Protein AF-A0A433ENG6-F1 (afdb_monomer)

Sequence (392 aa):
RSTRLSNPIAKRFGRIGGKMEATLKVNHVALRAKYPEKAPAYSVVIGQIHASKWEKKVKGFGWGNEPLKIYYKKWPNHDKGSVFWTYERNLPKDDANRRDIAYPVWGNLWTNPEDPGEAGLALGEALSYVVNVHGDVMYLTFEADGHETVEYKINLANAVDANGKLDKHDHPYGYTLDWNYFKAGAYNQCSTKDDPGFWYPACLGTGNWEEDKANGDYASVTFTRLEVGESVAPKANHGEQTKIGATLNEKVGMSISDIPDNALTAIKAIEPSFTVNEVEKELKHGKTYLDVEGVLADGREIEFDMLQVADEWKVVEVQRDLVWSQLPENVSGALKQSSPDFEAKRIIESIQHGTGITVYEFYAVDSQGKESRKEVKVEGGEAVVLAKEWQH

Secondary structure (DSSP, 8-state):
--EE-S-TTGGGSSEESEEEEEEEEEEE----BS-TTSTTTTEEEEEEEEEPEEEEEETTEEE---SEEEEEE--TT-SEEEEEEEEE-S--TT-TT--EEEEEEES--TT--S--GGGSEETT-EEEEEEEEETTEEEEEEEETTS--EEEEEETTSSB-TTS-B-TTS-TTTTTT--EEEEEEEEE-----B-SSTT-B-B---S-HHHHHHHT---EEEEEEEEEE---PPPTTTT----TTGGGS--EE--GGGS-HHHHHHHHHH-TT-EEEEEEEEEETTEEEEEEEEE-TTS-EEEEEEEEETTEEEEEEEEEEE-GGGS-HHHHHHHHHH-TT---SEEEEEEETTTTEEEEEEEEE-TTS-EEEEEEEEETTEEEE-SS----

Mean predicted aligned error: 12.74 Å

Structure (mmCIF, N/CA/C/O backbone):
data_AF-A0A433ENG6-F1
#
_entry.id   AF-A0A433ENG6-F1
#
loop_
_atom_site.group_PDB
_atom_site.id
_atom_site.type_symbol
_atom_site.label_atom_id
_atom_site.label_alt_id
_atom_site.label_comp_id
_atom_site.label_asym_id
_atom_site.label_entity_id
_atom_site.label_seq_id
_atom_site.pdbx_PDB_ins_code
_atom_site.Cartn_x
_atom_site.Cartn_y
_atom_site.Cartn_z
_atom_site.occupancy
_atom_site.B_iso_or_equiv
_atom_site.auth_seq_id
_atom_site.auth_comp_id
_atom_site.auth_asym_id
_atom_site.auth_atom_id
_atom_site.pdbx_PDB_model_num
ATOM 1 N N . ARG A 1 1 ? -9.665 0.769 -19.771 1.00 35.91 1 ARG A N 1
ATOM 2 C CA . ARG A 1 1 ? -11.026 1.130 -19.296 1.00 35.91 1 ARG A CA 1
ATOM 3 C C . ARG A 1 1 ? -10.841 1.855 -17.971 1.00 35.91 1 ARG A C 1
ATOM 5 O O . ARG A 1 1 ? -10.038 1.383 -17.183 1.00 35.91 1 ARG A O 1
ATOM 12 N N . SER A 1 2 ? -11.446 3.030 -17.807 1.00 34.72 2 SER A N 1
ATOM 13 C CA . SER A 1 2 ? -11.181 3.926 -16.674 1.00 34.72 2 SER A CA 1
ATOM 14 C C . SER A 1 2 ? -11.986 3.529 -15.431 1.00 34.72 2 SER A C 1
ATOM 16 O O . SER A 1 2 ? -13.156 3.171 -15.581 1.00 34.72 2 SER A O 1
ATOM 18 N N . THR A 1 3 ? -11.356 3.599 -14.256 1.00 40.09 3 THR A N 1
ATOM 19 C CA . THR A 1 3 ? -11.940 3.363 -12.929 1.00 40.09 3 THR A CA 1
ATOM 20 C C . THR A 1 3 ? -12.038 4.702 -12.183 1.00 40.09 3 THR A C 1
ATOM 22 O O . THR A 1 3 ? -11.093 5.497 -12.201 1.00 40.09 3 THR A O 1
ATOM 25 N N . ARG A 1 4 ? -13.193 5.010 -11.578 1.00 50.56 4 ARG A N 1
ATOM 26 C CA . ARG A 1 4 ? -13.359 6.202 -10.724 1.00 50.56 4 ARG A CA 1
ATOM 27 C C . ARG A 1 4 ? -14.097 5.897 -9.429 1.00 50.56 4 ARG A C 1
ATOM 29 O O . ARG A 1 4 ? -14.873 4.949 -9.380 1.00 50.56 4 ARG A O 1
ATOM 36 N N . LEU A 1 5 ? -13.845 6.746 -8.440 1.00 46.88 5 LEU A N 1
ATOM 37 C CA . LEU A 1 5 ? -14.438 6.768 -7.106 1.00 46.88 5 LEU A CA 1
ATOM 38 C C . LEU A 1 5 ? -15.643 7.719 -7.049 1.00 46.88 5 LEU A C 1
ATOM 40 O O . LEU A 1 5 ? -15.912 8.441 -8.018 1.00 46.88 5 LEU A O 1
ATOM 44 N N . SER A 1 6 ? -16.399 7.659 -5.953 1.00 41.41 6 SER A N 1
ATOM 45 C CA . SER A 1 6 ? -17.731 8.258 -5.771 1.00 41.41 6 SER A CA 1
ATOM 46 C C . SER A 1 6 ? -17.847 9.713 -6.296 1.00 41.41 6 SER A C 1
ATOM 48 O O . SER A 1 6 ? -17.276 10.667 -5.774 1.00 41.41 6 SER A O 1
ATOM 50 N N . ASN A 1 7 ? -18.585 9.918 -7.403 1.00 48.44 7 ASN A N 1
ATOM 51 C CA . ASN A 1 7 ? -18.742 11.231 -8.051 1.00 48.44 7 ASN A CA 1
ATOM 52 C C . ASN A 1 7 ? -20.123 11.372 -8.732 1.00 48.44 7 ASN A C 1
ATOM 54 O O . ASN A 1 7 ? -20.552 10.437 -9.411 1.00 48.44 7 ASN A O 1
ATOM 58 N N . PRO A 1 8 ? -20.797 12.543 -8.680 1.00 44.62 8 PRO A N 1
ATOM 59 C CA . PRO A 1 8 ? -22.076 12.791 -9.371 1.00 44.62 8 PRO A CA 1
ATOM 60 C C . PRO A 1 8 ? -22.038 12.637 -10.909 1.00 44.62 8 PRO A C 1
ATOM 62 O O . PRO A 1 8 ? -23.081 12.646 -11.561 1.00 44.62 8 PRO A O 1
ATOM 65 N N . ILE A 1 9 ? -20.854 12.462 -11.508 1.00 52.78 9 ILE A N 1
ATOM 66 C CA . ILE A 1 9 ? -20.636 12.224 -12.944 1.00 52.78 9 ILE A CA 1
ATOM 67 C C . ILE A 1 9 ? -20.234 10.754 -13.224 1.00 52.78 9 ILE A C 1
ATOM 69 O O . ILE A 1 9 ? -19.870 10.419 -14.349 1.00 52.78 9 ILE A O 1
ATOM 73 N N . ALA A 1 10 ? -20.334 9.841 -12.244 1.00 51.47 10 ALA A N 1
ATOM 74 C CA . ALA A 1 10 ? -19.945 8.426 -12.369 1.00 51.47 10 ALA A CA 1
ATOM 75 C C . ALA A 1 10 ? -20.513 7.724 -13.624 1.00 51.47 10 ALA A C 1
ATOM 77 O O . ALA A 1 10 ? -19.834 6.905 -14.238 1.00 51.47 10 ALA A O 1
ATOM 78 N N . LYS A 1 11 ? -21.700 8.142 -14.091 1.00 47.88 11 LYS A N 1
ATOM 79 C CA . LYS A 1 11 ? -22.351 7.667 -15.328 1.00 47.88 11 LYS A CA 1
ATOM 80 C C . LYS A 1 11 ? -21.563 7.923 -16.629 1.00 47.88 11 LYS A C 1
ATOM 82 O O . LYS A 1 11 ? -21.950 7.397 -17.665 1.00 47.88 11 LYS A O 1
ATOM 87 N N . ARG A 1 12 ? -20.507 8.749 -16.617 1.00 50.94 12 ARG A N 1
ATOM 88 C CA . ARG A 1 12 ? -19.655 9.031 -17.795 1.00 50.94 12 ARG A CA 1
ATOM 89 C C . ARG A 1 12 ? -18.380 8.185 -17.854 1.00 50.94 12 ARG A C 1
ATOM 91 O O . ARG A 1 12 ? -17.625 8.318 -18.815 1.00 50.94 12 ARG A O 1
ATOM 98 N N . PHE A 1 13 ? -18.117 7.355 -16.846 1.00 56.44 13 PHE A N 1
ATOM 99 C CA . PHE A 1 13 ? -16.902 6.546 -16.764 1.00 56.44 13 PHE A CA 1
ATOM 100 C C . PHE A 1 13 ? -17.166 5.098 -17.160 1.00 56.44 13 PHE A C 1
ATOM 102 O O . PHE A 1 13 ? -18.286 4.604 -17.073 1.00 56.44 13 PHE A O 1
ATOM 109 N N . GLY A 1 14 ? -16.111 4.422 -17.622 1.00 53.25 14 GLY A N 1
ATOM 110 C CA . GLY A 1 14 ? -16.208 3.042 -18.083 1.00 53.25 14 GLY A CA 1
ATOM 111 C C . GLY A 1 14 ? -16.605 2.069 -16.973 1.00 53.25 14 GLY A C 1
ATOM 112 O O . GLY A 1 14 ? -17.318 1.119 -17.286 1.00 53.25 14 GLY A O 1
ATOM 113 N N . ARG A 1 15 ? -16.133 2.293 -15.728 1.00 60.38 15 ARG A N 1
ATOM 114 C CA . ARG A 1 15 ? -16.435 1.524 -14.501 1.00 60.38 15 ARG A CA 1
ATOM 115 C C . ARG A 1 15 ? -16.179 2.352 -13.225 1.00 60.38 15 ARG A C 1
ATOM 117 O O . ARG A 1 15 ? -15.371 3.282 -13.245 1.00 60.38 15 ARG A O 1
ATOM 124 N N . ILE A 1 16 ? -16.841 1.986 -12.125 1.00 71.62 16 ILE A N 1
ATOM 125 C CA . ILE A 1 16 ? -16.528 2.436 -10.755 1.00 71.62 16 ILE A CA 1
ATOM 126 C C . ILE A 1 16 ? -15.708 1.322 -10.099 1.00 71.62 16 ILE A C 1
ATOM 128 O O . ILE A 1 16 ? -16.120 0.165 -10.159 1.00 71.62 16 ILE A O 1
ATOM 132 N N . GLY A 1 17 ? -14.542 1.651 -9.540 1.00 84.12 17 GLY A N 1
ATOM 133 C CA . GLY A 1 17 ? -13.589 0.645 -9.053 1.00 84.12 17 GLY A CA 1
ATOM 134 C C . GLY A 1 17 ? -13.051 -0.291 -10.149 1.00 84.12 17 GLY A C 1
ATOM 135 O O . GLY A 1 17 ? -13.279 -0.084 -11.344 1.00 84.12 17 GLY A O 1
ATOM 136 N N . GLY A 1 18 ? -12.303 -1.316 -9.749 1.00 93.38 18 GLY A N 1
ATOM 137 C CA . GLY A 1 18 ? -11.815 -2.376 -10.636 1.00 93.38 18 GLY A CA 1
ATOM 138 C C . GLY A 1 18 ? -10.777 -3.270 -9.968 1.00 93.38 18 GLY A C 1
ATOM 139 O O . GLY A 1 18 ? -10.148 -2.857 -8.998 1.00 93.38 18 GLY A O 1
ATOM 140 N N . LYS A 1 19 ? -10.578 -4.473 -10.509 1.00 97.12 19 LYS A N 1
ATOM 141 C CA . LYS A 1 19 ? -9.567 -5.423 -10.027 1.00 97.12 19 LYS A CA 1
ATOM 142 C C . LYS A 1 19 ? -8.563 -5.758 -11.127 1.00 97.12 19 LYS A C 1
ATOM 144 O O . LYS A 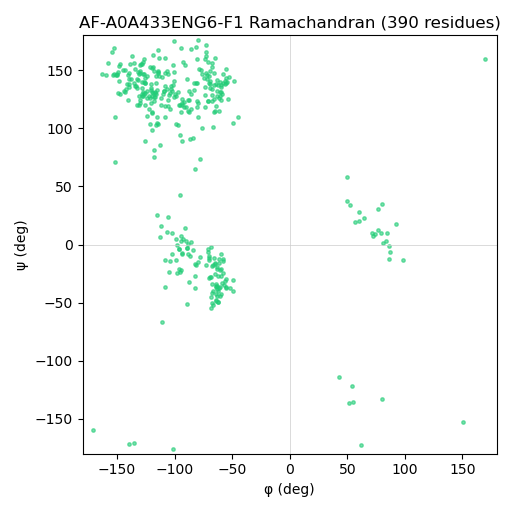1 19 ? -8.979 -6.019 -12.255 1.00 97.12 19 LYS A O 1
ATOM 149 N N . MET A 1 20 ? -7.272 -5.752 -10.806 1.00 98.38 20 MET A N 1
ATOM 150 C CA . MET A 1 20 ? -6.184 -6.266 -11.639 1.00 98.38 20 MET A CA 1
ATOM 151 C C . MET A 1 20 ? -5.438 -7.359 -10.877 1.00 98.38 20 MET A C 1
ATOM 153 O O . MET A 1 20 ? -4.974 -7.124 -9.767 1.00 98.38 20 MET A O 1
ATOM 157 N N . GLU A 1 21 ? -5.302 -8.529 -11.486 1.00 98.69 21 GLU A N 1
ATOM 158 C CA . GLU A 1 21 ? -4.579 -9.670 -10.924 1.00 98.69 21 GLU A CA 1
ATOM 159 C C . GLU A 1 21 ? -3.447 -10.046 -11.865 1.00 98.69 21 GLU A C 1
ATOM 161 O O . GLU A 1 21 ? -3.663 -10.167 -13.075 1.00 98.69 21 GLU A O 1
ATOM 166 N N . ALA A 1 22 ? -2.250 -10.242 -11.327 1.00 98.81 22 ALA A N 1
ATOM 167 C CA . ALA A 1 22 ? -1.109 -10.673 -12.112 1.00 98.81 22 ALA A CA 1
ATOM 168 C C . ALA A 1 22 ? -0.306 -11.739 -11.378 1.00 98.81 22 ALA A C 1
ATOM 170 O O . ALA A 1 22 ? -0.093 -11.629 -10.177 1.00 98.81 22 ALA A O 1
ATOM 171 N N . THR A 1 23 ? 0.199 -12.708 -12.136 1.00 98.81 23 THR A N 1
ATOM 172 C CA . THR A 1 23 ? 1.269 -13.616 -11.711 1.00 98.81 23 THR A CA 1
ATOM 173 C C . THR A 1 23 ? 2.404 -13.458 -12.704 1.00 98.81 23 THR A C 1
ATOM 175 O O . THR A 1 23 ? 2.191 -13.506 -13.922 1.00 98.81 23 THR A O 1
ATOM 178 N N . LEU A 1 24 ? 3.606 -13.206 -12.201 1.00 98.81 24 LEU A N 1
ATOM 179 C CA . LEU A 1 24 ? 4.760 -12.862 -13.018 1.00 98.81 24 LEU A CA 1
ATOM 180 C C . LEU A 1 24 ? 6.066 -13.278 -12.351 1.00 98.81 24 LEU A C 1
ATOM 182 O O . LEU A 1 24 ? 6.109 -13.589 -11.169 1.00 98.81 24 LEU A O 1
ATOM 186 N N . LYS A 1 25 ? 7.149 -13.205 -13.118 1.00 98.75 25 LYS A N 1
ATOM 187 C CA . LYS A 1 25 ? 8.518 -13.216 -12.603 1.00 98.75 25 LYS A CA 1
ATOM 188 C C . LYS A 1 25 ? 9.321 -12.087 -13.228 1.00 98.75 25 LYS A C 1
ATOM 190 O O . LYS A 1 25 ? 9.172 -11.794 -14.420 1.00 98.75 25 LYS A O 1
ATOM 195 N N . VAL A 1 26 ? 10.184 -11.461 -12.436 1.00 98.81 26 VAL A N 1
ATOM 196 C CA . VAL A 1 26 ? 11.155 -10.489 -12.948 1.00 98.81 26 VAL A CA 1
ATOM 197 C C . VAL A 1 26 ? 12.381 -11.260 -13.411 1.00 98.81 26 VAL A C 1
ATOM 199 O O . VAL A 1 26 ? 13.032 -11.929 -12.619 1.00 98.81 26 VAL A O 1
ATOM 202 N N . ASN A 1 27 ? 12.684 -11.197 -14.704 1.00 98.75 27 ASN A N 1
ATOM 203 C CA . ASN A 1 27 ? 13.812 -11.925 -15.286 1.00 98.75 27 ASN A CA 1
ATOM 204 C C . ASN A 1 27 ? 15.111 -11.118 -15.202 1.00 98.75 27 ASN A C 1
ATOM 206 O O . ASN A 1 27 ? 16.190 -11.695 -15.132 1.00 98.75 27 ASN A O 1
ATOM 210 N N . HIS A 1 28 ? 15.011 -9.788 -15.289 1.00 98.62 28 HIS A N 1
ATOM 211 C CA . HIS A 1 28 ? 16.171 -8.906 -15.361 1.00 98.62 28 HIS A CA 1
ATOM 212 C C . HIS A 1 28 ? 15.814 -7.473 -14.946 1.00 98.62 28 HIS A C 1
ATOM 214 O O . HIS A 1 28 ? 14.723 -6.989 -15.263 1.00 98.62 28 HIS A O 1
ATOM 220 N N . VAL A 1 29 ? 16.761 -6.780 -14.313 1.00 98.38 29 VAL A N 1
ATOM 221 C CA . VAL A 1 29 ? 16.764 -5.325 -14.087 1.00 98.38 29 VAL A CA 1
ATOM 222 C C . VAL A 1 29 ? 18.086 -4.752 -14.585 1.00 98.38 29 VAL A C 1
ATOM 224 O O . VAL A 1 29 ? 19.069 -5.483 -14.667 1.00 98.38 29 VAL A O 1
ATOM 227 N N . ALA A 1 30 ? 18.124 -3.460 -14.912 1.00 97.38 30 ALA A N 1
ATOM 228 C CA . ALA A 1 30 ? 19.359 -2.834 -15.373 1.00 97.38 30 ALA A CA 1
ATOM 229 C C . ALA A 1 30 ? 20.485 -3.027 -14.343 1.00 97.38 30 ALA A C 1
ATOM 231 O O . ALA A 1 30 ? 20.228 -2.933 -13.145 1.00 97.38 30 ALA A O 1
ATOM 232 N N . LEU A 1 31 ? 21.712 -3.279 -14.801 1.00 97.12 31 LEU A N 1
ATOM 233 C CA . LEU A 1 31 ? 22.863 -3.573 -13.936 1.00 97.12 31 LEU A CA 1
ATOM 234 C C . LEU A 1 31 ? 23.772 -2.364 -13.699 1.00 97.12 31 LEU A C 1
ATOM 236 O O . LEU A 1 31 ? 24.628 -2.404 -12.817 1.00 97.12 31 LEU A O 1
ATOM 240 N N . ARG A 1 32 ? 23.611 -1.286 -14.478 1.00 97.06 32 ARG A N 1
ATOM 241 C CA . ARG A 1 32 ? 24.526 -0.139 -14.468 1.00 97.06 32 ARG A CA 1
ATOM 242 C C . ARG A 1 32 ? 23.778 1.176 -14.288 1.00 97.06 32 ARG A C 1
ATOM 244 O O . ARG A 1 32 ? 22.841 1.486 -15.023 1.00 97.06 32 ARG A O 1
ATOM 251 N N . ALA A 1 33 ? 24.243 1.978 -13.339 1.00 96.81 33 ALA A N 1
ATOM 252 C CA . ALA A 1 33 ? 23.791 3.342 -13.110 1.00 96.81 33 ALA A CA 1
ATOM 253 C C . ALA A 1 33 ? 24.987 4.217 -12.734 1.00 96.81 33 ALA A C 1
ATOM 255 O O . ALA A 1 33 ? 25.831 3.797 -11.943 1.00 96.81 33 ALA A O 1
ATOM 256 N N . LYS A 1 34 ? 25.055 5.439 -13.275 1.00 97.38 34 LYS A N 1
ATOM 257 C CA . LYS A 1 34 ? 26.073 6.418 -12.869 1.00 97.38 34 LYS A CA 1
ATOM 258 C C . LYS A 1 34 ? 25.856 6.891 -11.428 1.00 97.38 34 LYS A C 1
ATOM 260 O O . LYS A 1 34 ? 26.831 7.142 -10.728 1.00 97.38 34 LYS A O 1
ATOM 265 N N . TYR A 1 35 ? 24.595 6.981 -10.999 1.00 96.19 35 TYR A N 1
ATOM 266 C CA . TYR A 1 35 ? 24.192 7.383 -9.648 1.00 96.19 35 TYR A CA 1
ATOM 267 C C . TYR A 1 35 ? 23.432 6.237 -8.952 1.00 96.19 35 TYR A C 1
ATOM 269 O O . TYR A 1 35 ? 22.196 6.261 -8.897 1.00 96.19 35 TYR A O 1
ATOM 277 N N . PRO A 1 36 ? 24.137 5.188 -8.485 1.00 93.75 36 PRO A N 1
ATOM 278 C CA . PRO A 1 36 ? 23.527 4.015 -7.849 1.00 93.75 36 PRO A CA 1
ATOM 279 C C . PRO A 1 36 ? 22.710 4.347 -6.592 1.00 93.75 36 PRO A C 1
ATOM 281 O O . PRO A 1 36 ? 21.777 3.625 -6.250 1.00 93.75 36 PRO A O 1
ATOM 284 N N . GLU A 1 37 ? 23.047 5.435 -5.905 1.00 91.44 37 GLU A N 1
ATOM 285 C CA . GLU A 1 37 ? 22.389 5.910 -4.691 1.00 91.44 37 GLU A CA 1
ATOM 286 C C . GLU A 1 37 ? 20.999 6.514 -4.943 1.00 91.44 37 GLU A C 1
ATOM 288 O O . GLU A 1 37 ? 20.197 6.639 -4.014 1.00 91.44 37 GLU A O 1
ATOM 293 N N . LYS A 1 38 ? 20.676 6.882 -6.191 1.00 93.62 38 LYS A N 1
ATOM 294 C CA . LYS A 1 38 ? 19.339 7.372 -6.534 1.00 93.62 38 LYS A CA 1
ATOM 295 C C . LYS A 1 38 ? 18.355 6.212 -6.547 1.00 93.62 38 LYS A C 1
ATOM 297 O O . LYS A 1 38 ? 18.558 5.207 -7.225 1.00 93.62 38 LYS A O 1
ATOM 302 N N . ALA A 1 39 ? 17.245 6.366 -5.832 1.00 92.56 39 ALA A N 1
ATOM 303 C CA . ALA A 1 39 ? 16.357 5.245 -5.542 1.00 92.56 39 ALA A CA 1
ATOM 304 C C . ALA A 1 39 ? 15.830 4.465 -6.767 1.00 92.56 39 ALA A C 1
ATOM 306 O O . ALA A 1 39 ? 15.781 3.237 -6.669 1.00 92.56 39 ALA A O 1
ATOM 307 N N . PRO A 1 40 ? 15.513 5.099 -7.919 1.00 94.38 40 PRO A N 1
ATOM 308 C CA . PRO A 1 40 ? 15.060 4.380 -9.115 1.00 94.38 40 PRO A CA 1
ATOM 309 C C . PRO A 1 40 ? 16.100 3.443 -9.746 1.00 94.38 40 PRO A C 1
ATOM 311 O O . PRO A 1 40 ? 15.724 2.584 -10.548 1.00 94.38 40 PRO A O 1
ATOM 314 N N . ALA A 1 41 ? 17.392 3.589 -9.420 1.00 95.94 41 ALA A N 1
ATOM 315 C CA . ALA A 1 41 ? 18.439 2.712 -9.937 1.00 95.94 41 ALA A CA 1
ATOM 316 C C . ALA A 1 41 ? 18.111 1.236 -9.659 1.00 95.94 41 ALA A C 1
ATOM 318 O O . ALA A 1 41 ? 17.624 0.885 -8.579 1.00 95.94 41 ALA A O 1
ATOM 319 N N . TYR A 1 42 ? 18.398 0.383 -10.646 1.00 97.19 42 TYR A N 1
ATOM 320 C CA . TYR A 1 42 ? 18.267 -1.076 -10.547 1.00 97.19 42 TYR A CA 1
ATOM 321 C C . TYR A 1 42 ? 16.845 -1.578 -10.247 1.00 97.19 42 TYR A C 1
ATOM 323 O O . TYR A 1 42 ? 16.662 -2.630 -9.629 1.00 97.19 42 TYR A O 1
ATOM 331 N N . SER A 1 43 ? 15.824 -0.821 -10.660 1.00 97.88 43 SER A N 1
ATOM 332 C CA . SER A 1 43 ? 14.428 -1.156 -10.388 1.00 97.88 43 SER A CA 1
ATOM 333 C C . SER A 1 43 ? 13.535 -1.131 -11.626 1.00 97.88 43 SER A C 1
ATOM 335 O O . SER A 1 43 ? 13.803 -0.465 -12.631 1.00 97.88 43 SER A O 1
ATOM 337 N N . VAL A 1 44 ? 12.447 -1.887 -11.541 1.00 98.69 44 VAL A N 1
ATOM 338 C CA . VAL A 1 44 ? 11.397 -1.971 -12.551 1.00 98.69 44 VAL A CA 1
ATOM 339 C C . VAL A 1 44 ? 10.042 -1.898 -11.864 1.00 98.69 44 VAL A C 1
ATOM 341 O O . VAL A 1 44 ? 9.816 -2.542 -10.842 1.00 98.69 44 VAL A O 1
ATOM 344 N N . VAL A 1 45 ? 9.127 -1.121 -12.439 1.00 98.75 45 VAL A N 1
ATOM 345 C CA . VAL A 1 45 ? 7.726 -1.111 -12.019 1.00 98.75 45 VAL A CA 1
ATOM 346 C C . VAL A 1 45 ? 6.960 -2.175 -12.802 1.00 98.75 45 VAL A C 1
ATOM 348 O O . VAL A 1 45 ? 6.957 -2.155 -14.037 1.00 98.75 45 VAL A O 1
ATOM 351 N N . ILE A 1 46 ? 6.303 -3.081 -12.076 1.00 98.81 46 ILE A N 1
ATOM 352 C CA . ILE A 1 46 ? 5.625 -4.280 -12.598 1.00 98.81 46 ILE A CA 1
ATOM 353 C C . ILE A 1 46 ? 4.093 -4.157 -12.649 1.00 98.81 46 ILE A C 1
ATOM 355 O O . ILE A 1 46 ? 3.417 -4.929 -13.331 1.00 98.81 46 ILE A O 1
ATOM 359 N N . GLY A 1 47 ? 3.527 -3.160 -11.972 1.00 98.75 47 GLY A N 1
ATOM 360 C CA . GLY A 1 47 ? 2.090 -2.880 -11.942 1.00 98.75 47 GLY A CA 1
ATOM 361 C C . GLY A 1 47 ? 1.825 -1.463 -11.446 1.00 98.75 47 GLY A C 1
ATOM 362 O O . GLY A 1 47 ? 2.610 -0.935 -10.662 1.00 98.75 47 GLY A O 1
ATOM 363 N N . GLN A 1 48 ? 0.779 -0.804 -11.949 1.00 98.69 48 GLN A N 1
ATOM 364 C CA . GLN A 1 48 ? 0.444 0.578 -11.590 1.00 98.69 48 GLN A CA 1
ATOM 365 C C . GLN A 1 48 ? -1.060 0.835 -11.619 1.00 98.69 48 GLN A C 1
ATOM 367 O O . GLN A 1 48 ? -1.792 0.250 -12.423 1.00 98.69 48 GLN A O 1
ATOM 372 N N . ILE A 1 49 ? -1.469 1.836 -10.846 1.00 98.31 49 ILE A N 1
ATOM 373 C CA . ILE A 1 49 ? -2.619 2.684 -11.147 1.00 98.31 49 ILE A CA 1
ATOM 374 C C . ILE A 1 49 ? -2.060 4.054 -11.505 1.00 98.31 49 ILE A C 1
ATOM 376 O O . ILE A 1 49 ? -1.255 4.608 -10.764 1.00 98.31 49 ILE A O 1
ATOM 380 N N . HIS A 1 50 ? -2.493 4.606 -12.633 1.00 97.44 50 HIS A N 1
ATOM 381 C CA . HIS A 1 50 ? -2.086 5.937 -13.063 1.00 97.44 50 HIS A CA 1
ATOM 382 C C . HIS A 1 50 ? -3.315 6.839 -13.176 1.00 97.44 50 HIS A C 1
ATOM 384 O O . HIS A 1 50 ? -4.313 6.466 -13.804 1.00 97.44 50 HIS A O 1
ATOM 390 N N . ALA A 1 51 ? -3.233 8.033 -12.590 1.00 95.88 51 ALA A N 1
ATOM 391 C CA . ALA A 1 51 ? -4.270 9.045 -12.703 1.00 95.88 51 ALA A CA 1
ATOM 392 C C . ALA A 1 51 ? -4.186 9.766 -14.045 1.00 95.88 51 ALA A C 1
ATOM 394 O O . ALA A 1 51 ? -3.139 9.917 -14.671 1.00 95.88 51 ALA A O 1
ATOM 395 N N . SER A 1 52 ? -5.308 10.245 -14.530 1.00 91.25 52 SER A N 1
ATOM 396 C CA . SER A 1 52 ? -5.360 11.024 -15.752 1.00 91.25 52 SER A CA 1
ATOM 397 C C . SER A 1 52 ? -4.647 12.363 -15.647 1.00 91.25 52 SER A C 1
ATOM 399 O O . SER A 1 52 ? -4.852 13.119 -14.701 1.00 91.25 52 SER A O 1
ATOM 401 N N . LYS A 1 53 ? -3.891 12.714 -16.686 1.00 94.56 53 LYS A N 1
ATOM 402 C CA . LYS A 1 53 ? -3.341 14.059 -16.835 1.00 94.56 53 LYS A CA 1
ATOM 403 C C . LYS A 1 53 ? -4.296 14.921 -17.651 1.00 94.56 53 LYS A C 1
ATOM 405 O O . LYS A 1 53 ? -4.557 14.620 -18.812 1.00 94.56 53 LYS A O 1
ATOM 410 N N . TRP A 1 54 ? -4.813 15.993 -1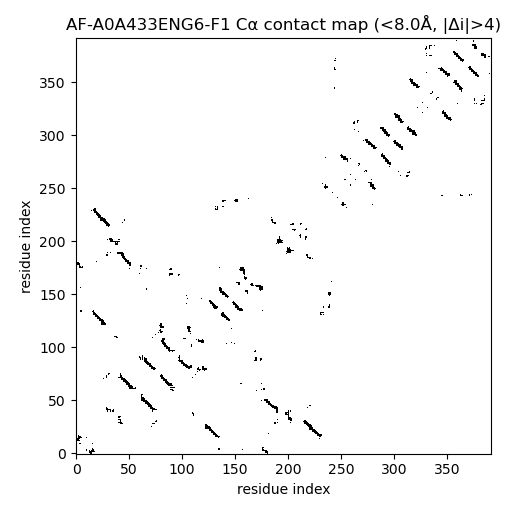7.060 1.00 93.50 54 TRP A N 1
ATOM 411 C CA . TRP A 1 54 ? -5.717 16.927 -17.741 1.00 93.50 54 TRP A CA 1
ATOM 412 C C . TRP A 1 54 ? -4.975 18.177 -18.189 1.00 93.50 54 TRP A C 1
ATOM 414 O O . TRP A 1 54 ? -4.055 18.628 -17.509 1.00 93.50 54 TRP A O 1
ATOM 424 N N . GLU A 1 55 ? -5.398 18.781 -19.295 1.00 93.62 55 GLU A N 1
ATOM 425 C CA . GLU A 1 55 ? -4.872 20.086 -19.710 1.00 93.62 55 GLU A CA 1
ATOM 426 C C . GLU A 1 55 ? -5.223 21.164 -18.681 1.00 93.62 55 GLU A C 1
ATOM 428 O O . GLU A 1 55 ? -4.353 21.890 -18.203 1.00 93.62 55 GLU A O 1
ATOM 433 N N . LYS A 1 56 ? -6.494 21.205 -18.266 1.00 93.69 56 LYS A N 1
ATOM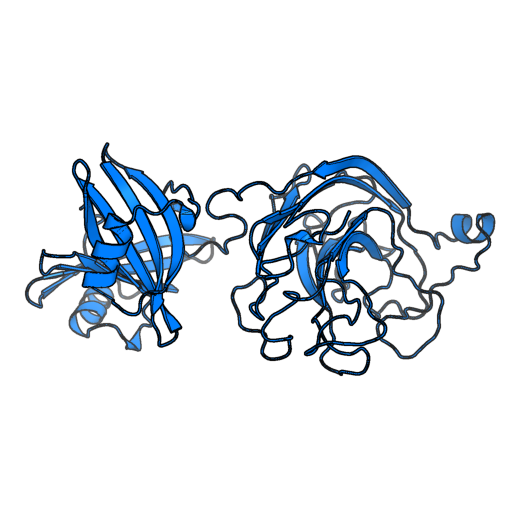 434 C CA . LYS A 1 56 ? -6.988 22.118 -17.238 1.00 93.69 56 LYS A CA 1
ATOM 435 C C . LYS A 1 56 ? -7.199 21.378 -15.922 1.00 93.69 56 LYS A C 1
ATOM 437 O O . LYS A 1 56 ? -8.050 20.494 -15.834 1.00 93.69 56 LYS A O 1
ATOM 442 N N . LYS A 1 57 ? -6.443 21.770 -14.896 1.00 94.75 57 LYS A N 1
ATOM 443 C CA . LYS A 1 57 ? -6.608 21.254 -13.531 1.00 94.75 57 LYS A CA 1
ATOM 444 C C . LYS A 1 57 ? -7.901 21.780 -12.930 1.00 94.75 57 LYS A C 1
ATOM 446 O O . LYS A 1 57 ? -8.300 22.917 -13.193 1.00 94.75 57 LYS A O 1
ATOM 451 N N . VAL A 1 58 ? -8.552 20.966 -12.112 1.00 91.88 58 VAL A N 1
ATOM 452 C CA . VAL A 1 58 ? -9.807 21.339 -11.452 1.00 91.88 58 VAL A CA 1
ATOM 453 C C . VAL A 1 58 ? -9.676 21.001 -9.983 1.00 91.88 58 VAL A C 1
ATOM 455 O O . VAL A 1 58 ? -9.465 19.842 -9.657 1.00 91.88 58 VAL A O 1
ATOM 458 N N . LYS A 1 59 ? -9.804 22.006 -9.109 1.00 89.62 59 LYS A N 1
ATOM 459 C CA . LYS A 1 59 ? -9.779 21.838 -7.644 1.00 89.62 59 LYS A CA 1
ATOM 460 C C . LYS A 1 59 ? -8.586 21.016 -7.122 1.00 89.62 59 LYS A C 1
ATOM 462 O O . LYS A 1 59 ? -8.766 20.230 -6.209 1.00 89.62 59 LYS A O 1
ATOM 467 N N . GLY A 1 60 ? -7.404 21.170 -7.721 1.00 90.88 60 GLY A N 1
ATOM 468 C CA . GLY A 1 60 ? -6.213 20.423 -7.302 1.00 90.88 60 GLY A CA 1
ATOM 469 C C . GLY A 1 60 ? -6.062 19.022 -7.906 1.00 90.88 60 GLY A C 1
ATOM 470 O O . GLY A 1 60 ? -5.151 18.323 -7.496 1.00 90.88 60 GLY A O 1
ATOM 471 N N . PHE A 1 61 ? -6.871 18.635 -8.900 1.00 94.44 61 PHE A N 1
ATOM 472 C CA . PHE A 1 61 ? -6.798 17.323 -9.564 1.00 94.44 61 PHE A CA 1
ATOM 473 C C . PHE A 1 61 ? -6.386 17.408 -11.040 1.00 94.44 61 PHE A C 1
ATOM 475 O O . PHE A 1 61 ? -6.415 18.481 -11.664 1.00 94.44 61 PHE A O 1
ATOM 482 N N . GLY A 1 62 ? -6.056 16.254 -11.626 1.00 95.00 62 GLY A N 1
ATOM 483 C CA . GLY A 1 62 ? -5.673 16.106 -13.028 1.00 95.00 62 GLY A CA 1
ATOM 484 C C . GLY A 1 62 ? -4.167 16.192 -13.266 1.00 95.00 62 GLY A C 1
ATOM 485 O O . GLY A 1 62 ? -3.754 16.476 -14.395 1.00 95.00 62 GLY A O 1
ATOM 486 N N . TRP A 1 63 ? -3.326 16.030 -12.238 1.00 96.56 63 TRP A N 1
ATOM 487 C CA . TRP A 1 63 ? -1.861 16.128 -12.352 1.00 96.56 63 TRP A CA 1
ATOM 488 C C . TRP A 1 63 ? -1.248 14.991 -13.165 1.00 96.56 63 TRP A C 1
ATOM 490 O O . TRP A 1 63 ? -0.266 15.215 -13.878 1.00 96.56 63 TRP A O 1
ATOM 500 N N . GLY A 1 64 ? -1.907 13.833 -13.165 1.00 95.94 64 GLY A N 1
ATOM 501 C CA . GLY A 1 64 ? -1.402 12.618 -13.786 1.00 95.94 64 GLY A CA 1
ATOM 502 C C . GLY A 1 64 ? -0.379 11.894 -12.919 1.00 95.94 64 GLY A C 1
ATOM 503 O O . GLY A 1 64 ? 0.580 11.372 -13.469 1.00 95.94 64 GLY A O 1
ATOM 504 N N . ASN A 1 65 ? -0.567 11.933 -11.600 1.00 97.50 65 ASN A N 1
ATOM 505 C CA . ASN A 1 65 ? 0.264 11.237 -10.622 1.00 97.50 65 ASN A CA 1
ATOM 506 C C . ASN A 1 65 ? -0.150 9.762 -10.505 1.00 97.50 65 ASN A C 1
ATOM 508 O O . ASN A 1 65 ? -1.172 9.352 -11.067 1.00 97.50 65 ASN A O 1
ATOM 512 N N . GLU A 1 66 ? 0.635 8.947 -9.808 1.00 97.88 66 GLU A N 1
ATOM 513 C CA . GLU A 1 66 ? 0.338 7.519 -9.654 1.00 97.88 66 GLU A CA 1
ATOM 514 C C . GLU A 1 66 ? -0.117 7.144 -8.232 1.00 97.88 66 GLU A C 1
ATOM 516 O O . GLU A 1 66 ? 0.717 7.070 -7.327 1.00 97.88 66 GLU A O 1
ATOM 521 N N . PRO A 1 67 ? -1.409 6.795 -8.037 1.00 97.81 67 PRO A N 1
ATOM 522 C CA . PRO A 1 67 ? -1.890 6.195 -6.788 1.00 97.81 67 PRO A CA 1
ATOM 523 C C . PRO A 1 67 ? -1.182 4.890 -6.407 1.00 97.81 67 PRO A C 1
ATOM 525 O O . PRO A 1 67 ? -1.194 4.498 -5.246 1.00 97.81 67 PRO A O 1
ATOM 528 N N . LEU A 1 68 ? -0.615 4.181 -7.388 1.00 98.81 68 LEU A N 1
ATOM 529 C CA . LEU A 1 68 ? 0.095 2.931 -7.157 1.00 98.81 68 LEU A CA 1
ATOM 530 C C . LEU A 1 68 ? 1.208 2.742 -8.178 1.00 98.81 68 LEU A C 1
ATOM 532 O O . LEU A 1 68 ? 0.953 2.754 -9.386 1.00 98.81 68 LEU A O 1
ATOM 536 N N . LYS A 1 69 ? 2.403 2.418 -7.691 1.00 98.69 69 LYS A N 1
ATOM 537 C CA . LYS A 1 69 ? 3.468 1.786 -8.473 1.00 98.69 69 LYS A CA 1
ATOM 538 C C . LYS A 1 69 ? 4.036 0.609 -7.678 1.00 98.69 69 LYS A C 1
ATOM 540 O O . LYS A 1 69 ? 4.533 0.799 -6.579 1.00 98.69 69 LYS A O 1
ATOM 545 N N . ILE A 1 70 ? 3.960 -0.604 -8.218 1.00 98.88 70 ILE A N 1
ATOM 546 C CA . ILE A 1 70 ? 4.545 -1.814 -7.623 1.00 98.88 70 ILE A CA 1
ATOM 547 C C . ILE A 1 70 ? 5.935 -1.999 -8.222 1.00 98.88 70 ILE A C 1
ATOM 549 O O . ILE A 1 70 ? 6.062 -2.117 -9.442 1.00 98.88 70 ILE A O 1
ATOM 553 N N . TYR A 1 71 ? 6.959 -2.025 -7.380 1.00 98.75 71 TYR A N 1
ATOM 554 C CA . TYR A 1 71 ? 8.361 -2.109 -7.761 1.00 98.75 71 TYR A CA 1
ATOM 555 C C . TYR A 1 71 ? 8.955 -3.478 -7.444 1.00 98.75 71 TYR A C 1
ATOM 557 O O . TYR A 1 71 ? 8.652 -4.093 -6.425 1.00 98.75 71 TYR A O 1
ATOM 565 N N . TYR A 1 72 ? 9.898 -3.880 -8.290 1.00 98.69 72 TYR A N 1
ATOM 566 C CA . TYR A 1 72 ? 10.964 -4.809 -7.947 1.00 98.69 72 TYR A CA 1
ATOM 567 C C . TYR A 1 72 ? 12.302 -4.077 -8.088 1.00 98.69 72 TYR A C 1
ATOM 569 O O . TYR A 1 72 ? 12.552 -3.450 -9.123 1.00 98.69 72 TYR A O 1
ATOM 577 N N . LYS A 1 73 ? 13.171 -4.156 -7.079 1.00 98.12 73 LYS A N 1
ATOM 578 C CA . LYS A 1 73 ? 14.537 -3.610 -7.118 1.00 98.12 73 LYS A CA 1
ATOM 579 C C . LYS A 1 73 ? 15.540 -4.675 -6.712 1.00 98.12 73 LYS A C 1
ATOM 581 O O . LYS A 1 73 ? 15.354 -5.321 -5.691 1.00 98.12 73 LYS A O 1
ATOM 586 N N . LYS A 1 74 ? 16.640 -4.806 -7.449 1.00 97.94 74 LYS A N 1
ATOM 587 C CA . LYS A 1 74 ? 17.738 -5.699 -7.069 1.00 97.94 74 LYS A CA 1
ATOM 588 C C . LYS A 1 74 ? 19.074 -5.050 -7.374 1.00 97.94 74 LYS A C 1
ATOM 590 O O . LYS A 1 74 ? 19.335 -4.691 -8.516 1.00 97.94 74 LYS A O 1
ATOM 595 N N . TRP A 1 75 ? 19.927 -4.932 -6.364 1.00 96.56 75 TRP A N 1
ATOM 596 C CA . TRP A 1 75 ? 21.280 -4.422 -6.553 1.00 96.56 75 TRP A CA 1
ATOM 597 C C . TRP A 1 75 ? 22.139 -5.428 -7.344 1.00 96.56 75 TRP A C 1
ATOM 599 O O . TRP A 1 75 ? 21.915 -6.641 -7.235 1.00 96.56 75 TRP A O 1
ATOM 609 N N . PRO A 1 76 ? 23.125 -4.966 -8.140 1.00 95.38 76 PRO A N 1
ATOM 610 C CA . PRO A 1 76 ? 23.907 -5.848 -9.011 1.00 95.38 76 PRO A CA 1
ATOM 611 C C . PRO A 1 76 ? 24.595 -7.012 -8.286 1.00 95.38 76 PRO A C 1
ATOM 613 O O . PRO A 1 76 ? 24.620 -8.117 -8.818 1.00 95.38 76 PRO A O 1
ATOM 616 N N . ASN A 1 77 ? 25.085 -6.782 -7.064 1.00 94.25 77 ASN A N 1
ATOM 617 C CA . ASN A 1 77 ? 25.864 -7.761 -6.294 1.00 94.25 77 ASN A CA 1
ATOM 618 C C . ASN A 1 77 ? 25.033 -8.598 -5.309 1.00 94.25 77 ASN A C 1
ATOM 620 O O . ASN A 1 77 ? 25.617 -9.366 -4.554 1.00 94.25 77 ASN A O 1
ATOM 624 N N . HIS A 1 78 ? 23.711 -8.424 -5.268 1.00 97.44 78 HIS A N 1
ATOM 625 C CA . HIS A 1 78 ? 22.847 -9.214 -4.384 1.00 97.44 78 HIS A CA 1
ATOM 626 C C . HIS A 1 78 ? 22.358 -10.458 -5.111 1.00 97.44 78 HIS A C 1
ATOM 628 O O . HIS A 1 78 ? 22.199 -10.426 -6.332 1.00 97.44 78 HIS A O 1
ATOM 634 N N . ASP A 1 79 ? 22.019 -11.514 -4.383 1.00 97.69 79 ASP A N 1
ATOM 635 C CA . ASP A 1 79 ? 21.339 -12.674 -4.971 1.00 97.69 79 ASP A CA 1
ATOM 636 C C . ASP A 1 79 ? 19.829 -12.424 -5.094 1.00 97.69 79 ASP A C 1
ATOM 638 O O . ASP A 1 79 ? 19.209 -12.749 -6.113 1.00 97.69 79 ASP A O 1
ATOM 642 N N . LYS A 1 80 ? 19.249 -11.738 -4.101 1.00 98.06 80 LYS A N 1
ATOM 643 C CA . LYS A 1 80 ? 17.815 -11.444 -4.003 1.00 98.06 80 LYS A CA 1
ATOM 644 C C . LYS A 1 80 ? 17.519 -9.946 -4.106 1.00 98.06 80 LYS A C 1
ATOM 646 O O . LYS A 1 80 ? 18.328 -9.082 -3.768 1.00 98.06 80 LYS A O 1
ATOM 651 N N . GLY A 1 81 ? 16.350 -9.638 -4.657 1.00 97.94 81 GLY A N 1
ATOM 652 C CA . GLY A 1 81 ? 15.800 -8.292 -4.759 1.00 97.94 81 GLY A CA 1
ATOM 653 C C . GLY A 1 81 ? 14.738 -8.028 -3.701 1.00 97.94 81 GLY A C 1
ATOM 654 O O . GLY A 1 81 ? 14.469 -8.850 -2.833 1.00 97.94 81 GLY A O 1
ATOM 655 N N . SER A 1 82 ? 14.118 -6.862 -3.775 1.00 98.50 82 SER A N 1
ATOM 656 C CA . SER A 1 82 ? 13.040 -6.444 -2.888 1.00 98.50 82 SER A CA 1
ATOM 657 C C . SER A 1 82 ? 11.817 -6.031 -3.687 1.00 98.50 82 SER A C 1
ATOM 659 O O . SER A 1 82 ? 11.933 -5.426 -4.759 1.00 98.50 82 SER A O 1
ATOM 661 N N . VAL A 1 83 ? 10.652 -6.353 -3.137 1.00 98.75 83 VAL A N 1
ATOM 662 C CA . VAL A 1 83 ? 9.342 -5.956 -3.643 1.00 98.75 83 VAL A CA 1
ATOM 663 C C . VAL A 1 83 ? 8.773 -4.931 -2.676 1.00 98.75 83 VAL A C 1
ATOM 665 O O . VAL A 1 83 ? 8.794 -5.117 -1.462 1.00 98.75 83 VAL A O 1
ATOM 668 N N . PHE A 1 84 ? 8.280 -3.828 -3.212 1.00 98.56 84 PHE A N 1
ATOM 669 C CA . PHE A 1 84 ? 7.612 -2.777 -2.453 1.00 98.56 84 PHE A CA 1
ATOM 670 C C . PHE A 1 84 ? 6.657 -2.050 -3.391 1.00 98.56 84 PHE A C 1
ATOM 672 O O . PHE A 1 84 ? 6.745 -2.182 -4.614 1.00 98.56 84 PHE A O 1
ATOM 679 N N . TRP A 1 85 ? 5.749 -1.259 -2.847 1.00 98.69 85 TRP A N 1
ATOM 680 C CA . TRP A 1 85 ? 4.892 -0.403 -3.657 1.00 98.69 85 TRP A CA 1
ATOM 681 C C . TRP A 1 85 ? 4.972 1.038 -3.179 1.00 98.69 85 TRP A C 1
ATOM 683 O O . TRP A 1 85 ? 5.418 1.309 -2.063 1.00 98.69 85 TRP A O 1
ATOM 693 N N . THR A 1 86 ? 4.589 1.972 -4.043 1.00 98.19 86 THR A N 1
ATOM 694 C CA . THR A 1 86 ? 4.544 3.388 -3.702 1.00 98.19 86 THR A CA 1
ATOM 695 C C . THR A 1 86 ? 3.195 4.016 -3.990 1.00 98.19 86 THR A C 1
ATOM 697 O O . THR A 1 86 ? 2.519 3.654 -4.958 1.00 98.19 86 THR A O 1
ATOM 700 N N . TYR A 1 87 ? 2.851 4.985 -3.147 1.00 98.31 87 TYR A N 1
ATOM 701 C CA . TYR A 1 87 ? 1.779 5.949 -3.347 1.00 98.31 87 TYR A CA 1
ATOM 702 C C . TYR A 1 87 ? 2.402 7.319 -3.632 1.00 98.31 87 TYR A C 1
ATOM 704 O O . TYR A 1 87 ? 3.138 7.846 -2.793 1.00 98.31 87 TYR A O 1
ATOM 712 N N . GLU A 1 88 ? 2.138 7.909 -4.799 1.00 97.81 88 GLU A N 1
ATOM 713 C CA . GLU A 1 88 ? 2.543 9.289 -5.073 1.00 97.81 88 GLU A CA 1
ATOM 714 C C . GLU A 1 88 ? 1.473 10.249 -4.546 1.00 97.81 88 GLU A C 1
ATOM 716 O O . GLU A 1 88 ? 0.298 10.119 -4.889 1.00 97.81 88 GLU A O 1
ATOM 721 N N . ARG A 1 89 ? 1.867 11.256 -3.763 1.00 97.88 89 ARG A N 1
ATOM 722 C CA . ARG A 1 89 ? 0.949 12.332 -3.348 1.00 97.88 89 ARG A CA 1
ATOM 723 C C . ARG A 1 89 ? 0.351 13.053 -4.556 1.00 97.88 89 ARG A C 1
ATOM 725 O O . ARG A 1 89 ? 1.067 13.375 -5.511 1.00 97.88 89 ARG A O 1
ATOM 732 N N . ASN A 1 90 ? -0.937 13.379 -4.518 1.00 97.56 90 ASN A N 1
ATOM 733 C CA . ASN A 1 90 ? -1.648 14.004 -5.633 1.00 97.56 90 ASN A CA 1
ATOM 734 C C . ASN A 1 90 ? -1.438 15.529 -5.695 1.00 97.56 90 ASN A C 1
ATOM 736 O O . ASN A 1 90 ? -2.353 16.329 -5.509 1.00 97.56 90 ASN A O 1
ATOM 740 N N . LEU A 1 91 ? -0.195 15.934 -5.949 1.00 97.19 91 LEU A N 1
ATOM 741 C CA . LEU A 1 91 ? 0.254 17.324 -5.936 1.00 97.19 91 LEU A CA 1
ATOM 742 C C . LEU A 1 91 ? 0.789 17.788 -7.306 1.00 97.19 91 LEU A C 1
ATOM 744 O O . LEU A 1 91 ? 1.134 16.954 -8.154 1.00 97.19 91 LEU A O 1
ATOM 748 N N . PRO A 1 92 ? 0.904 19.112 -7.534 1.00 96.12 92 PRO A N 1
ATOM 749 C CA . PRO A 1 92 ? 1.595 19.676 -8.692 1.00 96.12 92 PRO A CA 1
ATOM 750 C C . PRO A 1 92 ? 3.039 19.184 -8.830 1.00 96.12 92 PRO A C 1
ATOM 752 O O . PRO A 1 92 ? 3.719 18.908 -7.846 1.00 96.12 92 PRO A O 1
ATOM 755 N N . LYS A 1 93 ? 3.543 19.123 -10.070 1.00 90.62 93 LYS A N 1
ATOM 756 C CA . LYS A 1 93 ? 4.891 18.604 -10.374 1.00 90.62 93 LYS A CA 1
ATOM 757 C C . LYS A 1 93 ? 6.020 19.366 -9.664 1.00 90.62 93 LYS A C 1
ATOM 759 O O . LYS A 1 93 ? 7.056 18.771 -9.388 1.00 90.62 93 LYS A O 1
ATOM 764 N N . ASP A 1 94 ? 5.843 20.662 -9.461 1.00 91.31 94 ASP A N 1
ATOM 765 C CA . ASP A 1 94 ? 6.787 21.589 -8.839 1.00 91.31 94 ASP A CA 1
ATOM 766 C C . ASP A 1 94 ? 6.630 21.700 -7.314 1.00 91.31 94 ASP A C 1
ATOM 768 O O . ASP A 1 94 ? 7.440 22.365 -6.671 1.00 91.31 94 ASP A O 1
ATOM 772 N N . ASP A 1 95 ? 5.642 21.022 -6.719 1.00 94.50 95 ASP A N 1
ATOM 773 C CA . ASP A 1 95 ? 5.500 20.963 -5.267 1.00 94.50 95 ASP A CA 1
ATOM 774 C C . ASP A 1 95 ? 6.610 20.094 -4.658 1.00 94.50 95 ASP A C 1
ATOM 776 O O . ASP A 1 95 ? 6.759 18.917 -4.991 1.00 94.50 95 ASP A O 1
ATOM 780 N N . ALA A 1 96 ? 7.381 20.663 -3.730 1.00 92.94 96 ALA A N 1
ATOM 781 C CA . ALA A 1 96 ? 8.474 19.962 -3.057 1.00 92.94 96 ALA A CA 1
ATOM 782 C C . ALA A 1 96 ? 7.999 18.763 -2.215 1.00 92.94 96 ALA A C 1
ATOM 784 O O . ALA A 1 96 ? 8.788 17.868 -1.914 1.00 92.94 96 ALA A O 1
ATOM 785 N N . ASN A 1 97 ? 6.718 18.734 -1.836 1.00 94.94 97 ASN A N 1
ATOM 786 C CA . ASN A 1 97 ? 6.116 17.629 -1.105 1.00 94.94 97 ASN A CA 1
ATOM 787 C C . ASN A 1 97 ? 5.604 16.519 -2.022 1.00 94.94 97 ASN A C 1
ATOM 789 O O . ASN A 1 97 ? 5.251 15.462 -1.495 1.00 94.94 97 ASN A O 1
ATOM 793 N N . ARG A 1 98 ? 5.563 16.716 -3.351 1.00 94.75 98 ARG A N 1
ATOM 794 C CA . ARG A 1 98 ? 5.188 15.667 -4.305 1.00 94.75 98 ARG A CA 1
ATOM 795 C C . ARG A 1 98 ? 6.250 14.577 -4.285 1.00 94.75 98 ARG A C 1
ATOM 797 O O . ARG A 1 98 ? 7.331 14.714 -4.858 1.00 94.75 98 ARG A O 1
ATOM 804 N N . ARG A 1 99 ? 5.934 13.491 -3.591 1.00 91.00 99 ARG A N 1
ATOM 805 C CA . ARG A 1 99 ? 6.846 12.381 -3.360 1.00 91.00 99 ARG A CA 1
ATOM 806 C C . ARG A 1 99 ? 6.076 11.074 -3.356 1.00 91.00 99 ARG A C 1
ATOM 808 O O . ARG A 1 99 ? 4.913 11.029 -2.962 1.00 91.00 99 ARG A O 1
ATOM 815 N N . ASP A 1 100 ? 6.776 10.033 -3.766 1.00 93.94 100 ASP A N 1
ATOM 816 C CA . ASP A 1 100 ? 6.369 8.653 -3.582 1.00 93.94 100 ASP A CA 1
ATOM 817 C C . ASP A 1 100 ? 6.689 8.186 -2.159 1.00 93.94 100 ASP A C 1
ATOM 819 O O . ASP A 1 100 ? 7.844 8.224 -1.715 1.00 93.94 100 ASP A O 1
ATOM 823 N N . ILE A 1 101 ? 5.650 7.750 -1.455 1.00 94.50 101 ILE A N 1
ATOM 824 C CA . ILE A 1 101 ? 5.731 7.094 -0.153 1.00 94.50 101 ILE A CA 1
ATOM 825 C C . ILE A 1 101 ? 5.817 5.595 -0.404 1.00 94.50 101 ILE A C 1
ATOM 827 O O . ILE A 1 101 ? 4.956 5.051 -1.088 1.00 94.50 101 ILE A O 1
ATOM 831 N N . ALA A 1 102 ? 6.868 4.947 0.098 1.00 95.38 102 ALA A N 1
ATOM 832 C CA . ALA A 1 102 ? 7.155 3.545 -0.183 1.00 95.38 102 ALA A CA 1
ATOM 833 C C . ALA A 1 102 ? 6.779 2.638 0.996 1.00 95.38 102 ALA A C 1
ATOM 835 O O . ALA A 1 102 ? 7.118 2.944 2.139 1.00 95.38 102 ALA A O 1
ATOM 836 N N . TYR A 1 103 ? 6.144 1.509 0.688 1.00 95.88 103 TYR A N 1
ATOM 837 C CA . TYR A 1 103 ? 5.671 0.504 1.639 1.00 95.88 103 TYR A CA 1
ATOM 838 C C . TYR A 1 103 ? 6.264 -0.866 1.290 1.00 95.88 103 TYR A C 1
ATOM 840 O O . TYR A 1 103 ? 6.159 -1.290 0.132 1.00 95.88 103 TYR A O 1
ATOM 848 N N . PRO A 1 104 ? 6.921 -1.552 2.243 1.00 95.12 104 PRO A N 1
ATOM 849 C CA . PRO A 1 104 ? 7.636 -2.791 1.959 1.00 95.12 104 PRO A CA 1
ATOM 850 C C . PRO A 1 104 ? 6.666 -3.945 1.689 1.00 95.12 104 PRO A C 1
ATOM 852 O O . PRO A 1 104 ? 5.603 -4.026 2.292 1.00 95.12 104 PRO A O 1
ATOM 855 N N . VAL A 1 105 ? 7.034 -4.861 0.798 1.00 97.75 105 VAL A N 1
ATOM 856 C CA . VAL A 1 105 ? 6.350 -6.155 0.658 1.00 97.75 105 VAL A CA 1
ATOM 857 C C . VAL A 1 105 ? 7.304 -7.245 1.135 1.00 97.75 105 VAL A C 1
ATOM 859 O O . VAL A 1 105 ? 7.113 -7.792 2.211 1.00 97.75 105 VAL A O 1
ATOM 862 N N . TRP A 1 106 ? 8.400 -7.464 0.410 1.00 96.88 106 TRP A N 1
ATOM 863 C CA . TRP A 1 106 ? 9.470 -8.380 0.812 1.00 96.88 106 TRP A CA 1
ATOM 864 C C . TRP A 1 106 ? 10.824 -7.697 0.633 1.00 96.88 106 TRP A C 1
ATOM 866 O O . TRP A 1 106 ? 11.086 -7.056 -0.391 1.00 96.88 106 TRP A O 1
ATOM 876 N N . GLY A 1 107 ? 11.687 -7.830 1.634 1.00 94.69 107 GLY A N 1
ATOM 877 C CA . GLY A 1 107 ? 13.018 -7.245 1.670 1.00 94.69 107 GLY A CA 1
ATOM 878 C C . GLY A 1 107 ? 12.999 -5.770 2.064 1.00 94.69 107 GLY A C 1
ATOM 879 O O . GLY A 1 107 ? 12.380 -5.370 3.046 1.00 94.69 107 GLY A O 1
ATOM 880 N N . ASN A 1 108 ? 13.721 -4.956 1.301 1.00 91.75 108 ASN A N 1
ATOM 881 C CA . ASN A 1 108 ? 14.057 -3.578 1.623 1.00 91.75 108 ASN A CA 1
ATOM 882 C C . ASN A 1 108 ? 13.307 -2.550 0.756 1.00 91.75 108 ASN A C 1
ATOM 884 O O . ASN A 1 108 ? 12.842 -2.826 -0.349 1.00 91.75 108 ASN A O 1
ATOM 888 N N . LEU A 1 109 ? 13.249 -1.304 1.235 1.00 90.94 109 LEU A N 1
ATOM 889 C CA . LEU A 1 109 ? 12.818 -0.160 0.425 1.00 90.94 109 LEU A CA 1
ATOM 890 C C . LEU A 1 109 ? 13.958 0.357 -0.462 1.00 90.94 109 LEU A C 1
ATOM 892 O O . LEU A 1 109 ? 15.138 0.175 -0.172 1.00 90.94 109 LEU A O 1
ATOM 896 N N . TRP A 1 110 ? 13.611 1.090 -1.519 1.00 84.81 110 TRP A N 1
ATOM 897 C CA . TRP A 1 110 ? 14.529 1.491 -2.593 1.00 84.81 110 TRP A CA 1
ATOM 898 C C . TRP A 1 110 ? 15.783 2.301 -2.222 1.00 84.81 110 TRP A C 1
ATOM 900 O O . TRP A 1 110 ? 16.677 2.431 -3.058 1.00 84.81 110 TRP A O 1
ATOM 910 N N . THR A 1 111 ? 15.868 2.864 -1.019 1.00 79.00 111 THR A N 1
ATOM 911 C CA . THR A 1 111 ? 17.014 3.653 -0.537 1.00 79.00 111 THR A CA 1
ATOM 912 C C . THR A 1 111 ? 17.910 2.862 0.405 1.00 79.00 111 THR A C 1
ATOM 914 O O . THR A 1 111 ? 18.969 3.362 0.762 1.00 79.00 111 THR A O 1
ATOM 917 N N . ASN A 1 112 ? 17.499 1.663 0.821 1.00 87.12 112 ASN A N 1
ATOM 918 C CA . ASN A 1 112 ? 18.318 0.791 1.647 1.00 87.12 112 ASN A CA 1
ATOM 919 C C . ASN A 1 112 ? 19.191 -0.098 0.732 1.00 87.12 112 ASN A C 1
ATOM 921 O O . ASN A 1 112 ? 18.639 -0.879 -0.054 1.00 87.12 112 ASN A O 1
ATOM 925 N N . PRO A 1 113 ? 20.530 0.055 0.767 1.00 91.31 113 PRO A N 1
ATOM 926 C CA . PRO A 1 113 ? 21.438 -0.721 -0.064 1.00 91.31 113 PRO A CA 1
ATOM 927 C C . PRO A 1 113 ? 21.789 -2.092 0.518 1.00 91.31 113 PRO A C 1
ATOM 929 O O . PRO A 1 113 ? 22.480 -2.839 -0.160 1.00 91.31 113 PRO A O 1
ATOM 932 N N . GLU A 1 114 ? 21.350 -2.426 1.734 1.00 91.00 114 GLU A N 1
ATOM 933 C CA . GLU A 1 114 ? 21.663 -3.714 2.355 1.00 91.00 114 GLU A CA 1
ATOM 934 C C . GLU A 1 114 ? 21.019 -4.885 1.596 1.00 91.00 114 GLU A C 1
ATOM 936 O O . GLU A 1 114 ? 19.932 -4.759 1.010 1.00 91.00 114 GLU A O 1
ATOM 941 N N . ASP A 1 115 ? 21.692 -6.037 1.605 1.00 94.25 115 ASP A N 1
ATOM 942 C CA . ASP A 1 115 ? 21.174 -7.265 1.000 1.00 94.25 115 ASP A CA 1
ATOM 943 C C . ASP A 1 115 ? 19.946 -7.757 1.789 1.00 94.25 115 ASP A C 1
ATOM 945 O O . ASP A 1 115 ? 20.043 -7.941 3.006 1.00 94.25 115 ASP A O 1
ATOM 949 N N . PRO A 1 116 ? 18.773 -7.940 1.146 1.00 93.88 116 PRO A N 1
ATOM 950 C CA . PRO A 1 116 ? 17.581 -8.417 1.841 1.00 93.88 116 PRO A CA 1
ATOM 951 C C . PRO A 1 116 ? 17.675 -9.891 2.271 1.00 93.88 116 PRO A C 1
ATOM 953 O O . PRO A 1 116 ? 16.839 -10.333 3.059 1.00 93.88 116 PRO A O 1
ATOM 956 N N . GLY A 1 117 ? 18.652 -10.660 1.770 1.00 93.25 117 GLY A N 1
ATOM 957 C CA . GLY A 1 117 ? 18.815 -12.076 2.088 1.00 93.25 117 GLY A CA 1
ATOM 958 C C . GLY A 1 117 ? 17.521 -12.860 1.873 1.00 93.25 117 GLY A C 1
ATOM 959 O O . GLY A 1 117 ? 16.801 -12.639 0.901 1.00 93.25 117 GLY A O 1
ATOM 960 N N . GLU A 1 118 ? 17.187 -13.742 2.815 1.00 90.50 118 GLU A N 1
ATOM 961 C CA . GLU A 1 118 ? 15.977 -14.574 2.749 1.00 90.50 118 GLU A CA 1
ATOM 962 C C . GLU A 1 118 ? 14.660 -13.796 2.819 1.00 90.50 118 GLU A C 1
ATOM 964 O O . GLU A 1 118 ? 13.633 -14.337 2.434 1.00 90.50 118 GLU A O 1
ATOM 969 N N . ALA A 1 119 ? 14.677 -12.531 3.249 1.00 89.12 119 ALA A N 1
ATOM 970 C CA . ALA A 1 119 ? 13.483 -11.694 3.215 1.00 89.12 119 ALA A CA 1
ATOM 971 C C . ALA A 1 119 ? 13.177 -11.158 1.807 1.00 89.12 119 ALA A C 1
ATOM 973 O O . ALA A 1 119 ? 12.134 -10.543 1.625 1.00 89.12 119 ALA A O 1
ATOM 974 N N . GLY A 1 120 ? 14.090 -11.305 0.840 1.00 95.50 120 GLY A N 1
ATOM 975 C CA . GLY A 1 120 ? 13.937 -10.824 -0.532 1.00 95.50 120 GLY A CA 1
ATOM 976 C C . GLY A 1 120 ? 13.526 -11.904 -1.535 1.00 95.50 120 GLY A C 1
ATOM 977 O O . GLY A 1 120 ? 13.524 -13.090 -1.235 1.00 95.50 120 GLY A O 1
ATOM 978 N N . LEU A 1 121 ? 13.271 -11.478 -2.774 1.00 97.19 121 LEU A N 1
ATOM 979 C CA . LEU A 1 121 ? 12.818 -12.339 -3.872 1.00 97.19 121 LEU A CA 1
ATOM 980 C C . LEU A 1 121 ? 13.846 -12.367 -5.016 1.00 97.19 121 LEU A C 1
ATOM 982 O O . LEU A 1 121 ? 14.259 -11.313 -5.520 1.00 97.19 121 LEU A O 1
ATOM 986 N N . ALA A 1 122 ? 14.277 -13.551 -5.449 1.00 98.44 122 ALA A N 1
ATOM 987 C CA . ALA A 1 122 ? 15.285 -13.688 -6.501 1.00 98.44 122 ALA A CA 1
ATOM 988 C C . ALA A 1 122 ? 14.727 -13.352 -7.896 1.00 98.44 122 ALA A C 1
ATOM 990 O O . ALA A 1 122 ? 13.521 -13.385 -8.150 1.00 98.44 122 ALA A O 1
ATOM 991 N N . LEU A 1 123 ? 15.617 -13.037 -8.844 1.00 98.62 123 LEU A N 1
ATOM 992 C CA . LEU A 1 123 ? 15.217 -12.975 -10.253 1.00 98.62 123 LEU A CA 1
ATOM 993 C C . LEU A 1 123 ? 14.749 -14.362 -10.708 1.00 98.62 123 LEU A C 1
ATOM 995 O O . LEU A 1 123 ? 15.390 -15.371 -10.430 1.00 98.62 123 LEU A O 1
ATOM 999 N N . GLY A 1 124 ? 13.651 -14.407 -11.455 1.00 98.31 124 GLY A N 1
ATOM 1000 C CA . GLY A 1 124 ? 13.064 -15.641 -11.967 1.00 98.31 124 GLY A CA 1
ATOM 1001 C C . GLY A 1 124 ? 12.095 -16.346 -11.012 1.00 98.31 124 GLY A C 1
ATOM 1002 O O . GLY A 1 124 ? 11.357 -17.212 -11.487 1.00 98.31 124 GLY A O 1
ATOM 1003 N N . GLU A 1 125 ? 12.036 -15.955 -9.736 1.00 98.25 125 GLU A N 1
ATOM 1004 C CA . GLU A 1 125 ? 11.000 -16.413 -8.804 1.00 98.25 125 GLU A CA 1
ATOM 1005 C C . GLU A 1 125 ? 9.646 -15.783 -9.149 1.00 98.25 125 GLU A C 1
ATOM 1007 O O . GLU A 1 125 ? 9.558 -14.634 -9.603 1.00 98.25 125 GLU A O 1
ATOM 1012 N N . ALA A 1 126 ? 8.586 -16.577 -9.000 1.00 98.31 126 ALA A N 1
ATOM 1013 C CA . ALA A 1 126 ? 7.230 -16.142 -9.281 1.00 98.31 126 ALA A CA 1
ATOM 1014 C C . ALA A 1 126 ? 6.667 -15.352 -8.097 1.00 98.31 126 ALA A C 1
ATOM 1016 O O . ALA A 1 126 ? 6.830 -15.739 -6.944 1.00 98.31 126 ALA A O 1
ATOM 1017 N N . LEU A 1 127 ? 5.952 -14.279 -8.409 1.00 98.69 127 LEU A N 1
ATOM 1018 C CA . LEU A 1 127 ? 5.136 -13.532 -7.466 1.00 98.69 127 LEU A CA 1
ATOM 1019 C C . LEU A 1 127 ? 3.777 -13.234 -8.091 1.00 98.69 127 LEU A C 1
ATOM 1021 O O . LEU A 1 127 ? 3.655 -13.066 -9.311 1.00 98.69 127 LEU A O 1
ATOM 1025 N N . SER A 1 128 ? 2.770 -13.120 -7.241 1.00 98.88 128 SER A N 1
ATOM 1026 C CA . SER A 1 128 ? 1.437 -12.665 -7.599 1.00 98.88 128 SER A CA 1
ATOM 1027 C C . SER A 1 128 ? 1.113 -11.362 -6.883 1.00 98.88 128 SER A C 1
ATOM 1029 O O . SER A 1 128 ? 1.512 -11.152 -5.738 1.00 98.88 128 SER A O 1
ATOM 1031 N N . TYR A 1 129 ? 0.377 -10.485 -7.562 1.00 98.81 129 TYR A N 1
ATOM 1032 C CA . TYR A 1 129 ? -0.262 -9.343 -6.925 1.00 98.81 129 TYR A CA 1
ATOM 1033 C C . TYR A 1 129 ? -1.731 -9.237 -7.325 1.00 98.81 129 TYR A C 1
ATOM 1035 O O . TYR A 1 129 ? -2.114 -9.510 -8.469 1.00 98.81 129 TYR A O 1
ATOM 1043 N N . VAL A 1 130 ? -2.541 -8.756 -6.388 1.00 98.75 130 VAL A N 1
ATOM 1044 C CA . VAL A 1 130 ? -3.920 -8.325 -6.610 1.00 98.75 130 VAL A CA 1
ATOM 1045 C C . VAL A 1 130 ? -4.011 -6.846 -6.275 1.00 98.75 130 VAL A C 1
ATOM 1047 O O . VAL A 1 130 ? -3.629 -6.424 -5.190 1.00 98.75 130 VAL A O 1
ATOM 1050 N N . VAL A 1 131 ? -4.537 -6.060 -7.211 1.00 98.69 131 VAL A N 1
ATOM 1051 C CA . VAL A 1 131 ? -4.905 -4.658 -7.009 1.00 98.69 131 VAL A CA 1
ATOM 1052 C C . VAL A 1 131 ? -6.414 -4.554 -7.152 1.00 98.69 131 VAL A C 1
ATOM 1054 O O . VAL A 1 131 ? -6.932 -4.595 -8.267 1.00 98.69 131 VAL A O 1
ATOM 1057 N N . ASN A 1 132 ? -7.129 -4.428 -6.039 1.00 97.44 132 ASN A N 1
ATOM 1058 C CA . ASN A 1 132 ? -8.586 -4.347 -6.006 1.00 97.44 132 ASN A CA 1
ATOM 1059 C C . ASN A 1 132 ? -9.024 -2.978 -5.477 1.00 97.44 132 ASN A C 1
ATOM 1061 O O . ASN A 1 132 ? -8.864 -2.685 -4.302 1.00 97.44 132 ASN A O 1
ATOM 1065 N N . VAL A 1 133 ? -9.584 -2.132 -6.338 1.00 96.12 133 VAL A N 1
ATOM 1066 C CA . VAL A 1 133 ? -10.170 -0.846 -5.938 1.00 96.12 133 VAL A CA 1
ATOM 1067 C C . VAL A 1 133 ? -11.674 -1.029 -5.779 1.00 96.12 133 VAL A C 1
ATOM 1069 O O . VAL A 1 133 ? -12.391 -1.101 -6.783 1.00 96.12 133 VAL A O 1
ATOM 1072 N N . HIS A 1 134 ? -12.147 -1.120 -4.537 1.00 90.38 134 HIS A N 1
ATOM 1073 C CA . HIS A 1 134 ? -13.551 -1.331 -4.185 1.00 90.38 134 HIS A CA 1
ATOM 1074 C C . HIS A 1 134 ? -14.046 -0.215 -3.260 1.00 90.38 134 HIS A C 1
ATOM 1076 O O . HIS A 1 134 ? -13.371 0.140 -2.297 1.00 90.38 134 HIS A O 1
ATOM 1082 N N . GLY A 1 135 ? -15.209 0.372 -3.565 1.00 86.56 135 GLY A N 1
ATOM 1083 C CA . GLY A 1 135 ? -15.579 1.657 -2.966 1.00 86.56 135 GLY A CA 1
ATOM 1084 C C . GLY A 1 135 ? -14.475 2.682 -3.229 1.00 86.56 135 GLY A C 1
ATOM 1085 O O . GLY A 1 135 ? -13.945 2.699 -4.337 1.00 86.56 135 GLY A O 1
ATOM 1086 N N . ASP A 1 136 ? -14.104 3.462 -2.213 1.00 87.19 136 ASP A N 1
ATOM 1087 C CA . ASP A 1 136 ? -13.022 4.457 -2.261 1.00 87.19 136 ASP A CA 1
ATOM 1088 C C . ASP A 1 136 ? -11.632 3.893 -1.894 1.00 87.19 136 ASP A C 1
ATOM 1090 O O . ASP A 1 136 ? -10.637 4.619 -1.905 1.00 87.19 136 ASP A O 1
ATOM 1094 N N . VAL A 1 137 ? -11.538 2.595 -1.592 1.00 90.50 137 VAL A N 1
ATOM 1095 C CA . VAL A 1 137 ? -10.342 1.972 -1.015 1.00 90.50 137 VAL A CA 1
ATOM 1096 C C . VAL A 1 137 ? -9.642 1.078 -2.036 1.00 90.50 137 VAL A C 1
ATOM 1098 O O . VAL A 1 137 ? -10.266 0.314 -2.775 1.00 90.50 137 VAL A O 1
ATOM 1101 N N . MET A 1 138 ? -8.316 1.186 -2.084 1.00 97.25 138 MET A N 1
ATOM 1102 C CA . MET A 1 138 ? -7.437 0.268 -2.794 1.00 97.25 138 MET A CA 1
ATOM 1103 C C . MET A 1 138 ? -6.914 -0.789 -1.824 1.00 97.25 138 MET A C 1
ATOM 1105 O O . MET A 1 138 ? -6.223 -0.466 -0.860 1.00 97.25 138 MET A O 1
ATOM 1109 N N . TYR A 1 139 ? -7.213 -2.044 -2.134 1.00 97.56 139 TYR A N 1
ATOM 1110 C CA . TYR A 1 139 ? -6.743 -3.231 -1.438 1.00 97.56 139 TYR A CA 1
ATOM 1111 C C . TYR A 1 139 ? -5.660 -3.903 -2.277 1.00 97.56 139 TYR A C 1
ATOM 1113 O O . TYR A 1 139 ? -5.852 -4.157 -3.473 1.00 97.56 139 TYR A O 1
ATOM 1121 N N . LEU A 1 140 ? -4.521 -4.172 -1.649 1.00 98.69 140 LEU A N 1
ATOM 1122 C CA . LEU A 1 140 ? -3.386 -4.852 -2.255 1.00 98.69 140 LEU A CA 1
ATOM 1123 C C . LEU A 1 140 ? -3.158 -6.182 -1.545 1.00 98.69 140 LEU A C 1
ATOM 1125 O O . LEU A 1 140 ? -3.231 -6.240 -0.319 1.00 98.69 140 LEU A O 1
ATOM 1129 N N . THR A 1 141 ? -2.850 -7.217 -2.316 1.00 98.50 141 THR A N 1
ATOM 1130 C CA . THR A 1 141 ? -2.367 -8.508 -1.809 1.00 98.50 141 THR A CA 1
ATOM 1131 C C . THR A 1 141 ? -1.167 -8.923 -2.636 1.00 98.50 141 THR A C 1
ATOM 1133 O O . THR A 1 141 ? -1.194 -8.797 -3.863 1.00 98.50 141 THR A O 1
ATOM 1136 N N . PHE A 1 142 ? -0.133 -9.418 -1.969 1.00 98.75 142 PHE A N 1
ATOM 1137 C CA . PHE A 1 142 ? 1.088 -9.925 -2.573 1.00 98.75 142 PHE A CA 1
ATOM 1138 C C . PHE A 1 142 ? 1.371 -11.328 -2.046 1.00 98.75 142 PHE A C 1
ATOM 1140 O O . PHE A 1 142 ? 1.362 -11.550 -0.836 1.00 98.75 142 PHE A O 1
ATOM 1147 N N . GLU A 1 143 ? 1.646 -12.257 -2.956 1.00 98.50 143 GLU A N 1
ATOM 1148 C CA . GLU A 1 143 ? 1.927 -13.660 -2.637 1.00 98.50 143 GLU A CA 1
ATOM 1149 C C . GLU A 1 143 ? 3.137 -14.161 -3.430 1.00 98.50 143 GLU A C 1
ATOM 1151 O O . GLU A 1 143 ? 3.290 -13.846 -4.613 1.00 98.50 143 GLU A O 1
ATOM 1156 N N . ALA A 1 144 ? 3.998 -14.943 -2.788 1.00 97.38 144 ALA A N 1
ATOM 1157 C CA . ALA A 1 144 ? 5.096 -15.658 -3.424 1.00 97.38 144 ALA A CA 1
ATOM 1158 C C . ALA A 1 144 ? 5.368 -16.944 -2.638 1.00 97.38 144 ALA A C 1
ATOM 1160 O O . ALA A 1 144 ? 5.203 -16.980 -1.417 1.00 97.38 144 ALA A O 1
ATOM 1161 N N . ASP A 1 145 ? 5.783 -18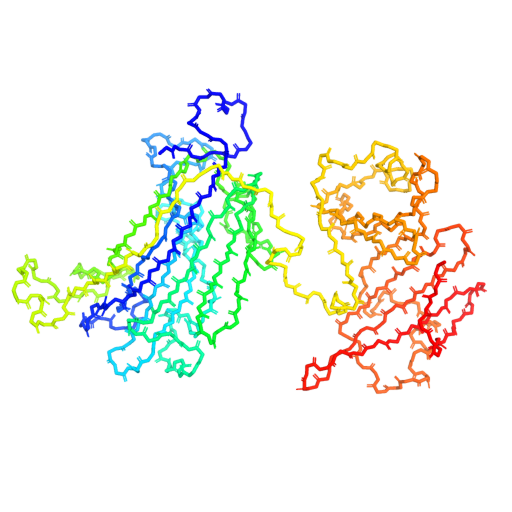.005 -3.328 1.00 92.88 145 ASP A N 1
ATOM 1162 C CA . ASP A 1 145 ? 6.080 -19.277 -2.671 1.00 92.88 145 ASP A CA 1
ATOM 1163 C C . ASP A 1 145 ? 7.195 -19.093 -1.628 1.00 92.88 145 ASP A C 1
ATOM 1165 O O . ASP A 1 145 ? 8.201 -18.422 -1.872 1.00 92.88 145 ASP A O 1
ATOM 1169 N N . GLY A 1 146 ? 7.005 -19.677 -0.443 1.00 86.81 146 GLY A N 1
ATOM 1170 C CA . GLY A 1 146 ? 7.959 -19.564 0.665 1.00 86.81 146 GLY A CA 1
ATOM 1171 C C . GLY A 1 146 ? 8.006 -18.191 1.348 1.00 86.81 146 GLY A C 1
ATOM 1172 O O . GLY A 1 146 ? 8.857 -17.999 2.210 1.00 86.81 146 GLY A O 1
ATOM 1173 N N . HIS A 1 147 ? 7.105 -17.268 1.000 1.00 91.00 147 HIS A N 1
ATOM 1174 C CA . HIS A 1 147 ? 7.003 -15.946 1.612 1.00 91.00 147 HIS A CA 1
ATOM 1175 C C . HIS A 1 147 ? 5.647 -15.754 2.291 1.00 91.00 147 HIS A C 1
ATOM 1177 O O . HIS A 1 147 ? 4.628 -16.294 1.856 1.00 91.00 147 HIS A O 1
ATOM 1183 N N . GLU A 1 148 ? 5.622 -14.949 3.353 1.00 86.19 148 GLU A N 1
ATOM 1184 C CA . GLU A 1 148 ? 4.363 -14.531 3.964 1.00 86.19 148 GLU A CA 1
ATOM 1185 C C . GLU A 1 148 ? 3.537 -13.704 2.974 1.00 86.19 148 GLU A C 1
ATOM 1187 O O . GLU A 1 148 ? 4.071 -12.890 2.213 1.00 86.19 148 GLU A O 1
ATOM 1192 N N . THR A 1 149 ? 2.220 -13.915 2.990 1.00 93.00 149 THR A N 1
ATOM 1193 C CA . THR A 1 149 ? 1.280 -13.069 2.250 1.00 93.00 149 THR A CA 1
ATOM 1194 C C . THR A 1 149 ? 1.261 -11.684 2.879 1.00 93.00 149 THR A C 1
ATOM 1196 O O . THR A 1 149 ? 1.064 -11.557 4.085 1.00 93.00 149 THR A O 1
ATOM 1199 N N . VAL A 1 150 ? 1.440 -10.647 2.062 1.00 95.00 150 VAL A N 1
ATOM 1200 C CA . VAL A 1 150 ? 1.456 -9.256 2.529 1.00 95.00 150 VAL A CA 1
ATOM 1201 C C . VAL A 1 150 ? 0.280 -8.505 1.936 1.00 95.00 150 VAL A C 1
ATOM 1203 O O . VAL A 1 150 ? 0.028 -8.565 0.731 1.00 95.00 150 VAL A O 1
ATOM 1206 N N . GLU A 1 151 ? -0.425 -7.759 2.779 1.00 95.88 151 GLU A N 1
ATOM 1207 C CA . GLU A 1 151 ? -1.638 -7.045 2.401 1.00 95.88 151 GLU A CA 1
ATOM 1208 C C . GLU A 1 151 ? -1.605 -5.594 2.865 1.00 95.88 151 GLU A C 1
ATOM 1210 O O . GLU A 1 151 ? -1.024 -5.268 3.895 1.00 95.88 151 GLU A O 1
ATOM 1215 N N . TYR A 1 152 ? -2.250 -4.722 2.094 1.00 96.62 152 TYR A N 1
ATOM 1216 C CA . TYR A 1 152 ? -2.412 -3.308 2.427 1.00 96.62 152 TYR A CA 1
ATOM 1217 C C . TYR A 1 152 ? -3.820 -2.834 2.067 1.00 96.62 152 TYR A C 1
ATOM 1219 O O . TYR A 1 152 ? -4.372 -3.259 1.047 1.00 96.62 152 TYR A O 1
ATOM 1227 N N . LYS A 1 153 ? -4.357 -1.889 2.848 1.00 94.50 153 LYS A N 1
ATOM 1228 C CA . LYS A 1 153 ? -5.500 -1.050 2.462 1.00 94.50 153 LYS A CA 1
ATOM 1229 C C . LYS A 1 153 ? -5.108 0.431 2.491 1.00 94.50 153 LYS A C 1
ATOM 1231 O O . LYS A 1 153 ? -4.407 0.874 3.394 1.00 94.50 153 LYS A O 1
ATOM 1236 N N . ILE A 1 154 ? -5.539 1.201 1.492 1.00 94.56 154 ILE A N 1
ATOM 1237 C CA . ILE A 1 154 ? -5.382 2.664 1.467 1.00 94.56 154 ILE A CA 1
ATOM 1238 C C . ILE A 1 154 ? -6.608 3.321 0.836 1.00 94.56 154 ILE A C 1
ATOM 1240 O O . ILE A 1 154 ? -7.068 2.919 -0.236 1.00 94.56 154 ILE A O 1
ATOM 1244 N N . ASN A 1 155 ? -7.154 4.336 1.503 1.00 90.19 155 ASN A N 1
ATOM 1245 C CA . ASN A 1 155 ? -8.286 5.095 0.988 1.00 90.19 155 ASN A CA 1
ATOM 1246 C C . ASN A 1 155 ? -7.784 6.132 -0.027 1.00 90.19 155 ASN A C 1
ATOM 1248 O O . ASN A 1 155 ? -7.005 7.020 0.295 1.00 90.19 155 ASN A O 1
ATOM 1252 N N . LEU A 1 156 ? -8.239 6.022 -1.272 1.00 95.25 156 LEU A N 1
ATOM 1253 C CA . LEU A 1 156 ? -7.834 6.901 -2.367 1.00 95.25 156 LEU A CA 1
ATOM 1254 C C . LEU A 1 156 ? -8.667 8.192 -2.437 1.00 95.25 156 LEU A C 1
ATOM 1256 O O . LEU A 1 156 ? -8.475 8.988 -3.357 1.00 95.25 156 LEU A O 1
ATOM 1260 N N . ALA A 1 157 ? -9.604 8.400 -1.513 1.00 89.56 157 ALA A N 1
ATOM 1261 C CA . ALA A 1 157 ? -10.493 9.558 -1.447 1.00 89.56 157 ALA A CA 1
ATOM 1262 C C . ALA A 1 157 ? -10.237 10.478 -0.241 1.00 89.56 157 ALA A C 1
ATOM 1264 O O . ALA A 1 157 ? -10.984 11.438 -0.026 1.00 89.56 157 ALA A O 1
ATOM 1265 N N . ASN A 1 158 ? -9.178 10.226 0.528 1.00 87.06 158 ASN A N 1
ATOM 1266 C CA . ASN A 1 158 ? -8.714 11.082 1.615 1.00 87.06 158 ASN A CA 1
ATOM 1267 C C . ASN A 1 158 ? -7.174 11.157 1.619 1.00 87.06 158 ASN A C 1
ATOM 1269 O O . ASN A 1 158 ? -6.532 10.711 0.673 1.00 87.06 158 ASN A O 1
ATOM 1273 N N . ALA A 1 159 ? -6.597 11.769 2.653 1.00 88.75 159 ALA A N 1
ATOM 1274 C CA . ALA A 1 159 ? -5.149 11.882 2.840 1.00 88.75 159 ALA A CA 1
ATOM 1275 C C . ALA A 1 159 ? -4.608 10.940 3.933 1.00 88.75 159 ALA A C 1
ATOM 1277 O O . ALA A 1 159 ? -3.591 11.237 4.553 1.00 88.75 159 ALA A O 1
ATOM 1278 N N . VAL A 1 160 ? -5.310 9.848 4.247 1.00 85.69 160 VAL A N 1
ATOM 1279 C CA . VAL A 1 160 ? -4.851 8.862 5.232 1.00 85.69 160 VAL A CA 1
ATOM 1280 C C . VAL A 1 160 ? -3.970 7.836 4.526 1.00 85.69 160 VAL A C 1
ATOM 1282 O O . VAL A 1 160 ? -4.369 7.230 3.534 1.00 85.69 160 VAL A O 1
ATOM 1285 N N . ASP A 1 161 ? -2.752 7.671 5.029 1.00 91.56 161 ASP A N 1
ATOM 1286 C CA . ASP A 1 161 ? -1.747 6.774 4.478 1.00 91.56 161 ASP A CA 1
ATOM 1287 C C . ASP A 1 161 ? -2.085 5.294 4.759 1.00 91.56 161 ASP A C 1
ATOM 1289 O O . ASP A 1 161 ? -3.001 4.977 5.521 1.00 91.56 161 ASP A O 1
ATOM 1293 N N . ALA A 1 162 ? -1.339 4.356 4.165 1.00 90.50 162 ALA A N 1
ATOM 1294 C CA . ALA A 1 162 ? -1.615 2.923 4.346 1.00 90.50 162 ALA A CA 1
ATOM 1295 C C . ALA A 1 162 ? -1.330 2.390 5.770 1.00 90.50 162 ALA A C 1
ATOM 1297 O O . ALA A 1 162 ? -1.564 1.217 6.040 1.00 90.50 162 ALA A O 1
ATOM 1298 N N . ASN A 1 163 ? -0.826 3.234 6.680 1.00 84.81 163 ASN A N 1
ATOM 1299 C CA . ASN A 1 163 ? -0.659 2.929 8.103 1.00 84.81 163 ASN A CA 1
ATOM 1300 C C . ASN A 1 163 ? -1.755 3.579 8.969 1.00 84.81 163 ASN A C 1
ATOM 1302 O O . ASN A 1 163 ? -1.606 3.635 10.191 1.00 84.81 163 ASN A O 1
ATOM 1306 N N . GLY A 1 164 ? -2.804 4.142 8.361 1.00 82.19 164 GLY A N 1
ATOM 1307 C CA . GLY A 1 164 ? -3.883 4.820 9.079 1.00 82.19 164 GLY A CA 1
ATOM 1308 C C . GLY A 1 164 ? -3.527 6.225 9.576 1.00 82.19 164 GLY A C 1
ATOM 1309 O O . GLY A 1 164 ? -4.264 6.798 10.376 1.00 82.19 164 GLY A O 1
ATOM 1310 N N . LYS A 1 165 ? -2.414 6.822 9.128 1.00 83.38 165 LYS A N 1
ATOM 1311 C CA . LYS A 1 165 ? -1.975 8.152 9.581 1.00 83.38 165 LYS A CA 1
ATOM 1312 C C . LYS A 1 165 ? -2.320 9.227 8.564 1.00 83.38 165 LYS A C 1
ATOM 1314 O O . LYS A 1 165 ? -2.083 9.074 7.372 1.00 83.38 165 LYS A O 1
ATOM 1319 N N . LEU A 1 166 ? -2.810 10.369 9.043 1.00 85.12 166 LEU A N 1
ATOM 1320 C CA . LEU A 1 166 ? -3.051 11.531 8.190 1.00 85.12 166 LEU A CA 1
ATOM 1321 C C . LEU A 1 166 ? -1.731 12.074 7.612 1.00 85.12 166 LEU A C 1
ATOM 1323 O O . LEU A 1 166 ? -0.907 12.642 8.336 1.00 85.12 166 LEU A O 1
ATOM 1327 N N . ASP A 1 167 ? -1.571 11.988 6.295 1.00 90.94 167 ASP A N 1
ATOM 1328 C CA . ASP A 1 167 ? -0.536 12.694 5.553 1.00 90.94 167 ASP A CA 1
ATOM 1329 C C . ASP A 1 167 ? -0.994 14.121 5.238 1.00 90.94 167 ASP A C 1
ATOM 1331 O O . ASP A 1 167 ? -1.584 14.417 4.201 1.00 90.94 167 ASP A O 1
ATOM 1335 N N . LYS A 1 168 ? -0.664 15.049 6.138 1.00 91.69 168 LYS A N 1
ATOM 1336 C CA . LYS A 1 168 ? -0.994 16.479 6.007 1.00 91.69 168 LYS A CA 1
ATOM 1337 C C . LYS A 1 168 ? -0.460 17.159 4.736 1.00 91.69 168 LYS A C 1
ATOM 1339 O O . LYS A 1 168 ? -0.801 18.315 4.495 1.00 91.69 168 LYS A O 1
ATOM 1344 N N . HIS A 1 169 ? 0.448 16.514 4.002 1.00 95.75 169 HIS A N 1
ATOM 1345 C CA . HIS A 1 169 ? 1.013 17.058 2.774 1.00 95.75 169 HIS A CA 1
ATOM 1346 C C . HIS A 1 169 ? 0.278 16.594 1.524 1.00 95.75 169 HIS A C 1
ATOM 1348 O O . HIS A 1 169 ? 0.412 17.252 0.497 1.00 95.75 169 HIS A O 1
ATOM 1354 N N . ASP A 1 170 ? -0.447 15.478 1.577 1.00 97.06 170 ASP A N 1
ATOM 1355 C CA . ASP A 1 170 ? -1.206 15.022 0.421 1.00 97.06 170 ASP A CA 1
ATOM 1356 C C . ASP A 1 170 ? -2.441 15.900 0.183 1.00 97.06 170 ASP A C 1
ATOM 1358 O O . ASP A 1 170 ? -2.868 16.694 1.028 1.00 97.06 170 ASP A O 1
ATOM 1362 N N . HIS A 1 171 ? -3.038 15.760 -0.996 1.00 94.56 171 HIS A N 1
ATOM 1363 C CA . HIS A 1 171 ? -4.329 16.357 -1.264 1.00 94.56 171 HIS A CA 1
ATOM 1364 C C . HIS A 1 171 ? -5.370 15.788 -0.274 1.00 94.56 171 HIS A C 1
ATOM 1366 O O . HIS A 1 171 ? -5.531 14.572 -0.208 1.00 94.56 171 HIS A O 1
ATOM 1372 N N . PRO A 1 172 ? -6.145 16.615 0.460 1.00 87.44 172 PRO A N 1
ATOM 1373 C CA . PRO A 1 172 ? -7.047 16.149 1.530 1.00 87.44 172 PRO A CA 1
ATOM 1374 C C . PRO A 1 172 ? -8.158 15.200 1.053 1.00 87.44 172 PRO A C 1
ATOM 1376 O O . PRO A 1 172 ? -8.792 14.525 1.857 1.00 87.44 172 PRO A O 1
ATOM 1379 N N . TYR A 1 173 ? -8.388 15.160 -0.260 1.00 87.81 173 TYR A N 1
ATOM 1380 C CA . TYR A 1 173 ? -9.338 14.279 -0.938 1.00 87.81 173 TYR A CA 1
ATOM 1381 C C . TYR A 1 173 ? -8.637 13.281 -1.878 1.00 87.81 173 TYR A C 1
ATOM 1383 O O . TYR A 1 173 ? -9.206 12.918 -2.906 1.00 87.81 173 TYR A O 1
ATOM 1391 N N . GLY A 1 174 ? -7.369 12.949 -1.612 1.00 94.00 174 GLY A N 1
ATOM 1392 C CA . GLY A 1 174 ? -6.551 12.013 -2.385 1.00 94.00 174 GLY A CA 1
ATOM 1393 C C . GLY A 1 174 ? -6.696 12.189 -3.899 1.00 94.00 174 GLY A C 1
ATOM 1394 O O . GLY A 1 174 ? -6.382 13.237 -4.471 1.00 94.00 174 GLY A O 1
ATOM 1395 N N . TYR A 1 175 ? -7.264 11.170 -4.540 1.00 94.88 175 TYR A N 1
ATOM 1396 C CA . TYR A 1 175 ? -7.510 11.051 -5.976 1.00 94.88 175 TYR A CA 1
ATOM 1397 C C . TYR A 1 175 ? -9.001 11.088 -6.370 1.00 94.88 175 TYR A C 1
ATOM 1399 O O . TYR A 1 175 ? -9.332 10.752 -7.507 1.00 94.88 175 TYR A O 1
ATOM 1407 N N . THR A 1 176 ? -9.922 11.527 -5.499 1.00 88.00 176 THR A N 1
ATOM 1408 C CA . THR A 1 176 ? -11.391 11.450 -5.704 1.00 88.00 176 THR A CA 1
ATOM 1409 C C . THR A 1 176 ? -11.886 11.959 -7.063 1.00 88.00 176 THR A C 1
ATOM 1411 O O . THR A 1 176 ? -12.807 11.389 -7.657 1.00 88.00 176 THR A O 1
ATOM 1414 N N . LEU A 1 177 ? -11.318 13.056 -7.580 1.00 86.50 177 LEU A N 1
ATOM 1415 C CA . LEU A 1 177 ? -11.713 13.593 -8.886 1.00 86.50 177 LEU A CA 1
ATOM 1416 C C . LEU A 1 177 ? -10.811 13.138 -10.025 1.00 86.50 177 LEU A C 1
ATOM 1418 O O . LEU A 1 177 ? -11.123 13.457 -11.162 1.00 86.50 177 LEU A O 1
ATOM 1422 N N . ASP A 1 178 ? -9.740 12.394 -9.813 1.00 89.62 178 ASP A N 1
ATOM 1423 C CA . ASP A 1 178 ? -8.983 11.844 -10.932 1.00 89.62 178 ASP A CA 1
ATOM 1424 C C . ASP A 1 178 ? -9.705 10.641 -11.532 1.00 89.62 178 ASP A C 1
ATOM 1426 O O . ASP A 1 178 ? -10.494 9.966 -10.876 1.00 89.62 178 ASP A O 1
ATOM 1430 N N . TRP A 1 179 ? -9.534 10.412 -12.833 1.00 87.31 179 TRP A N 1
ATOM 1431 C CA . TRP A 1 179 ? -9.931 9.135 -13.413 1.00 87.31 179 TRP A CA 1
ATOM 1432 C C . TRP A 1 179 ? -8.698 8.286 -13.647 1.00 87.31 179 TRP A C 1
ATOM 1434 O O . TRP A 1 179 ? -7.682 8.767 -14.140 1.00 87.31 179 TRP A O 1
ATOM 1444 N N . ASN A 1 180 ? -8.793 7.023 -13.254 1.00 90.94 180 ASN A N 1
ATOM 1445 C CA . ASN A 1 180 ? -7.641 6.152 -13.114 1.00 90.94 180 ASN A CA 1
ATOM 1446 C C . ASN A 1 180 ? -7.689 5.026 -14.143 1.00 90.94 180 ASN A C 1
ATOM 1448 O O . ASN A 1 180 ? -8.738 4.734 -14.732 1.00 90.94 180 ASN A O 1
ATOM 1452 N N . TYR A 1 181 ? -6.540 4.410 -14.392 1.00 93.31 181 TYR A N 1
ATOM 1453 C CA . TYR A 1 181 ? -6.424 3.218 -15.221 1.00 93.31 181 TYR A CA 1
ATOM 1454 C C . TYR A 1 181 ? -5.241 2.360 -14.769 1.00 93.31 181 TYR A C 1
ATOM 1456 O O . TYR A 1 181 ? -4.207 2.874 -14.340 1.00 93.31 181 TYR A O 1
ATOM 1464 N N . PHE A 1 182 ? -5.404 1.042 -14.882 1.00 97.69 182 PHE A N 1
ATOM 1465 C CA . PHE A 1 182 ? -4.341 0.084 -14.608 1.00 97.69 182 PHE A CA 1
ATOM 1466 C C . PHE A 1 182 ? -3.271 0.090 -15.704 1.00 97.69 182 PHE A C 1
ATOM 1468 O O . PHE A 1 182 ? -3.582 0.266 -16.887 1.00 97.69 182 PHE A O 1
ATOM 1475 N N . LYS A 1 183 ? -2.021 -0.168 -15.313 1.00 98.31 183 LYS A N 1
ATOM 1476 C CA . LYS A 1 183 ? -0.917 -0.522 -16.216 1.00 98.31 183 LYS A CA 1
ATOM 1477 C C . LYS A 1 183 ? -0.196 -1.742 -15.641 1.00 98.31 183 LYS A C 1
ATOM 1479 O O . LYS A 1 183 ? 0.010 -1.813 -14.435 1.00 98.31 183 LYS A O 1
ATOM 1484 N N . ALA A 1 184 ? 0.239 -2.653 -16.502 1.00 98.12 184 ALA A N 1
ATOM 1485 C CA . ALA A 1 184 ? 1.074 -3.798 -16.145 1.00 98.12 184 ALA A CA 1
ATOM 1486 C C . ALA A 1 184 ? 2.122 -4.013 -17.242 1.00 98.12 184 ALA A C 1
ATOM 1488 O O . ALA A 1 184 ? 1.859 -3.729 -18.413 1.00 98.12 184 ALA A O 1
ATOM 1489 N N . GLY A 1 185 ? 3.318 -4.458 -16.866 1.00 98.31 185 GLY A N 1
ATOM 1490 C CA . GLY A 1 185 ? 4.429 -4.654 -17.797 1.00 98.31 185 GLY A CA 1
ATOM 1491 C C . GLY A 1 185 ? 5.783 -4.453 -17.127 1.00 98.31 185 GLY A C 1
ATOM 1492 O O . GLY A 1 185 ? 5.908 -4.635 -15.924 1.00 98.31 185 GLY A O 1
ATOM 1493 N N . ALA A 1 186 ? 6.791 -4.062 -17.905 1.00 98.44 186 ALA A N 1
ATOM 1494 C CA . ALA A 1 186 ? 8.127 -3.736 -17.413 1.00 98.44 186 ALA A CA 1
ATOM 1495 C C . ALA A 1 186 ? 8.405 -2.239 -17.606 1.00 98.44 186 ALA A C 1
ATOM 1497 O O . ALA A 1 186 ? 8.970 -1.824 -18.619 1.00 98.44 186 ALA A O 1
ATOM 1498 N N . TYR A 1 187 ? 7.991 -1.404 -16.650 1.00 98.25 187 TYR A N 1
ATOM 1499 C CA . TYR A 1 187 ? 8.331 0.017 -16.680 1.00 98.25 187 TYR A CA 1
ATOM 1500 C C . TYR A 1 187 ? 9.695 0.235 -16.017 1.00 98.25 187 TYR A C 1
ATOM 1502 O O . TYR A 1 187 ? 9.794 0.432 -14.805 1.00 98.25 187 TYR A O 1
ATOM 1510 N N . ASN A 1 188 ? 10.753 0.175 -16.829 1.00 96.50 188 ASN A N 1
ATOM 1511 C CA . ASN A 1 188 ? 12.131 0.375 -16.383 1.00 96.50 188 ASN A CA 1
ATOM 1512 C C . ASN A 1 188 ? 12.309 1.768 -15.755 1.00 96.50 188 ASN A C 1
ATOM 1514 O O . ASN A 1 188 ? 12.012 2.781 -16.389 1.00 96.50 188 ASN A O 1
ATOM 1518 N N . GLN A 1 189 ? 12.789 1.807 -14.513 1.00 95.31 189 GLN A N 1
ATOM 1519 C CA . GLN A 1 189 ? 12.978 3.041 -13.741 1.00 95.31 189 GLN A CA 1
ATOM 1520 C C . GLN A 1 189 ? 14.400 3.599 -13.879 1.00 95.31 189 GLN A C 1
ATOM 1522 O O . GLN A 1 189 ? 14.692 4.718 -13.454 1.00 95.31 189 GLN A O 1
ATOM 1527 N N . CYS A 1 190 ? 15.286 2.837 -14.520 1.00 89.81 190 CYS A N 1
ATOM 1528 C CA . CYS A 1 190 ? 16.665 3.210 -14.784 1.00 89.81 190 CYS A CA 1
ATOM 1529 C C . CYS A 1 190 ? 16.746 4.186 -15.977 1.00 89.81 190 CYS A C 1
ATOM 1531 O O . CYS A 1 190 ? 17.124 3.818 -17.087 1.00 89.81 190 CYS A O 1
ATOM 1533 N N . SER A 1 191 ? 16.335 5.442 -15.771 1.00 93.69 191 SER A N 1
ATOM 1534 C CA . SER A 1 191 ? 16.401 6.491 -16.800 1.00 93.69 191 SER A CA 1
ATOM 1535 C C . SER A 1 191 ? 17.846 6.808 -17.203 1.00 93.69 191 SER A C 1
ATOM 1537 O O . SER A 1 191 ? 18.705 6.987 -16.341 1.00 93.69 191 SER A O 1
ATOM 1539 N N . THR A 1 192 ? 18.085 6.994 -18.504 1.00 95.25 192 THR A N 1
ATOM 1540 C CA . THR A 1 192 ? 19.387 7.393 -19.077 1.00 95.25 192 THR A CA 1
ATOM 1541 C C . THR A 1 192 ? 19.672 8.892 -18.962 1.00 95.25 192 THR A C 1
ATOM 1543 O O . THR A 1 192 ? 20.810 9.329 -19.107 1.00 95.25 192 THR A O 1
ATOM 1546 N N . LYS A 1 193 ? 18.647 9.702 -18.665 1.00 95.81 193 LYS A N 1
ATOM 1547 C CA . LYS A 1 193 ? 18.799 11.144 -18.441 1.00 95.81 193 LYS A CA 1
ATOM 1548 C C . LYS A 1 193 ? 19.751 11.422 -17.266 1.00 95.81 193 LYS A C 1
ATOM 1550 O O . LYS A 1 193 ? 19.556 10.869 -16.186 1.00 95.81 193 LYS A O 1
ATOM 1555 N N . ASP A 1 194 ? 20.714 12.321 -17.475 1.00 96.50 194 ASP A N 1
ATOM 1556 C CA . ASP A 1 194 ? 21.609 12.868 -16.444 1.00 96.50 194 ASP A CA 1
ATOM 1557 C C . ASP A 1 194 ? 21.082 14.236 -15.988 1.00 96.50 194 ASP A C 1
ATOM 1559 O O . ASP A 1 194 ? 21.132 15.221 -16.725 1.00 96.50 194 ASP A O 1
ATOM 1563 N N . ASP A 1 195 ? 20.461 14.268 -14.812 1.00 94.44 195 ASP A N 1
ATOM 1564 C CA . ASP A 1 195 ? 19.760 15.432 -14.263 1.00 94.44 195 ASP A CA 1
ATOM 1565 C C . ASP A 1 195 ? 19.772 15.350 -12.725 1.00 94.44 195 ASP A C 1
ATOM 1567 O O . ASP A 1 195 ? 19.735 14.242 -12.176 1.00 94.44 195 ASP A O 1
ATOM 1571 N N . PRO A 1 196 ? 19.838 16.482 -11.996 1.00 89.94 196 PRO A N 1
ATOM 1572 C CA . PRO A 1 196 ? 19.911 16.481 -10.532 1.00 89.94 196 PRO A CA 1
ATOM 1573 C C . PRO A 1 196 ? 18.676 15.881 -9.848 1.00 89.94 196 PRO A C 1
ATOM 1575 O O . PRO A 1 196 ? 18.768 15.479 -8.690 1.00 89.94 196 PRO A O 1
ATOM 1578 N N . GLY A 1 197 ? 17.534 15.780 -10.535 1.00 87.50 197 GLY A N 1
ATOM 1579 C CA . GLY A 1 197 ? 16.332 15.171 -9.979 1.00 87.50 197 GLY A CA 1
ATOM 1580 C C . GLY A 1 197 ? 16.568 13.746 -9.462 1.00 87.50 197 GLY A C 1
ATOM 1581 O O . GLY A 1 197 ? 17.301 12.946 -10.053 1.00 87.50 197 GLY A O 1
ATOM 1582 N N . PHE A 1 198 ? 15.888 13.419 -8.363 1.00 86.81 198 PHE A N 1
ATOM 1583 C CA . PHE A 1 198 ? 15.923 12.101 -7.719 1.00 86.81 198 PHE A CA 1
ATOM 1584 C C . PHE A 1 198 ? 15.561 10.950 -8.676 1.00 86.81 198 PHE A C 1
ATOM 1586 O O . PHE A 1 198 ? 16.092 9.850 -8.557 1.00 86.81 198 PHE A O 1
ATOM 1593 N N . TRP A 1 199 ? 14.714 11.232 -9.672 1.00 88.62 199 TRP A N 1
ATOM 1594 C CA . TRP A 1 199 ? 14.227 10.279 -10.675 1.00 88.62 199 TRP A CA 1
ATOM 1595 C C . TRP A 1 199 ? 15.274 9.808 -11.695 1.00 88.62 199 TRP A C 1
ATOM 1597 O O . TRP A 1 199 ? 14.989 8.915 -12.489 1.00 88.62 199 TRP A O 1
ATOM 1607 N N . TYR A 1 200 ? 16.457 10.427 -11.730 1.00 94.00 200 TYR A N 1
ATOM 1608 C CA . TYR A 1 200 ? 17.385 10.319 -12.858 1.00 94.00 200 TYR A CA 1
ATOM 1609 C C . TYR A 1 200 ? 18.727 9.686 -12.452 1.00 94.00 200 TYR A C 1
ATOM 1611 O O . TYR A 1 200 ? 19.697 10.411 -12.214 1.00 94.00 200 TYR A O 1
ATOM 1619 N N . PRO A 1 201 ? 18.808 8.342 -12.362 1.00 95.94 201 PRO A N 1
ATOM 1620 C CA . PRO A 1 201 ? 20.037 7.610 -12.027 1.00 95.94 201 PRO A CA 1
ATOM 1621 C C . PRO A 1 201 ? 21.116 7.623 -13.125 1.00 95.94 201 PRO A C 1
ATOM 1623 O O . PRO A 1 201 ? 22.212 7.114 -12.890 1.00 95.94 201 PRO A O 1
ATOM 1626 N N . ALA A 1 202 ? 20.830 8.207 -14.297 1.00 97.19 202 ALA A N 1
ATOM 1627 C CA . ALA A 1 202 ? 21.724 8.249 -15.455 1.00 97.19 202 ALA A CA 1
ATOM 1628 C C . ALA A 1 202 ? 22.284 6.858 -15.801 1.00 97.19 202 ALA A C 1
ATOM 1630 O O . ALA A 1 202 ? 23.491 6.611 -15.766 1.00 97.19 202 ALA A O 1
ATOM 1631 N N . CYS A 1 203 ? 21.375 5.921 -16.069 1.00 96.19 203 CYS A N 1
ATOM 1632 C CA . CYS A 1 203 ? 21.721 4.564 -16.481 1.00 96.19 203 CYS A CA 1
ATOM 1633 C C . CYS A 1 203 ? 22.294 4.533 -17.896 1.00 96.19 203 CYS A C 1
ATOM 1635 O O . CYS A 1 203 ? 22.064 5.438 -18.695 1.00 96.19 203 CYS A O 1
ATOM 1637 N N . LEU A 1 204 ? 23.060 3.487 -18.196 1.00 96.44 204 LEU A N 1
ATOM 1638 C CA . LEU A 1 204 ? 23.957 3.465 -19.353 1.00 96.44 204 LEU A CA 1
ATOM 1639 C C . LEU A 1 204 ? 23.315 2.893 -20.629 1.00 96.44 204 LEU A C 1
ATOM 1641 O O . LEU A 1 204 ? 24.027 2.604 -21.585 1.00 96.44 204 LEU A O 1
ATOM 1645 N N . GLY A 1 205 ? 21.986 2.758 -20.660 1.00 94.88 205 GLY A N 1
ATOM 1646 C CA . GLY A 1 205 ? 21.265 2.326 -21.856 1.00 94.88 205 GLY A CA 1
ATOM 1647 C C . GLY A 1 205 ? 21.515 3.270 -23.035 1.00 94.88 205 GLY A C 1
ATOM 1648 O O . GLY A 1 205 ? 21.379 4.490 -22.922 1.00 94.88 205 GLY A O 1
ATOM 1649 N N . THR A 1 206 ? 21.875 2.696 -24.173 1.00 95.31 206 THR A N 1
ATOM 1650 C CA . THR A 1 206 ? 22.253 3.404 -25.401 1.00 95.31 206 THR A CA 1
ATOM 1651 C C . THR A 1 206 ? 21.089 3.536 -26.381 1.00 95.31 206 THR A C 1
ATOM 1653 O O . THR A 1 206 ? 21.102 4.409 -27.249 1.00 95.31 206 THR A O 1
ATOM 1656 N N . GLY A 1 207 ? 20.070 2.679 -26.247 1.00 93.69 207 GLY A N 1
ATOM 1657 C CA . GLY A 1 207 ? 18.993 2.523 -27.221 1.00 93.69 207 GLY A CA 1
ATOM 1658 C C . GLY A 1 207 ? 19.324 1.527 -28.339 1.00 93.69 207 GLY A C 1
ATOM 1659 O O . GLY A 1 207 ? 18.469 1.275 -29.191 1.00 93.69 207 GLY A O 1
ATOM 1660 N N . ASN A 1 208 ? 20.527 0.939 -28.345 1.00 97.56 208 ASN A N 1
ATOM 1661 C CA . ASN A 1 208 ? 20.891 -0.181 -29.206 1.00 97.56 208 ASN A CA 1
ATOM 1662 C C . ASN A 1 208 ? 20.684 -1.499 -28.449 1.00 97.56 208 ASN A C 1
ATOM 1664 O O . ASN A 1 208 ? 21.393 -1.788 -27.492 1.00 97.56 208 ASN A O 1
ATOM 1668 N N . TRP A 1 209 ? 19.732 -2.320 -28.901 1.00 96.75 209 TRP A N 1
ATOM 1669 C CA . TRP A 1 209 ? 19.345 -3.539 -28.187 1.00 96.75 209 TRP A CA 1
ATOM 1670 C C . TRP A 1 209 ? 20.482 -4.547 -27.992 1.00 96.75 209 TRP A C 1
ATOM 1672 O O . TRP A 1 209 ? 20.596 -5.108 -26.908 1.00 96.75 209 TRP A O 1
ATOM 1682 N N . GLU A 1 210 ? 21.313 -4.795 -29.005 1.00 98.00 210 GLU A N 1
ATOM 1683 C CA . GLU A 1 210 ? 22.381 -5.798 -28.883 1.00 98.00 210 GLU A CA 1
ATOM 1684 C C . GLU A 1 210 ? 23.433 -5.358 -27.859 1.00 98.00 210 GLU A C 1
ATOM 1686 O O . GLU A 1 210 ? 23.876 -6.156 -27.034 1.00 98.00 210 GLU A O 1
ATOM 1691 N N . GLU A 1 211 ? 23.768 -4.066 -27.859 1.00 98.12 211 GLU A N 1
ATOM 1692 C CA . GLU A 1 211 ? 24.675 -3.468 -26.882 1.00 98.12 211 GLU A CA 1
ATOM 1693 C C . GLU A 1 211 ? 24.061 -3.449 -25.474 1.00 98.12 211 GLU A C 1
ATOM 1695 O O . GLU A 1 211 ? 24.672 -3.945 -24.528 1.00 98.12 211 GLU A O 1
ATOM 1700 N N . ASP A 1 212 ? 22.834 -2.948 -25.331 1.00 97.88 212 ASP A N 1
ATOM 1701 C CA . ASP A 1 212 ? 22.144 -2.833 -24.041 1.00 97.88 212 ASP A CA 1
ATOM 1702 C C . ASP A 1 212 ? 21.878 -4.212 -23.424 1.00 97.88 212 ASP A C 1
ATOM 1704 O O . ASP A 1 212 ? 22.000 -4.395 -22.212 1.00 97.88 212 ASP A O 1
ATOM 1708 N N . LYS A 1 213 ? 21.570 -5.222 -24.242 1.00 97.94 213 LYS A N 1
ATOM 1709 C CA . LYS A 1 213 ? 21.403 -6.602 -23.780 1.00 97.94 213 LYS A CA 1
ATOM 1710 C C . LYS A 1 213 ? 22.728 -7.207 -23.323 1.00 97.94 213 LYS A C 1
ATOM 1712 O O . LYS A 1 213 ? 22.750 -7.838 -22.268 1.00 97.94 213 LYS A O 1
ATOM 1717 N N . ALA A 1 214 ? 23.810 -7.020 -24.084 1.00 98.12 214 ALA A N 1
ATOM 1718 C CA . ALA A 1 214 ? 25.140 -7.508 -23.712 1.00 98.12 214 ALA A CA 1
ATOM 1719 C C . ALA A 1 214 ? 25.657 -6.845 -22.425 1.00 98.12 214 ALA A C 1
ATOM 1721 O O . ALA A 1 214 ? 26.293 -7.498 -21.602 1.00 98.12 214 ALA A O 1
ATOM 1722 N N . ASN A 1 215 ? 25.335 -5.566 -22.237 1.00 97.62 215 ASN A N 1
ATOM 1723 C CA . ASN A 1 215 ? 25.711 -4.781 -21.067 1.00 97.62 215 ASN A CA 1
ATOM 1724 C C . ASN A 1 215 ? 24.800 -4.992 -19.845 1.00 97.62 215 ASN A C 1
ATOM 1726 O O . ASN A 1 215 ? 25.178 -4.625 -18.731 1.00 97.62 215 ASN A O 1
ATOM 1730 N N . GLY A 1 216 ? 23.601 -5.547 -20.038 1.00 97.75 216 GLY A N 1
ATOM 1731 C CA . GLY A 1 216 ? 22.599 -5.676 -18.983 1.00 97.75 216 GLY A CA 1
ATOM 1732 C C . GLY A 1 216 ? 21.866 -4.369 -18.651 1.00 97.75 216 GLY A C 1
ATOM 1733 O O . GLY A 1 216 ? 21.448 -4.181 -17.515 1.00 97.75 216 GLY A O 1
ATOM 1734 N N . ASP A 1 217 ? 21.668 -3.457 -19.602 1.00 97.56 217 ASP A N 1
ATOM 1735 C CA . ASP A 1 217 ? 20.961 -2.179 -19.401 1.00 97.56 217 ASP A CA 1
ATOM 1736 C C . ASP A 1 217 ? 19.475 -2.249 -19.782 1.00 97.56 217 ASP A C 1
ATOM 1738 O O . ASP A 1 217 ? 18.912 -1.347 -20.403 1.00 97.56 217 ASP A O 1
ATOM 1742 N N . TYR A 1 218 ? 18.808 -3.336 -19.406 1.00 97.56 218 TYR A N 1
ATOM 1743 C CA . TYR A 1 218 ? 17.400 -3.558 -19.721 1.00 97.56 218 TYR A CA 1
ATOM 1744 C C . TYR A 1 218 ? 16.637 -4.112 -18.521 1.00 97.56 218 TYR A C 1
ATOM 1746 O O . TYR A 1 218 ? 17.214 -4.643 -17.573 1.00 97.56 218 TYR A O 1
ATOM 1754 N N . ALA A 1 219 ? 15.312 -4.013 -18.574 1.00 98.19 219 ALA A N 1
ATOM 1755 C CA . ALA A 1 219 ? 14.425 -4.718 -17.660 1.00 98.19 219 ALA A CA 1
ATOM 1756 C C . ALA A 1 219 ? 13.616 -5.759 -18.438 1.00 98.19 219 ALA A C 1
ATOM 1758 O O . ALA A 1 219 ? 13.247 -5.530 -19.590 1.00 98.19 219 ALA A O 1
ATOM 1759 N N . SER A 1 220 ? 13.332 -6.900 -17.815 1.00 98.50 220 SER A N 1
ATOM 1760 C CA . SER A 1 220 ? 12.536 -7.973 -18.412 1.00 98.50 220 SER A CA 1
ATOM 1761 C C . SER A 1 220 ? 11.646 -8.618 -17.361 1.00 98.50 220 SER A C 1
ATOM 1763 O O . SER A 1 220 ? 12.101 -8.944 -16.266 1.00 98.50 220 SER A O 1
ATOM 1765 N N . VAL A 1 221 ? 10.377 -8.812 -17.709 1.00 98.88 221 VAL A N 1
ATOM 1766 C CA . VAL A 1 221 ? 9.342 -9.380 -16.841 1.00 98.88 221 VAL A CA 1
ATOM 1767 C C . VAL A 1 221 ? 8.485 -10.327 -17.674 1.00 98.88 221 VAL A C 1
ATOM 1769 O O . VAL A 1 221 ? 8.097 -9.986 -18.791 1.00 98.88 221 VAL A O 1
ATOM 1772 N N . THR A 1 222 ? 8.178 -11.508 -17.143 1.00 98.75 222 THR A N 1
ATOM 1773 C CA . THR A 1 222 ? 7.278 -12.480 -17.776 1.00 98.75 222 THR A CA 1
ATOM 1774 C C . THR A 1 222 ? 6.011 -12.599 -16.951 1.00 98.75 222 THR A C 1
ATOM 1776 O O . THR A 1 222 ? 6.086 -13.006 -15.800 1.00 98.75 222 THR A O 1
ATOM 1779 N N . PHE A 1 223 ? 4.861 -12.294 -17.550 1.00 98.75 223 PHE A N 1
ATOM 1780 C CA . PHE A 1 223 ? 3.546 -12.509 -16.947 1.00 98.75 223 PHE A CA 1
ATOM 1781 C C . PHE A 1 223 ? 3.004 -13.866 -17.394 1.00 98.75 223 PHE A C 1
ATOM 1783 O O . PHE A 1 223 ? 2.919 -14.131 -18.592 1.00 98.75 223 PHE A O 1
ATOM 1790 N N . THR A 1 224 ? 2.641 -14.719 -16.440 1.00 98.44 224 THR A N 1
ATOM 1791 C CA . THR A 1 224 ? 1.937 -15.988 -16.685 1.00 98.44 224 THR A CA 1
ATOM 1792 C C . THR A 1 224 ? 0.427 -15.835 -16.521 1.00 98.44 224 THR A C 1
ATOM 1794 O O . THR A 1 224 ? -0.329 -16.587 -17.132 1.00 98.44 224 THR A O 1
ATOM 1797 N N . ARG A 1 225 ? -0.014 -14.827 -15.758 1.00 98.38 225 ARG A N 1
ATOM 1798 C CA . ARG A 1 225 ? -1.414 -14.417 -15.616 1.00 98.38 225 ARG A CA 1
ATOM 1799 C C . ARG A 1 225 ? -1.501 -12.893 -15.593 1.00 98.38 225 ARG A C 1
ATOM 1801 O O . ARG A 1 225 ? -0.678 -12.243 -14.951 1.00 98.38 225 ARG A O 1
ATOM 1808 N N . LEU A 1 226 ? -2.486 -12.334 -16.293 1.00 98.31 226 LEU A N 1
ATOM 1809 C CA . LEU A 1 226 ? -2.858 -10.922 -16.203 1.00 98.31 226 LEU A CA 1
ATOM 1810 C C . LEU A 1 226 ? -4.347 -10.771 -16.523 1.00 98.31 226 LEU A C 1
ATOM 1812 O O . LEU A 1 226 ? -4.761 -10.922 -17.672 1.00 98.31 226 LEU A O 1
ATOM 1816 N N . GLU A 1 227 ? -5.145 -10.456 -15.512 1.00 98.19 227 GLU A N 1
ATOM 1817 C CA . GLU A 1 227 ? -6.597 -10.335 -15.616 1.00 98.19 227 GLU A CA 1
ATOM 1818 C C . GLU A 1 227 ? -7.056 -8.977 -15.091 1.00 98.19 227 GLU A C 1
ATOM 1820 O O . GLU A 1 227 ? -6.545 -8.478 -14.091 1.00 98.19 227 GLU A O 1
ATOM 1825 N N . VAL A 1 228 ? -8.030 -8.367 -15.772 1.00 95.88 228 VAL A N 1
ATOM 1826 C CA . VAL A 1 228 ? -8.647 -7.108 -15.337 1.00 95.88 228 VAL A CA 1
ATOM 1827 C C . VAL A 1 228 ? -10.162 -7.258 -15.352 1.00 95.88 228 VAL A C 1
ATOM 1829 O O . VAL A 1 228 ? -10.763 -7.521 -16.396 1.00 95.88 228 VAL A O 1
ATOM 1832 N N . GLY A 1 229 ? -10.781 -7.052 -14.195 1.00 92.69 229 GLY A N 1
ATOM 1833 C CA . GLY A 1 229 ? -12.189 -7.330 -13.946 1.00 92.69 229 GLY A CA 1
ATOM 1834 C C . GLY A 1 229 ? -12.910 -6.224 -13.184 1.00 92.69 229 GLY A C 1
ATOM 1835 O O . GLY A 1 229 ? -12.415 -5.106 -13.016 1.00 92.69 229 GLY A O 1
ATOM 1836 N N . GLU A 1 230 ? -14.135 -6.537 -12.777 1.00 91.44 230 GLU A N 1
ATOM 1837 C CA . GLU A 1 230 ? -14.855 -5.746 -11.777 1.00 91.44 230 GLU A CA 1
ATOM 1838 C C . GLU A 1 230 ? -14.160 -5.881 -10.422 1.00 91.44 230 GLU A C 1
ATOM 1840 O O . GLU A 1 230 ? -13.467 -6.872 -10.170 1.00 91.44 230 GLU A O 1
ATOM 1845 N N . SER A 1 231 ? -14.294 -4.859 -9.577 1.00 93.00 231 SER A N 1
ATOM 1846 C CA . SER A 1 231 ? -13.845 -4.997 -8.199 1.00 93.00 231 SER A CA 1
ATOM 1847 C C . SER A 1 231 ? -14.723 -5.991 -7.459 1.00 93.00 231 SER A C 1
ATOM 1849 O O . SER A 1 231 ? -15.876 -6.228 -7.819 1.00 93.00 231 SER A O 1
ATOM 1851 N N . VAL A 1 232 ? -14.158 -6.567 -6.411 1.00 88.12 232 VAL A N 1
ATOM 1852 C CA . VAL A 1 232 ? -14.865 -7.459 -5.493 1.00 88.12 232 VAL A CA 1
ATOM 1853 C C . VAL A 1 232 ? -14.836 -6.837 -4.108 1.00 88.12 232 VAL A C 1
ATOM 1855 O O . VAL A 1 232 ? -13.921 -6.065 -3.812 1.00 88.12 232 VAL A O 1
ATOM 1858 N N . ALA A 1 233 ? -15.824 -7.144 -3.272 1.00 87.81 233 ALA A N 1
ATOM 1859 C CA . ALA A 1 233 ? -15.744 -6.770 -1.865 1.00 87.81 233 ALA A CA 1
ATOM 1860 C C . ALA A 1 233 ? -14.456 -7.367 -1.257 1.00 87.81 233 ALA A C 1
ATOM 1862 O O . ALA A 1 233 ? -14.100 -8.500 -1.610 1.00 87.81 233 ALA A O 1
ATOM 1863 N N . PRO A 1 234 ? -13.717 -6.611 -0.427 1.00 85.50 234 PRO A N 1
ATOM 1864 C CA . PRO A 1 234 ? -12.543 -7.138 0.260 1.00 85.50 234 PRO A CA 1
ATOM 1865 C C . PRO A 1 234 ? -12.954 -8.240 1.243 1.00 85.50 234 PRO A C 1
ATOM 1867 O O . PRO A 1 234 ? -14.112 -8.324 1.656 1.00 85.50 234 PRO A O 1
ATOM 1870 N N . LYS A 1 235 ? -11.995 -9.080 1.635 1.00 81.00 235 LYS A N 1
ATOM 1871 C CA . LYS A 1 235 ? -12.185 -9.968 2.787 1.00 81.00 235 LYS A CA 1
ATOM 1872 C C . LYS A 1 235 ? -12.135 -9.160 4.092 1.00 81.00 235 LYS A C 1
ATOM 1874 O O . LYS A 1 235 ? -11.607 -8.049 4.119 1.00 81.00 235 LYS A O 1
ATOM 1879 N N . ALA A 1 236 ? -12.643 -9.760 5.162 1.00 67.56 236 ALA A N 1
ATOM 1880 C CA . ALA A 1 236 ? -12.465 -9.293 6.535 1.00 67.56 236 ALA A CA 1
ATOM 1881 C C . ALA A 1 236 ? -10.999 -8.977 6.849 1.00 67.56 236 ALA A C 1
ATOM 1883 O O . ALA A 1 236 ? -10.126 -9.739 6.421 1.00 67.56 236 ALA A O 1
ATOM 1884 N N . ASN A 1 237 ? -10.739 -7.908 7.605 1.00 70.56 237 ASN A N 1
ATOM 1885 C CA . ASN A 1 237 ? -9.403 -7.553 8.093 1.00 70.56 237 ASN A CA 1
ATOM 1886 C C . ASN A 1 237 ? -8.332 -7.377 6.991 1.00 70.56 237 ASN A C 1
ATOM 1888 O O . ASN A 1 237 ? -7.131 -7.479 7.251 1.00 70.56 237 ASN A O 1
ATOM 1892 N N . HIS A 1 238 ? -8.731 -7.156 5.727 1.00 83.62 238 HIS A N 1
ATOM 1893 C CA . HIS A 1 238 ? -7.790 -7.089 4.601 1.00 83.62 238 HIS A CA 1
ATOM 1894 C C . HIS A 1 238 ? -6.792 -5.950 4.789 1.00 83.62 238 HIS A C 1
ATOM 1896 O O . HIS A 1 238 ? -7.149 -4.777 4.675 1.00 83.62 238 HIS A O 1
ATOM 1902 N N . GLY A 1 239 ? -5.513 -6.298 4.944 1.00 76.12 239 GLY A N 1
ATOM 1903 C CA . GLY A 1 239 ? -4.440 -5.310 5.057 1.00 76.12 239 GLY A CA 1
ATOM 1904 C C . GLY A 1 239 ? -4.542 -4.444 6.310 1.00 76.12 239 GLY A C 1
ATOM 1905 O O . GLY A 1 239 ? -4.012 -3.332 6.322 1.00 76.12 239 GLY A O 1
ATOM 1906 N N . GLU A 1 240 ? -5.236 -4.927 7.339 1.00 71.75 240 GLU A N 1
ATOM 1907 C CA . GLU A 1 240 ? -5.188 -4.318 8.656 1.00 71.75 240 GLU A CA 1
ATOM 1908 C C . GLU A 1 240 ? -3.863 -4.611 9.334 1.00 71.75 240 GLU A C 1
ATOM 1910 O O . GLU A 1 240 ? -3.360 -5.734 9.330 1.00 71.75 240 GLU A O 1
ATOM 1915 N N . GLN A 1 241 ? -3.297 -3.572 9.940 1.00 62.72 241 GLN A N 1
ATOM 1916 C CA . GLN A 1 241 ? -2.226 -3.755 10.902 1.00 62.72 241 GLN A CA 1
ATOM 1917 C C . GLN A 1 241 ? -2.854 -4.481 12.086 1.00 62.72 241 GLN A C 1
ATOM 1919 O O . GLN A 1 241 ? -3.731 -3.910 12.731 1.00 62.72 241 GLN A O 1
ATOM 1924 N N . THR A 1 242 ? -2.447 -5.726 12.347 1.00 48.66 242 THR A N 1
ATOM 1925 C CA . THR A 1 242 ? -2.955 -6.520 13.472 1.00 48.66 242 THR A CA 1
ATOM 1926 C C . THR A 1 242 ? -2.895 -5.685 14.744 1.00 48.66 242 THR A C 1
ATOM 1928 O O . THR A 1 242 ? -1.816 -5.456 15.301 1.00 48.66 242 THR A O 1
ATOM 1931 N N . LYS A 1 243 ? -4.058 -5.198 15.193 1.00 54.28 243 LYS A N 1
ATOM 1932 C CA . LYS A 1 243 ? -4.191 -4.616 16.523 1.00 54.28 243 LYS A CA 1
ATOM 1933 C C . LYS A 1 243 ? -3.834 -5.738 17.495 1.00 54.28 243 LYS A C 1
ATOM 1935 O O . LYS A 1 243 ? -4.325 -6.856 17.349 1.00 54.28 243 LYS A O 1
ATOM 1940 N N . ILE A 1 244 ? -2.957 -5.462 18.458 1.00 43.66 244 ILE A N 1
ATOM 1941 C CA . ILE A 1 244 ? -2.567 -6.464 19.458 1.00 43.66 244 ILE A CA 1
ATOM 1942 C C . ILE A 1 244 ? -3.851 -7.002 20.114 1.00 43.66 244 ILE A C 1
ATOM 1944 O O . ILE A 1 244 ? -4.665 -6.201 20.587 1.00 43.66 244 ILE A O 1
ATOM 1948 N N . GLY A 1 245 ? -4.039 -8.326 20.091 1.00 44.62 245 GLY A N 1
ATOM 1949 C CA . GLY A 1 245 ? -5.256 -9.016 20.544 1.00 44.62 245 GLY A CA 1
ATOM 1950 C C . GLY A 1 245 ? -6.261 -9.415 19.451 1.00 44.62 245 GLY A C 1
ATOM 1951 O O . GLY A 1 245 ? -7.131 -10.242 19.716 1.00 44.62 245 GLY A O 1
ATOM 1952 N N . ALA A 1 246 ? -6.137 -8.910 18.218 1.00 53.62 246 ALA A N 1
ATOM 1953 C CA . ALA A 1 246 ? -7.060 -9.226 17.118 1.00 53.62 246 ALA A CA 1
ATOM 1954 C C . ALA A 1 246 ? -7.017 -10.707 16.692 1.00 53.62 246 ALA A C 1
ATOM 1956 O O . ALA A 1 246 ? -8.007 -11.248 16.212 1.00 53.62 246 ALA A O 1
ATOM 1957 N N . THR A 1 247 ? -5.891 -11.395 16.918 1.00 48.12 247 THR A N 1
ATOM 1958 C CA . THR A 1 247 ? -5.708 -12.814 16.549 1.00 48.12 247 THR A CA 1
ATOM 1959 C C . THR A 1 247 ? -6.509 -13.797 17.411 1.00 48.12 247 THR A C 1
ATOM 1961 O O . THR A 1 247 ? -6.526 -14.994 17.126 1.00 48.12 247 THR A O 1
ATOM 1964 N N . LEU A 1 248 ? -7.170 -13.311 18.467 1.00 47.31 248 LEU A N 1
ATOM 1965 C CA . LEU A 1 248 ? -7.911 -14.134 19.422 1.00 47.31 248 LEU A CA 1
ATOM 1966 C C . LEU A 1 248 ? -9.379 -14.379 19.024 1.00 47.31 248 LEU A C 1
ATOM 1968 O O . LEU A 1 248 ? -10.028 -15.205 19.666 1.00 47.31 248 LEU A O 1
ATOM 1972 N N . ASN A 1 249 ? -9.897 -13.711 17.982 1.00 57.09 249 ASN A N 1
ATOM 1973 C CA . ASN A 1 249 ? -11.307 -13.779 17.575 1.00 57.09 249 ASN A CA 1
ATOM 1974 C C . ASN A 1 249 ? -11.457 -14.112 16.071 1.00 57.09 249 ASN A C 1
ATOM 1976 O O . ASN A 1 249 ? -10.717 -13.596 15.238 1.00 57.09 249 ASN A O 1
ATOM 1980 N N . GLU A 1 250 ? -12.424 -14.964 15.704 1.00 58.59 250 GLU A N 1
ATOM 1981 C CA . GLU A 1 250 ? -12.739 -15.303 14.301 1.00 58.59 250 GLU A CA 1
ATOM 1982 C C . GLU A 1 250 ? -13.862 -14.388 13.767 1.00 58.59 250 GLU A C 1
ATOM 1984 O O . GLU A 1 250 ? -15.045 -14.722 13.861 1.00 58.59 250 GLU A O 1
ATOM 1989 N N . LYS A 1 251 ? -13.505 -13.226 13.201 1.00 69.81 251 LYS A N 1
ATOM 1990 C CA . LYS A 1 251 ? -14.458 -12.219 12.689 1.00 69.81 251 LYS A CA 1
ATOM 1991 C C . LYS A 1 251 ? -14.508 -12.170 11.151 1.00 69.81 251 LYS A C 1
ATOM 1993 O O . LYS A 1 251 ? -13.524 -12.463 10.469 1.00 69.81 251 LYS A O 1
ATOM 1998 N N . VAL A 1 252 ? -15.671 -11.817 10.585 1.00 70.56 252 VAL A N 1
ATOM 1999 C CA . VAL A 1 252 ? -15.881 -11.643 9.134 1.00 70.56 252 VAL A CA 1
ATOM 2000 C C . VAL A 1 252 ? -16.429 -10.247 8.817 1.00 70.56 252 VAL A C 1
ATOM 2002 O O . VAL A 1 252 ? -17.595 -9.968 9.073 1.00 70.56 252 VAL A O 1
ATOM 2005 N N . GLY A 1 253 ? -15.622 -9.396 8.187 1.00 74.25 253 GLY A N 1
ATOM 2006 C CA . GLY A 1 253 ? -15.999 -8.082 7.668 1.00 74.25 253 GLY A CA 1
ATOM 2007 C C . GLY A 1 253 ? -17.224 -8.088 6.745 1.00 74.25 253 GLY A C 1
ATOM 2008 O O . GLY A 1 253 ? -17.445 -9.010 5.953 1.00 74.25 253 GLY A O 1
ATOM 2009 N N . MET A 1 254 ? -18.013 -7.022 6.845 1.00 75.81 254 MET A N 1
ATOM 2010 C CA . MET A 1 254 ? -19.261 -6.778 6.125 1.00 75.81 254 MET A CA 1
ATOM 2011 C C . MET A 1 254 ? -19.222 -5.396 5.443 1.00 75.81 254 MET A C 1
ATOM 2013 O O . MET A 1 254 ? -18.493 -4.496 5.853 1.00 75.81 254 MET A O 1
ATOM 2017 N N . SER A 1 255 ? -19.998 -5.200 4.371 1.00 73.56 255 SER A N 1
ATOM 2018 C CA . SER A 1 255 ? -20.151 -3.866 3.775 1.00 73.56 255 SER A CA 1
ATOM 2019 C C . SER A 1 255 ? -20.940 -2.952 4.717 1.00 73.56 255 SER A C 1
ATOM 2021 O O . SER A 1 255 ? -21.989 -3.344 5.221 1.00 73.56 255 SER A O 1
ATOM 2023 N N . ILE A 1 256 ? -20.522 -1.692 4.871 1.00 79.56 256 ILE A N 1
ATOM 2024 C CA . ILE A 1 256 ? -21.260 -0.689 5.667 1.00 79.56 256 ILE A CA 1
ATOM 2025 C C . ILE A 1 256 ? -22.711 -0.529 5.173 1.00 79.56 256 ILE A C 1
ATOM 2027 O O . ILE A 1 256 ? -23.619 -0.265 5.958 1.00 79.56 256 ILE A O 1
ATOM 2031 N N . SER A 1 257 ? -22.954 -0.712 3.869 1.00 77.50 257 SER A N 1
ATOM 2032 C CA . SER A 1 257 ? -24.304 -0.665 3.284 1.00 77.50 257 SER A CA 1
ATOM 2033 C C . SER A 1 257 ? -25.225 -1.796 3.738 1.00 77.50 257 SER A C 1
ATOM 2035 O O . SER A 1 257 ? -26.433 -1.695 3.541 1.00 77.50 257 SER A O 1
ATOM 2037 N N . ASP A 1 258 ? -24.660 -2.865 4.295 1.00 83.75 258 ASP A N 1
ATOM 2038 C CA . ASP A 1 258 ? -25.386 -4.066 4.703 1.00 83.75 258 ASP A CA 1
ATOM 2039 C C . ASP A 1 258 ? -25.709 -4.052 6.205 1.00 83.75 258 ASP A C 1
ATOM 2041 O O . ASP A 1 258 ? -26.351 -4.978 6.704 1.00 83.75 258 ASP A O 1
ATOM 2045 N N . ILE A 1 259 ? -25.304 -2.997 6.927 1.00 88.69 259 ILE A N 1
ATOM 2046 C CA . ILE A 1 259 ? -25.646 -2.826 8.338 1.00 88.69 259 ILE A CA 1
ATOM 2047 C C . ILE A 1 259 ? -27.162 -2.631 8.459 1.00 88.69 259 ILE A C 1
ATOM 2049 O O . ILE A 1 259 ? -27.711 -1.706 7.855 1.00 88.69 259 ILE A O 1
ATOM 2053 N N . PRO A 1 260 ? -27.858 -3.450 9.265 1.00 92.31 260 PRO A N 1
ATOM 2054 C CA . PRO A 1 260 ? -29.290 -3.290 9.483 1.00 92.31 260 PRO A CA 1
ATOM 2055 C C . PRO A 1 260 ? -29.648 -1.917 10.075 1.00 92.31 260 PRO A C 1
ATOM 2057 O O . PRO A 1 260 ? -29.019 -1.451 11.025 1.00 92.31 260 PRO A O 1
ATOM 2060 N N . ASP A 1 261 ? -30.713 -1.283 9.576 1.00 92.38 261 ASP A N 1
ATOM 2061 C CA . ASP A 1 261 ? -31.147 0.049 10.037 1.00 92.38 261 ASP A CA 1
ATOM 2062 C C . ASP A 1 261 ? -31.425 0.099 11.550 1.00 92.38 261 ASP A C 1
ATOM 2064 O O . ASP A 1 261 ? -31.157 1.105 12.216 1.00 92.38 261 ASP A O 1
ATOM 2068 N N . ASN A 1 262 ? -31.950 -0.991 12.119 1.00 93.62 262 ASN A N 1
ATOM 2069 C CA . ASN A 1 262 ? -32.198 -1.097 13.557 1.00 93.62 262 ASN A CA 1
ATOM 2070 C C . ASN A 1 262 ? -30.898 -1.184 14.374 1.00 93.62 262 ASN A C 1
ATOM 2072 O O . ASN A 1 262 ? -30.874 -0.679 15.495 1.00 93.62 262 ASN A O 1
ATOM 2076 N N . ALA A 1 263 ? -29.817 -1.728 13.807 1.00 94.62 263 ALA A N 1
ATOM 2077 C CA . ALA A 1 263 ? -28.494 -1.720 14.423 1.00 94.62 263 ALA A CA 1
ATOM 2078 C C . ALA A 1 263 ? -27.937 -0.290 14.511 1.00 94.62 263 ALA A C 1
ATOM 2080 O O . ALA A 1 263 ? -27.630 0.196 15.600 1.00 94.62 263 ALA A O 1
ATOM 2081 N N . LEU A 1 264 ? -27.934 0.442 13.389 1.00 93.75 264 LEU A N 1
ATOM 2082 C CA . LEU A 1 264 ? -27.510 1.850 13.364 1.00 93.75 264 LEU A CA 1
ATOM 2083 C C . LEU A 1 264 ? -28.377 2.737 14.259 1.00 93.75 264 LEU A C 1
ATOM 2085 O O . LEU A 1 264 ? -27.866 3.660 14.892 1.00 93.75 264 LEU A O 1
ATOM 2089 N N . THR A 1 265 ? -29.682 2.469 14.323 1.00 95.38 265 THR A N 1
ATOM 2090 C CA . THR A 1 265 ? -30.599 3.191 15.213 1.00 95.38 265 THR A CA 1
ATOM 2091 C C . THR A 1 265 ? -30.237 2.966 16.680 1.00 95.38 265 THR A C 1
ATOM 2093 O O . THR A 1 265 ? -30.193 3.930 17.442 1.00 95.38 265 THR A O 1
ATOM 2096 N N . ALA A 1 266 ? -29.940 1.724 17.076 1.00 95.25 266 ALA A N 1
ATOM 2097 C CA . ALA A 1 266 ? -29.531 1.402 18.440 1.00 95.25 266 ALA A CA 1
ATOM 2098 C C . ALA A 1 266 ? -28.192 2.062 18.811 1.00 95.25 266 ALA A C 1
ATOM 2100 O O . ALA A 1 266 ? -28.088 2.652 19.884 1.00 95.25 266 ALA A O 1
ATOM 2101 N N . ILE A 1 267 ? -27.206 2.049 17.907 1.00 96.44 267 ILE A N 1
ATOM 2102 C CA . ILE A 1 267 ? -25.917 2.725 18.124 1.00 96.44 267 ILE A CA 1
ATOM 2103 C C . ILE A 1 267 ? -26.112 4.237 18.270 1.00 96.44 267 ILE A C 1
ATOM 2105 O O . ILE A 1 267 ? -25.654 4.839 19.240 1.00 96.44 267 ILE A O 1
ATOM 2109 N N . LYS A 1 268 ? -26.853 4.866 17.350 1.00 95.25 268 LYS A N 1
ATOM 2110 C CA . LYS A 1 268 ? -27.093 6.319 17.373 1.00 95.25 268 LYS A CA 1
ATOM 2111 C C . LYS A 1 268 ? -27.951 6.782 18.548 1.00 95.25 268 LYS A C 1
ATOM 2113 O O . LYS A 1 268 ? -27.933 7.968 18.867 1.00 95.25 268 LYS A O 1
ATOM 2118 N N . ALA A 1 269 ? -28.694 5.882 19.190 1.00 95.19 269 ALA A N 1
ATOM 2119 C CA . ALA A 1 269 ? -29.374 6.184 20.444 1.00 95.19 269 ALA A CA 1
ATOM 2120 C C . ALA A 1 269 ? -28.385 6.379 21.610 1.00 95.19 269 ALA A C 1
ATOM 2122 O O . ALA A 1 269 ? -28.697 7.125 22.537 1.00 95.19 269 ALA A O 1
ATOM 2123 N N . ILE A 1 270 ? -27.209 5.743 21.551 1.00 94.06 270 ILE A N 1
ATOM 2124 C CA . ILE A 1 270 ? -26.125 5.894 22.531 1.00 94.06 270 ILE A CA 1
ATOM 2125 C C . ILE A 1 270 ? -25.193 7.038 22.116 1.00 94.06 270 ILE A C 1
ATOM 2127 O O . ILE A 1 270 ? -24.963 7.950 22.904 1.00 94.06 270 ILE A O 1
ATOM 2131 N N . GLU A 1 271 ? -24.715 7.030 20.869 1.00 95.31 271 GLU A N 1
ATOM 2132 C CA . GLU A 1 271 ? -23.798 8.038 20.323 1.00 95.31 271 GLU A CA 1
ATOM 2133 C C . GLU A 1 271 ? -24.355 8.660 19.030 1.00 95.31 271 GLU A C 1
ATOM 2135 O O . GLU A 1 271 ? -24.052 8.207 17.921 1.00 95.31 271 GLU A O 1
ATOM 2140 N N . PRO A 1 272 ? -25.152 9.744 19.119 1.00 94.94 272 PRO A N 1
ATOM 2141 C CA . PRO A 1 272 ? -25.789 10.364 17.953 1.00 94.94 272 PRO A CA 1
ATOM 2142 C C . PRO A 1 272 ? -24.813 10.886 16.890 1.00 94.94 272 PRO A C 1
ATOM 2144 O O . PRO A 1 272 ? -25.201 11.074 15.736 1.00 94.94 272 PRO A O 1
ATOM 2147 N N . SER A 1 273 ? -23.563 11.157 17.283 1.00 92.44 273 SER A N 1
ATOM 2148 C CA . SER A 1 273 ? -22.513 11.678 16.398 1.00 92.44 273 SER A CA 1
ATOM 2149 C C . SER A 1 273 ? -21.696 10.595 15.685 1.00 92.44 273 SER A C 1
ATOM 2151 O O . SER A 1 273 ? -20.833 10.929 14.873 1.00 92.44 273 SER A O 1
ATOM 2153 N N . PHE A 1 274 ? -21.967 9.319 15.972 1.00 95.19 274 PHE A N 1
ATOM 2154 C CA . PHE A 1 274 ? -21.205 8.196 15.448 1.00 95.19 274 PHE A CA 1
ATOM 2155 C C . PHE A 1 274 ? -21.283 8.091 13.922 1.00 95.19 274 PHE A C 1
ATOM 2157 O O . PHE A 1 274 ? -22.364 8.126 13.317 1.00 95.19 274 PHE A O 1
ATOM 2164 N N . THR A 1 275 ? -20.114 7.921 13.310 1.00 89.62 275 THR A N 1
ATOM 2165 C CA . THR A 1 275 ? -19.945 7.629 11.888 1.00 89.62 275 THR A CA 1
ATOM 2166 C C . THR A 1 275 ? -19.218 6.301 11.743 1.00 89.62 275 THR A C 1
ATOM 2168 O O . THR A 1 275 ? -18.106 6.158 12.241 1.00 89.62 275 THR A O 1
ATOM 2171 N N . VAL A 1 276 ? -19.851 5.348 11.058 1.00 90.44 276 VAL A N 1
ATOM 2172 C CA . VAL A 1 276 ? -19.297 4.008 10.822 1.00 90.44 276 VAL A CA 1
ATOM 2173 C C . VAL A 1 276 ? -18.081 4.093 9.906 1.00 90.44 276 VAL A C 1
ATOM 2175 O O . VAL A 1 276 ? -18.157 4.726 8.849 1.00 90.44 276 VAL A O 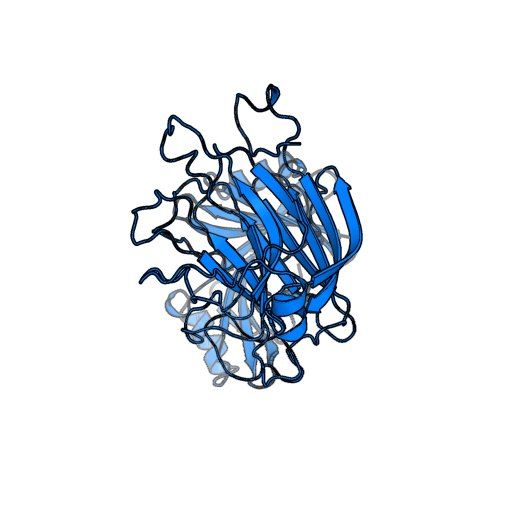1
ATOM 2178 N N . ASN A 1 277 ? -17.014 3.389 10.276 1.00 82.12 277 ASN A N 1
ATOM 2179 C CA . ASN A 1 277 ? -15.857 3.148 9.418 1.00 82.12 277 ASN A CA 1
ATOM 2180 C C . ASN A 1 277 ? -15.792 1.693 8.952 1.00 82.12 277 ASN A C 1
ATOM 2182 O O . ASN A 1 277 ? -15.411 1.440 7.810 1.00 82.12 277 ASN A O 1
ATOM 2186 N N . GLU A 1 278 ? -16.166 0.758 9.820 1.00 82.00 278 GLU A N 1
ATOM 2187 C CA . GLU A 1 278 ? -16.001 -0.674 9.611 1.00 82.00 278 GLU A CA 1
ATOM 2188 C C . GLU A 1 278 ? -17.134 -1.433 10.307 1.00 82.00 278 GLU A C 1
ATOM 2190 O O . GLU A 1 278 ? -17.773 -0.936 11.236 1.00 82.00 278 GLU A O 1
ATOM 2195 N N . VAL A 1 279 ? -17.446 -2.617 9.794 1.00 88.31 279 VAL A N 1
ATOM 2196 C CA . VAL A 1 279 ? -18.370 -3.535 10.445 1.00 88.31 279 VAL A CA 1
ATOM 2197 C C . VAL A 1 279 ? -17.896 -4.957 10.221 1.00 88.31 279 VAL A C 1
ATOM 2199 O O . VAL A 1 279 ? -17.619 -5.364 9.090 1.00 88.31 279 VAL A O 1
ATOM 2202 N N . GLU A 1 280 ? -17.864 -5.730 11.292 1.00 84.25 280 GLU A N 1
ATOM 2203 C CA . GLU A 1 280 ? -17.581 -7.151 11.259 1.00 84.25 280 GLU A CA 1
ATOM 2204 C C . GLU A 1 280 ? -18.738 -7.949 11.848 1.00 84.25 280 GLU A C 1
ATOM 2206 O O . GLU A 1 280 ? -19.521 -7.482 12.671 1.00 84.25 280 GLU A O 1
ATOM 2211 N N . LYS A 1 281 ? -18.872 -9.187 11.387 1.00 83.19 281 LYS A N 1
ATOM 2212 C CA . LYS A 1 281 ? -19.851 -10.146 11.871 1.00 83.19 281 LYS A CA 1
ATOM 2213 C C . LYS A 1 281 ? -19.131 -11.350 12.443 1.00 83.19 281 LYS A C 1
ATOM 2215 O O . LYS A 1 281 ? -18.303 -11.964 11.772 1.00 83.19 281 LYS A O 1
ATOM 2220 N N . GLU A 1 282 ? -19.526 -11.737 13.644 1.00 82.31 282 GLU A N 1
ATOM 2221 C CA . GLU A 1 282 ? -18.988 -12.903 14.339 1.00 82.31 282 GLU A CA 1
ATOM 2222 C C . GLU A 1 282 ? -20.121 -13.865 14.721 1.00 82.31 282 GLU A C 1
ATOM 2224 O O . GLU A 1 282 ? -21.238 -13.454 15.049 1.00 82.31 282 GLU A O 1
ATOM 2229 N N . LEU A 1 283 ? -19.848 -15.172 14.672 1.00 76.50 283 LEU A N 1
ATOM 2230 C CA . LEU A 1 283 ? -20.742 -16.201 15.199 1.00 76.50 283 LEU A CA 1
ATOM 2231 C C . LEU A 1 283 ? -20.051 -16.911 16.364 1.00 76.50 283 LEU A C 1
ATOM 2233 O O . LEU A 1 283 ? -19.200 -17.772 16.159 1.00 76.50 283 LEU A O 1
ATOM 2237 N N . LYS A 1 284 ? -20.462 -16.595 17.593 1.00 69.75 284 LYS A N 1
ATOM 2238 C CA . LYS A 1 284 ? -19.831 -17.103 18.817 1.00 69.75 284 LYS A CA 1
ATOM 2239 C C . LYS A 1 284 ? -20.877 -17.737 19.722 1.00 69.75 284 LYS A C 1
ATOM 2241 O O . LYS A 1 284 ? -21.922 -17.153 19.984 1.00 69.75 284 LYS A O 1
ATOM 2246 N N . HIS A 1 285 ? -20.629 -18.961 20.18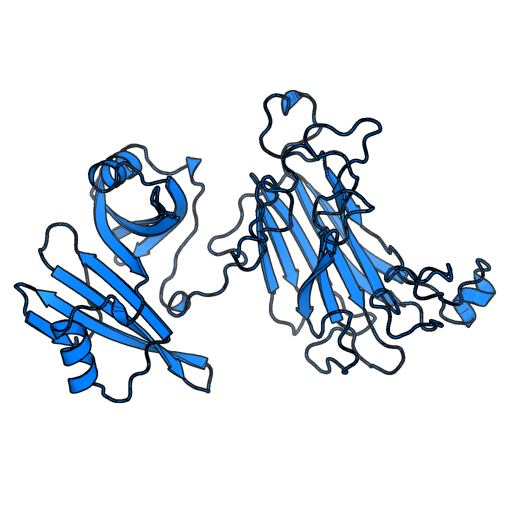9 1.00 69.69 285 HIS A N 1
ATOM 2247 C CA . HIS A 1 285 ? -21.538 -19.697 21.087 1.00 69.69 285 HIS A CA 1
ATOM 2248 C C . HIS A 1 285 ? -23.001 -19.804 20.589 1.00 69.69 285 HIS A C 1
ATOM 2250 O O . HIS A 1 285 ? -23.938 -19.787 21.386 1.00 69.69 285 HIS A O 1
ATOM 2256 N N . GLY A 1 286 ? -23.212 -19.896 19.270 1.00 71.31 286 GLY A N 1
ATOM 2257 C CA . GLY A 1 286 ? -24.554 -19.946 18.669 1.00 71.31 286 GLY A CA 1
ATOM 2258 C C . GLY A 1 286 ? -25.308 -18.609 18.668 1.00 71.31 286 GLY A C 1
ATOM 2259 O O . GLY A 1 286 ? -26.493 -18.581 18.343 1.00 71.31 286 GLY A O 1
ATOM 2260 N N . LYS A 1 287 ? -24.631 -17.515 19.022 1.00 81.56 287 LYS A N 1
ATOM 2261 C CA . LYS A 1 287 ? -25.116 -16.139 18.941 1.00 81.56 287 LYS A CA 1
ATOM 2262 C C . LYS A 1 287 ? -24.434 -15.427 17.771 1.00 81.56 287 LYS A C 1
ATOM 2264 O O . LYS A 1 287 ? -23.271 -15.699 17.472 1.00 81.56 287 LYS A O 1
ATOM 2269 N N . THR A 1 288 ? -25.157 -14.514 17.133 1.00 86.56 288 THR A N 1
ATOM 2270 C CA . THR A 1 288 ? -24.617 -13.650 16.079 1.00 86.56 288 THR A CA 1
ATOM 2271 C C . THR A 1 288 ? -24.289 -12.291 16.671 1.00 86.56 288 THR A C 1
ATOM 2273 O O . THR A 1 288 ? -25.154 -11.678 17.302 1.00 86.56 288 THR A O 1
ATOM 2276 N N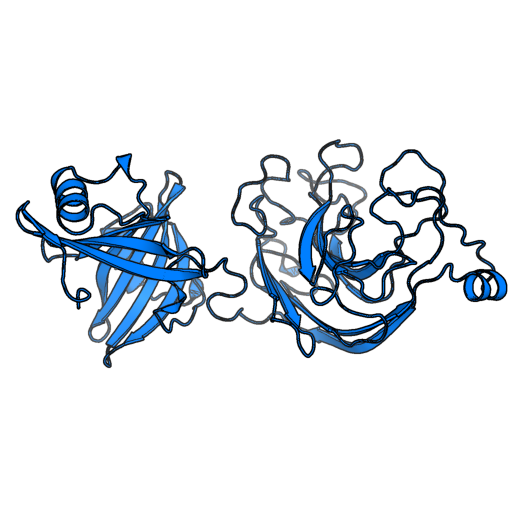 . TYR A 1 289 ? -23.078 -11.819 16.411 1.00 89.69 289 TYR A N 1
ATOM 2277 C CA . TYR A 1 289 ? -22.609 -10.503 16.805 1.00 89.69 289 TYR A CA 1
ATOM 2278 C C . TYR A 1 289 ? -22.345 -9.633 15.577 1.00 89.69 289 TYR A C 1
ATOM 2280 O O . TYR A 1 289 ? -21.993 -10.145 14.509 1.00 89.69 289 TYR A O 1
ATOM 2288 N N . LEU A 1 290 ? -22.558 -8.331 15.737 1.00 91.56 290 LEU A N 1
ATOM 2289 C CA . LEU A 1 290 ? -22.028 -7.298 14.861 1.00 91.56 290 LEU A CA 1
ATOM 2290 C C . LEU A 1 290 ? -21.116 -6.423 15.696 1.00 91.56 290 LEU A C 1
ATOM 2292 O O . LEU A 1 290 ? -21.565 -5.853 16.684 1.00 91.56 290 LEU A O 1
ATOM 2296 N N . ASP A 1 291 ? -19.885 -6.315 15.251 1.00 91.31 291 ASP A N 1
ATOM 2297 C CA . ASP A 1 291 ? -18.919 -5.348 15.727 1.00 91.31 291 ASP A CA 1
ATOM 2298 C C . ASP A 1 291 ? -18.975 -4.166 14.758 1.00 91.31 291 ASP A C 1
ATOM 2300 O O . ASP A 1 291 ? -18.833 -4.345 13.545 1.00 91.31 291 ASP A O 1
ATOM 2304 N N . VAL A 1 292 ? -19.298 -2.978 15.259 1.00 93.44 292 VAL A N 1
ATOM 2305 C CA . VAL A 1 292 ? -19.410 -1.771 14.439 1.00 93.44 292 VAL A CA 1
ATOM 2306 C C . VAL A 1 292 ? -18.416 -0.730 14.939 1.00 93.44 292 VAL A C 1
ATOM 2308 O O . VAL A 1 292 ? -18.702 0.017 15.878 1.00 93.44 292 VAL A O 1
ATOM 2311 N N . GLU A 1 293 ? -17.273 -0.644 14.263 1.00 91.94 293 GLU A N 1
ATOM 2312 C CA . GLU A 1 293 ? -16.215 0.326 14.538 1.00 91.94 293 GLU A CA 1
ATOM 2313 C C . GLU A 1 293 ? -16.426 1.629 13.745 1.00 91.94 293 GLU A C 1
ATOM 2315 O O . GLU A 1 293 ? -16.848 1.668 12.580 1.00 91.94 293 GLU A O 1
ATOM 2320 N N . GLY A 1 294 ? -16.117 2.755 14.378 1.00 91.19 294 GLY A N 1
ATOM 2321 C CA . GLY A 1 294 ? -16.209 4.056 13.739 1.00 91.19 294 GLY A CA 1
ATOM 2322 C C . GLY A 1 294 ? -15.605 5.174 14.566 1.00 91.19 294 GLY A C 1
ATOM 2323 O O . GLY A 1 294 ? -14.770 4.960 15.441 1.00 91.19 294 GLY A O 1
ATOM 2324 N N . VAL A 1 295 ? -16.024 6.398 14.262 1.00 88.12 295 VAL A N 1
ATOM 2325 C CA . VAL A 1 295 ? -15.507 7.612 14.898 1.00 88.12 295 VAL A CA 1
ATOM 2326 C C . VAL A 1 295 ? -16.624 8.520 15.387 1.00 88.12 295 VAL A C 1
ATOM 2328 O O . VAL A 1 295 ? -17.706 8.606 14.799 1.00 88.12 295 VAL A O 1
ATOM 2331 N N . LEU A 1 296 ? -16.329 9.241 16.463 1.00 88.56 296 LEU A N 1
ATOM 2332 C CA . LEU A 1 296 ? -17.140 10.347 16.961 1.00 88.56 296 LEU A CA 1
ATOM 2333 C C . LEU A 1 296 ? -16.775 11.658 16.249 1.00 88.56 296 LEU A C 1
ATOM 2335 O O . LEU A 1 296 ? -15.747 11.769 15.579 1.00 88.56 296 LEU A O 1
ATOM 2339 N N . ALA A 1 297 ? -17.597 12.695 16.431 1.00 85.38 297 ALA A N 1
ATOM 2340 C CA . ALA A 1 297 ? -17.370 14.006 15.809 1.00 85.38 297 ALA A CA 1
ATOM 2341 C C . ALA A 1 297 ? -16.031 14.674 16.194 1.00 85.38 297 ALA A C 1
ATOM 2343 O O . ALA A 1 297 ? -15.556 15.551 15.474 1.00 85.38 297 ALA A O 1
ATOM 2344 N N . ASP A 1 298 ? -15.432 14.279 17.319 1.00 82.56 298 ASP A N 1
ATOM 2345 C CA . ASP A 1 298 ? -14.122 14.753 17.778 1.00 82.56 298 ASP A CA 1
ATOM 2346 C C . ASP A 1 298 ? -12.943 13.901 17.267 1.00 82.56 298 ASP A C 1
ATOM 2348 O O . ASP A 1 298 ? -11.791 14.187 17.596 1.00 82.56 298 ASP A O 1
ATOM 2352 N N . GLY A 1 299 ? -13.219 12.888 16.440 1.00 78.69 299 GLY A N 1
ATOM 2353 C CA . GLY A 1 299 ? -12.229 12.002 15.836 1.00 78.69 299 GLY A CA 1
ATOM 2354 C C . GLY A 1 299 ? -11.787 10.838 16.721 1.00 78.69 299 GLY A C 1
ATOM 2355 O O . GLY A 1 299 ? -10.910 10.089 16.301 1.00 78.69 299 GLY A O 1
ATOM 2356 N N . ARG A 1 300 ? -12.358 10.666 17.922 1.00 83.88 300 ARG A N 1
ATOM 2357 C CA . ARG A 1 300 ? -12.094 9.474 18.740 1.00 83.88 300 ARG A CA 1
ATOM 2358 C C . ARG A 1 300 ? -12.713 8.234 18.102 1.00 83.88 300 ARG A C 1
ATOM 2360 O O . ARG A 1 300 ? -13.877 8.274 17.702 1.00 83.88 300 ARG A O 1
ATOM 2367 N N . GLU A 1 301 ? -11.937 7.157 18.060 1.00 87.31 301 GLU A N 1
ATOM 2368 C CA . GLU A 1 301 ? -12.395 5.825 17.662 1.00 87.31 301 GLU A CA 1
ATOM 2369 C C . GLU A 1 301 ? -13.244 5.197 18.773 1.00 87.31 301 GLU A C 1
ATOM 2371 O O . GLU A 1 301 ? -13.006 5.423 19.967 1.00 87.31 301 GLU A O 1
ATOM 2376 N N . ILE A 1 302 ? -14.273 4.463 18.366 1.00 92.56 302 ILE A N 1
ATOM 2377 C CA . ILE A 1 302 ? -15.215 3.772 19.245 1.00 92.56 302 ILE A CA 1
ATOM 2378 C C . ILE A 1 302 ? -15.800 2.569 18.504 1.00 92.56 302 ILE A C 1
ATOM 2380 O O . ILE A 1 302 ? -16.032 2.628 17.294 1.00 92.56 302 ILE A O 1
ATOM 2384 N N . GLU A 1 303 ? -16.064 1.506 19.246 1.00 94.44 303 GLU A N 1
ATOM 2385 C CA . GLU A 1 303 ? -16.571 0.237 18.738 1.00 94.44 303 GLU A CA 1
ATOM 2386 C C . GLU A 1 303 ? -17.853 -0.141 19.488 1.00 94.44 303 GLU A C 1
ATOM 2388 O O . GLU A 1 303 ? -17.972 0.077 20.699 1.00 94.44 303 GLU A O 1
ATOM 2393 N N . PHE A 1 304 ? -18.839 -0.659 18.757 1.00 95.69 304 PHE A N 1
ATOM 2394 C CA . PHE A 1 304 ? -20.106 -1.126 19.309 1.00 95.69 304 PHE A CA 1
ATOM 2395 C C . PHE A 1 304 ? -20.290 -2.602 19.020 1.00 95.69 304 PHE A C 1
ATOM 2397 O O . PHE A 1 304 ? -20.560 -2.987 17.882 1.00 95.69 304 PHE A O 1
ATOM 2404 N N . ASP A 1 305 ? -20.284 -3.386 20.086 1.00 93.44 305 ASP A N 1
ATOM 2405 C CA . ASP A 1 305 ? -20.567 -4.803 20.035 1.00 93.44 305 ASP A CA 1
ATOM 2406 C C . ASP A 1 305 ? -22.064 -5.023 20.222 1.00 93.44 305 ASP A C 1
ATOM 2408 O O . ASP A 1 305 ? -22.686 -4.661 21.233 1.00 93.44 305 ASP A O 1
ATOM 2412 N N . MET A 1 306 ? -22.677 -5.594 19.193 1.00 94.19 306 MET A N 1
ATOM 2413 C CA . MET A 1 306 ? -24.109 -5.793 19.099 1.00 94.19 306 MET A CA 1
ATOM 2414 C C . MET A 1 306 ? -24.446 -7.273 19.063 1.00 94.19 306 MET A C 1
ATOM 2416 O O . MET A 1 306 ? -23.957 -8.015 18.222 1.00 94.19 306 MET A O 1
ATOM 2420 N N . LEU A 1 307 ? -25.374 -7.694 19.915 1.00 93.06 307 LEU A N 1
ATOM 2421 C CA . LEU A 1 307 ? -25.925 -9.041 19.908 1.00 93.06 307 LEU A CA 1
ATOM 2422 C C . LEU A 1 307 ? -27.248 -9.066 19.145 1.00 93.06 307 LEU A C 1
ATOM 2424 O O . LEU A 1 307 ? -28.164 -8.286 19.433 1.00 93.06 307 LEU A O 1
ATOM 2428 N N . GLN A 1 308 ? -27.380 -10.020 18.226 1.00 92.38 308 GLN A N 1
ATOM 2429 C CA . GLN A 1 308 ? -28.660 -10.321 17.604 1.00 92.38 308 GLN A CA 1
ATOM 2430 C C . GLN A 1 308 ? -29.563 -11.066 18.594 1.00 92.38 308 GLN A C 1
ATOM 2432 O O . GLN A 1 308 ? -29.260 -12.182 19.025 1.00 92.38 308 GLN A O 1
ATOM 2437 N N . VAL A 1 309 ? -30.704 -10.469 18.931 1.00 89.12 309 VAL A N 1
ATOM 2438 C CA . VAL A 1 309 ? -31.751 -11.079 19.755 1.00 89.12 309 VAL A CA 1
ATOM 2439 C C . VAL A 1 309 ? -33.039 -11.101 18.941 1.00 89.12 309 VAL A C 1
ATOM 2441 O O . VAL A 1 309 ? -33.704 -10.079 18.790 1.00 89.12 309 VAL A O 1
ATOM 2444 N N . ALA A 1 310 ? -33.392 -12.281 18.423 1.00 86.56 310 ALA A N 1
ATOM 2445 C CA . ALA A 1 310 ? -34.446 -12.438 17.418 1.00 86.56 310 ALA A CA 1
ATOM 2446 C C . ALA A 1 310 ? -34.182 -11.530 16.195 1.00 86.56 310 ALA A C 1
ATOM 2448 O O . ALA A 1 310 ? -33.116 -11.634 15.589 1.00 86.56 310 ALA A O 1
ATOM 2449 N N . ASP A 1 311 ? -35.114 -10.640 15.855 1.00 86.12 311 ASP A N 1
ATOM 2450 C CA . ASP A 1 311 ? -34.993 -9.717 14.718 1.00 86.12 311 ASP A CA 1
ATOM 2451 C C . ASP A 1 311 ? -34.426 -8.336 15.117 1.00 86.12 311 ASP A C 1
ATOM 2453 O O . ASP A 1 311 ? -34.390 -7.411 14.303 1.00 86.12 311 ASP A O 1
ATOM 2457 N N . GLU A 1 312 ? -33.968 -8.176 16.364 1.00 91.00 312 GLU A N 1
ATOM 2458 C CA . GLU A 1 312 ? -33.409 -6.927 16.890 1.00 91.00 312 GLU A CA 1
ATOM 2459 C C . GLU A 1 312 ? -31.903 -7.024 17.156 1.00 91.00 312 GLU A C 1
ATOM 2461 O O . GLU A 1 312 ? -31.399 -8.043 17.629 1.00 91.00 312 GLU A O 1
ATOM 2466 N N . TRP A 1 313 ? -31.195 -5.921 16.912 1.00 94.38 313 TRP A N 1
ATOM 2467 C CA . TRP A 1 313 ? -29.803 -5.740 17.315 1.00 94.38 313 TRP A CA 1
ATOM 2468 C C . TRP A 1 313 ? -29.735 -4.901 18.580 1.00 94.38 313 TRP A C 1
ATOM 2470 O O . TRP A 1 313 ? -30.292 -3.804 18.639 1.00 94.38 313 TRP A O 1
ATOM 2480 N N . LYS A 1 314 ? -29.048 -5.420 19.596 1.00 94.31 314 LYS A N 1
ATOM 2481 C CA . LYS A 1 314 ? -28.882 -4.745 20.884 1.00 94.31 314 LYS A CA 1
ATOM 2482 C C . LYS A 1 314 ? -27.412 -4.510 21.141 1.00 94.31 314 LYS A C 1
ATOM 2484 O O . LYS A 1 314 ? -26.642 -5.461 21.085 1.00 94.31 314 LYS A O 1
ATOM 2489 N N . VAL A 1 315 ? -27.046 -3.272 21.455 1.00 95.19 315 VAL A N 1
ATOM 2490 C CA . VAL A 1 315 ? -25.702 -2.969 21.954 1.00 95.19 315 VAL A CA 1
ATOM 2491 C C . VAL A 1 315 ? -25.540 -3.680 23.292 1.00 95.19 315 VAL A C 1
ATOM 2493 O O . VAL A 1 315 ? -26.320 -3.446 24.218 1.00 95.19 315 VAL A O 1
ATOM 2496 N N . VAL A 1 316 ? -24.571 -4.582 23.362 1.00 93.75 316 VAL A N 1
ATOM 2497 C CA . VAL A 1 316 ? -24.197 -5.302 24.585 1.00 93.75 316 VAL A CA 1
ATOM 2498 C C . VAL A 1 316 ? -22.907 -4.755 25.168 1.00 93.75 316 VAL A C 1
ATOM 2500 O O . VAL A 1 316 ? -22.710 -4.829 26.379 1.00 93.75 316 VAL A O 1
ATOM 2503 N N . GLU A 1 317 ? -22.077 -4.132 24.338 1.00 93.94 317 GLU A N 1
ATOM 2504 C CA . GLU A 1 317 ? -20.808 -3.573 24.758 1.00 93.94 317 GLU A CA 1
ATOM 2505 C C . GLU A 1 317 ? -20.430 -2.355 23.907 1.00 93.94 317 GLU A C 1
ATOM 2507 O O . GLU A 1 317 ? -20.777 -2.252 22.731 1.00 93.94 317 GLU A O 1
ATOM 2512 N N . VAL A 1 318 ? -19.766 -1.392 24.547 1.00 95.50 318 VAL A N 1
ATOM 2513 C CA . VAL A 1 318 ? -19.186 -0.214 23.898 1.00 95.50 318 VAL A CA 1
ATOM 2514 C C . VAL A 1 318 ? -17.716 -0.158 24.273 1.00 95.50 318 VAL A C 1
ATOM 2516 O O . VAL A 1 318 ? -17.403 -0.055 25.464 1.00 95.50 318 VAL A O 1
ATOM 2519 N N . GLN A 1 319 ? -16.831 -0.213 23.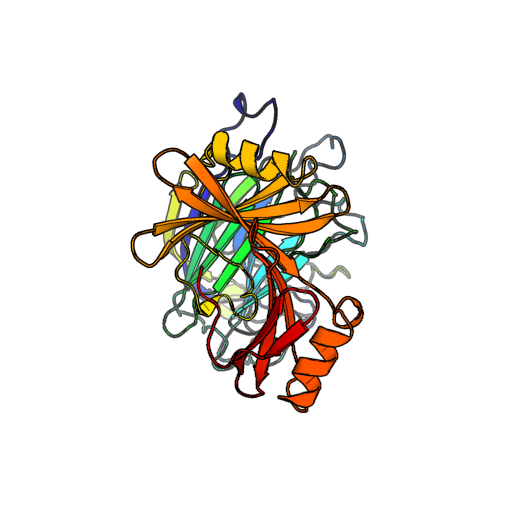282 1.00 95.44 319 GLN A N 1
ATOM 2520 C CA . GLN A 1 319 ? -15.393 -0.245 23.505 1.00 95.44 319 GLN A CA 1
ATOM 2521 C C . GLN A 1 319 ? -14.688 1.005 22.982 1.00 95.44 319 GLN A C 1
ATOM 2523 O O . GLN A 1 319 ? -15.086 1.609 21.983 1.00 95.44 319 GLN A O 1
ATOM 2528 N N . ARG A 1 320 ? -13.608 1.399 23.657 1.00 92.94 320 ARG A N 1
ATOM 2529 C CA . ARG A 1 320 ? -12.664 2.404 23.152 1.00 92.94 320 ARG A CA 1
ATOM 2530 C C . ARG A 1 320 ? -11.250 2.144 23.648 1.00 92.94 320 ARG A C 1
ATOM 2532 O O . ARG A 1 320 ? -11.049 1.715 24.787 1.00 92.94 320 ARG A O 1
ATOM 2539 N N . ASP A 1 321 ? -10.273 2.501 22.826 1.00 89.50 321 ASP A N 1
ATOM 2540 C CA . ASP A 1 321 ? -8.872 2.510 23.227 1.00 89.50 321 ASP A CA 1
ATOM 2541 C C . ASP A 1 321 ? -8.584 3.641 24.229 1.00 89.50 321 ASP A C 1
ATOM 2543 O O . ASP A 1 321 ? -9.050 4.778 24.096 1.00 89.50 321 ASP A O 1
ATOM 2547 N N . LEU A 1 322 ? -7.776 3.321 25.238 1.00 90.50 322 LEU A N 1
ATOM 2548 C CA . LEU A 1 322 ? -7.287 4.254 26.244 1.00 90.50 322 LEU A CA 1
ATOM 2549 C C . LEU A 1 322 ? -5.761 4.334 26.234 1.00 90.50 322 LEU A C 1
ATOM 2551 O O . LEU A 1 322 ? -5.044 3.368 25.976 1.00 90.50 322 LEU A O 1
ATOM 2555 N N . VAL A 1 323 ? -5.250 5.494 26.639 1.00 89.38 323 VAL A N 1
ATOM 2556 C CA . VAL A 1 323 ? -3.878 5.621 27.138 1.00 89.38 323 VAL A CA 1
ATOM 2557 C C . VAL A 1 323 ? -3.852 5.481 28.656 1.00 89.38 323 VAL A C 1
ATOM 2559 O O . VAL A 1 323 ? -4.829 5.771 29.344 1.00 89.38 323 VAL A O 1
ATOM 2562 N N . TRP A 1 324 ? -2.698 5.099 29.209 1.00 89.56 324 TRP A N 1
ATOM 2563 C CA . TRP A 1 324 ? -2.543 4.848 30.647 1.00 89.56 324 TRP A CA 1
ATOM 2564 C C . TRP A 1 324 ? -3.042 6.000 31.536 1.00 89.56 324 TRP A C 1
ATOM 2566 O O . TRP A 1 324 ? -3.629 5.764 32.588 1.00 89.56 324 TRP A O 1
ATOM 2576 N N . SER A 1 325 ? -2.840 7.255 31.120 1.00 91.25 325 SER A N 1
ATOM 2577 C CA . SER A 1 325 ? -3.269 8.442 31.873 1.00 91.25 325 SER A CA 1
ATOM 2578 C C . SER A 1 325 ? -4.787 8.651 31.923 1.00 91.25 325 SER A C 1
ATOM 2580 O O . SER A 1 325 ? -5.242 9.503 32.679 1.00 91.25 325 SER A O 1
ATOM 2582 N N . GLN A 1 326 ? -5.560 7.915 31.123 1.00 93.75 326 GLN A N 1
ATOM 2583 C CA . GLN A 1 326 ? -7.025 7.955 31.121 1.00 93.75 326 GLN A CA 1
ATOM 2584 C C . GLN A 1 326 ? -7.650 6.884 32.028 1.00 93.75 326 GLN A C 1
ATOM 2586 O O . GLN A 1 326 ? -8.859 6.913 32.241 1.00 93.75 326 GLN A O 1
ATOM 2591 N N . LEU A 1 327 ? -6.858 5.949 32.565 1.00 95.12 327 LEU A N 1
ATOM 2592 C CA . LEU A 1 327 ? -7.359 4.886 33.435 1.00 95.12 327 LEU A CA 1
ATOM 2593 C C . LEU A 1 327 ? -7.829 5.432 34.791 1.00 95.12 327 LEU A C 1
ATOM 2595 O O . LEU A 1 327 ? -7.119 6.236 35.403 1.00 95.12 327 LEU A O 1
ATOM 2599 N N . PRO A 1 328 ? -8.938 4.912 35.342 1.00 96.50 328 PRO A N 1
ATOM 2600 C CA . PRO A 1 328 ? -9.279 5.136 36.740 1.00 96.50 328 PRO A CA 1
ATOM 2601 C C . PRO A 1 328 ? -8.178 4.652 37.701 1.00 96.50 328 PRO A C 1
ATOM 2603 O O . PRO A 1 328 ? -7.499 3.643 37.468 1.00 96.50 328 PRO A O 1
ATOM 2606 N N . GLU A 1 329 ? -8.009 5.350 38.827 1.00 96.38 329 GLU A N 1
ATOM 2607 C CA . GLU A 1 329 ? -6.978 5.018 39.823 1.00 96.38 329 GLU A CA 1
ATOM 2608 C C . GLU A 1 329 ? -7.181 3.628 40.438 1.00 96.38 329 GLU A C 1
ATOM 2610 O O . GLU A 1 329 ? -6.218 2.881 40.608 1.00 96.38 329 GLU A O 1
ATOM 2615 N N . ASN A 1 330 ? -8.428 3.242 40.720 1.00 96.69 330 ASN A N 1
ATOM 2616 C CA . ASN A 1 330 ? -8.761 1.915 41.245 1.00 96.69 330 ASN A CA 1
ATOM 2617 C C . ASN A 1 330 ? -8.406 0.794 40.250 1.00 96.69 330 ASN A C 1
ATOM 2619 O O . ASN A 1 330 ? -7.892 -0.243 40.663 1.00 96.69 330 ASN A O 1
ATOM 2623 N N . VAL A 1 331 ? -8.607 1.015 38.948 1.00 97.31 331 VAL A N 1
ATOM 2624 C CA . VAL A 1 331 ? -8.276 0.056 37.882 1.00 97.31 331 VAL A CA 1
ATOM 2625 C C . VAL A 1 331 ? -6.767 -0.121 37.751 1.00 97.31 331 VAL A C 1
ATOM 2627 O O . VAL A 1 331 ? -6.249 -1.235 37.842 1.00 97.31 331 VAL A O 1
ATOM 2630 N N . SER A 1 332 ? -6.046 0.987 37.568 1.00 96.00 332 SER A N 1
ATOM 2631 C CA . SER A 1 332 ? -4.588 0.950 37.424 1.00 96.00 332 SER A CA 1
ATOM 2632 C C . SER A 1 332 ? -3.898 0.447 38.700 1.00 96.00 332 SER A C 1
ATOM 2634 O O . SER A 1 332 ? -2.892 -0.262 38.616 1.00 96.00 332 SER A O 1
ATOM 2636 N N . GLY A 1 333 ? -4.459 0.753 39.875 1.00 95.75 333 GLY A N 1
ATOM 2637 C CA . GLY A 1 333 ? -4.032 0.223 41.167 1.00 95.75 333 GLY A CA 1
ATOM 2638 C C . GLY A 1 333 ? -4.216 -1.291 41.277 1.00 95.75 333 GLY A C 1
ATOM 2639 O O . GLY A 1 333 ? -3.264 -1.988 41.631 1.00 95.75 333 GLY A O 1
ATOM 2640 N N . ALA A 1 334 ? -5.392 -1.812 40.911 1.00 96.38 334 ALA A N 1
ATOM 2641 C CA . ALA A 1 334 ? -5.676 -3.247 40.937 1.00 96.38 334 ALA A CA 1
ATOM 2642 C C . ALA A 1 334 ? -4.735 -4.037 40.009 1.00 96.38 334 ALA A C 1
ATOM 2644 O O . ALA A 1 334 ? -4.167 -5.051 40.425 1.00 96.38 334 ALA A O 1
ATOM 2645 N N . LEU A 1 335 ? -4.501 -3.545 38.784 1.00 96.00 335 LEU A N 1
ATOM 2646 C CA . LEU A 1 335 ? -3.574 -4.183 37.846 1.00 96.00 335 LEU A CA 1
ATOM 2647 C C . LEU A 1 335 ? -2.142 -4.204 38.394 1.00 96.00 335 LEU A C 1
ATOM 2649 O O . LEU A 1 335 ? -1.523 -5.265 38.432 1.00 96.00 335 LEU A O 1
ATOM 2653 N N . LYS A 1 336 ? -1.630 -3.062 38.876 1.00 95.56 336 LYS A N 1
ATOM 2654 C CA . LYS A 1 336 ? -0.275 -2.966 39.448 1.00 95.56 336 LYS A CA 1
ATOM 2655 C C . LYS A 1 336 ? -0.094 -3.852 40.677 1.00 95.56 336 LYS A C 1
ATOM 2657 O O . LYS A 1 336 ? 0.973 -4.430 40.855 1.00 95.56 336 LYS A O 1
ATOM 2662 N N . GLN A 1 337 ? -1.118 -3.971 41.520 1.00 95.44 337 GLN A N 1
ATOM 2663 C CA . GLN A 1 337 ? -1.067 -4.833 42.698 1.00 95.44 337 GLN A CA 1
ATOM 2664 C C . GLN A 1 337 ? -1.018 -6.317 42.315 1.00 95.44 337 GLN A C 1
ATOM 2666 O O . GLN A 1 337 ? -0.271 -7.083 42.920 1.00 95.44 337 GLN A O 1
ATOM 2671 N N . SER A 1 338 ? -1.807 -6.732 41.322 1.00 94.81 338 SER A N 1
ATOM 2672 C CA . SER A 1 338 ? -1.878 -8.135 40.906 1.00 94.81 338 SER A CA 1
ATOM 2673 C C . SER A 1 338 ? -0.763 -8.553 39.949 1.00 94.81 338 SER A C 1
ATOM 2675 O O . SER A 1 338 ? -0.480 -9.747 39.830 1.00 94.81 338 SER A O 1
ATOM 2677 N N . SER A 1 339 ? -0.210 -7.630 39.168 1.00 91.38 339 SER A N 1
ATOM 2678 C CA . SER A 1 339 ? 0.736 -7.910 38.083 1.00 91.38 339 SER A CA 1
ATOM 2679 C C . SER A 1 339 ? 1.668 -6.706 37.876 1.00 91.38 339 SER A C 1
ATOM 2681 O O . SER A 1 339 ? 1.535 -5.993 36.882 1.00 91.38 339 SER A O 1
ATOM 2683 N N . PRO A 1 340 ? 2.603 -6.454 38.813 1.00 90.62 340 PRO A N 1
ATOM 2684 C CA . PRO A 1 340 ? 3.441 -5.250 38.816 1.00 90.62 340 PRO A CA 1
ATOM 2685 C C . PRO A 1 340 ? 4.352 -5.126 37.589 1.00 90.62 340 PRO A C 1
ATOM 2687 O O . PRO A 1 340 ? 4.662 -4.011 37.181 1.00 90.62 340 PRO A O 1
ATOM 2690 N N . ASP A 1 341 ? 4.726 -6.255 36.984 1.00 90.50 341 ASP A N 1
ATOM 2691 C CA . ASP A 1 341 ? 5.610 -6.313 35.816 1.00 90.50 341 ASP A CA 1
ATOM 2692 C C . ASP A 1 341 ? 4.843 -6.320 34.477 1.00 90.50 341 ASP A C 1
ATOM 2694 O O . ASP A 1 341 ? 5.439 -6.498 33.416 1.00 90.50 341 ASP A O 1
ATOM 2698 N N . PHE A 1 342 ? 3.510 -6.175 34.493 1.00 90.31 342 PHE A N 1
ATOM 2699 C CA . PHE A 1 342 ? 2.707 -6.202 33.270 1.00 90.31 342 PHE A CA 1
ATOM 2700 C C . PHE A 1 342 ? 2.762 -4.857 32.536 1.00 90.31 342 PHE A C 1
ATOM 2702 O O . PHE A 1 342 ? 2.171 -3.865 32.968 1.00 90.31 342 PHE A O 1
ATOM 2709 N N . GLU A 1 343 ? 3.434 -4.836 31.386 1.00 89.88 343 GLU A N 1
ATOM 2710 C CA . GLU A 1 343 ? 3.518 -3.661 30.519 1.00 89.88 343 GLU A CA 1
ATOM 2711 C C . GLU A 1 343 ? 2.467 -3.694 29.406 1.00 89.88 343 GLU A C 1
ATOM 2713 O O . GLU A 1 343 ? 2.697 -4.242 28.325 1.00 89.88 343 GLU A O 1
ATOM 2718 N N . ALA A 1 344 ? 1.325 -3.048 29.642 1.00 91.75 344 ALA A N 1
ATOM 2719 C CA . ALA A 1 344 ? 0.300 -2.907 28.616 1.00 91.75 344 ALA A CA 1
ATOM 2720 C C . ALA A 1 344 ? 0.817 -2.089 27.413 1.00 91.75 344 ALA A C 1
ATOM 2722 O O . ALA A 1 344 ? 1.330 -0.979 27.567 1.00 91.75 344 ALA A O 1
ATOM 2723 N N . LYS A 1 345 ? 0.664 -2.646 26.210 1.00 89.88 345 LYS A N 1
ATOM 2724 C CA . LYS A 1 345 ? 0.910 -1.999 24.912 1.00 89.88 345 LYS A CA 1
ATOM 2725 C C . LYS A 1 345 ? -0.379 -1.471 24.275 1.00 89.88 345 LYS A C 1
ATOM 2727 O O . LYS A 1 345 ? -0.308 -0.517 23.509 1.00 89.88 345 LYS A O 1
ATOM 2732 N N . ARG A 1 346 ? -1.533 -2.045 24.627 1.00 90.38 346 ARG A N 1
ATOM 2733 C CA . ARG A 1 346 ? -2.874 -1.564 24.265 1.00 90.38 346 ARG A CA 1
ATOM 2734 C C . ARG A 1 346 ? -3.804 -1.708 25.469 1.00 90.38 346 ARG A C 1
ATOM 2736 O O . ARG A 1 346 ? -3.663 -2.664 26.237 1.00 90.38 346 ARG A O 1
ATOM 2743 N N . ILE A 1 347 ? -4.701 -0.744 25.656 1.00 94.00 347 ILE A N 1
ATOM 2744 C CA . ILE A 1 347 ? -5.668 -0.723 26.756 1.00 94.00 347 ILE A CA 1
ATOM 2745 C C . ILE A 1 347 ? -7.037 -0.431 26.160 1.00 94.00 347 ILE A C 1
ATOM 2747 O O . ILE A 1 347 ? -7.181 0.569 25.465 1.00 94.00 347 ILE A O 1
ATOM 2751 N N . ILE A 1 348 ? -8.025 -1.261 26.468 1.00 94.44 348 ILE A N 1
ATOM 2752 C CA . ILE A 1 348 ? -9.404 -1.081 26.015 1.00 94.44 348 ILE A CA 1
ATOM 2753 C C . ILE A 1 348 ? -10.290 -0.884 27.241 1.00 94.44 348 ILE A C 1
ATOM 2755 O O . ILE A 1 348 ? -10.192 -1.630 28.214 1.00 94.44 348 ILE A O 1
ATOM 2759 N N . GLU A 1 349 ? -11.139 0.139 27.214 1.00 95.81 349 GLU A N 1
ATOM 2760 C CA . GLU A 1 349 ? -12.282 0.249 28.118 1.00 95.81 349 GLU A CA 1
ATOM 2761 C C . GLU A 1 349 ? -13.501 -0.337 27.419 1.00 95.81 349 GLU A C 1
ATOM 2763 O O . GLU A 1 349 ? -13.899 0.162 26.371 1.00 95.81 349 GLU A O 1
ATOM 2768 N N . SER A 1 350 ? -14.085 -1.366 28.021 1.00 95.56 350 SER A N 1
ATOM 2769 C CA . SER A 1 350 ? -15.234 -2.111 27.525 1.00 95.56 350 SER A CA 1
ATOM 2770 C C . SER A 1 350 ? -16.410 -1.913 28.498 1.00 95.56 350 SER A C 1
ATOM 2772 O O . SER A 1 350 ? -16.462 -2.432 29.619 1.00 95.56 350 SER A O 1
ATOM 2774 N N . ILE A 1 351 ? -17.363 -1.064 28.116 1.00 95.12 351 ILE A N 1
ATOM 2775 C CA . ILE A 1 351 ? -18.556 -0.775 28.918 1.00 95.12 351 ILE A CA 1
ATOM 2776 C C . ILE A 1 351 ? -19.626 -1.803 28.573 1.00 95.12 351 ILE A C 1
ATOM 2778 O O . ILE A 1 351 ? -20.184 -1.784 27.478 1.00 95.12 351 ILE A O 1
ATOM 2782 N N . GLN A 1 352 ? -19.970 -2.650 29.540 1.00 94.50 352 GLN A N 1
ATOM 2783 C CA . GLN A 1 352 ? -21.000 -3.674 29.394 1.00 94.50 352 GLN A CA 1
ATOM 2784 C C . GLN A 1 352 ? -22.379 -3.011 29.476 1.00 94.50 352 GLN A C 1
ATOM 2786 O O . GLN A 1 352 ? -22.874 -2.663 30.559 1.00 94.50 352 GLN A O 1
ATOM 2791 N N . HIS A 1 353 ? -23.000 -2.789 28.322 1.00 92.38 353 HIS A N 1
ATOM 2792 C CA . HIS A 1 353 ? -24.186 -1.955 28.210 1.00 92.38 353 HIS A CA 1
ATOM 2793 C C . HIS A 1 353 ? -25.350 -2.524 29.037 1.00 92.38 353 HIS A C 1
ATOM 2795 O O . HIS A 1 353 ? -25.732 -3.685 28.918 1.00 92.38 353 HIS A O 1
ATOM 2801 N N . GLY A 1 354 ? -25.920 -1.690 29.912 1.00 89.19 354 GLY A N 1
ATOM 2802 C CA . GLY A 1 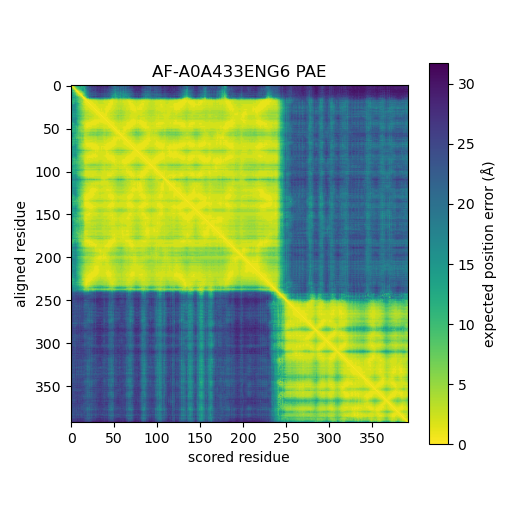354 ? -27.068 -2.054 30.748 1.00 89.19 354 GLY A CA 1
ATOM 2803 C C . GLY A 1 354 ? -26.759 -2.856 32.020 1.00 89.19 354 GLY A C 1
ATOM 2804 O O . GLY A 1 354 ? -27.696 -3.162 32.754 1.00 89.19 354 GLY A O 1
ATOM 2805 N N . THR A 1 355 ? -25.493 -3.168 32.327 1.00 89.94 355 THR A N 1
ATOM 2806 C CA . THR A 1 355 ? -25.135 -3.995 33.504 1.00 89.94 355 THR A CA 1
ATOM 2807 C C . THR A 1 355 ? -24.460 -3.219 34.641 1.00 89.94 355 THR A C 1
ATOM 2809 O O . THR A 1 355 ? -24.353 -3.731 35.750 1.00 89.94 355 THR A O 1
ATOM 2812 N N . GLY A 1 356 ? -24.017 -1.978 34.395 1.00 92.19 356 GLY A N 1
ATOM 2813 C CA . GLY A 1 356 ? -23.223 -1.200 35.361 1.00 92.19 356 GLY A CA 1
ATOM 2814 C C . GLY A 1 356 ? -21.789 -1.716 35.535 1.00 92.19 356 GLY A C 1
ATOM 2815 O O . GLY A 1 356 ? -21.087 -1.270 36.445 1.00 92.19 356 GLY A O 1
ATOM 2816 N N . ILE A 1 357 ? -21.371 -2.646 34.673 1.00 96.00 357 ILE A N 1
ATOM 2817 C CA . ILE A 1 357 ? -20.044 -3.249 34.661 1.00 96.00 357 ILE A CA 1
ATOM 2818 C C . ILE A 1 357 ? -19.198 -2.579 33.576 1.00 96.00 357 ILE A C 1
ATOM 2820 O O . ILE A 1 357 ? -19.665 -2.293 32.473 1.00 96.00 357 ILE A O 1
ATOM 2824 N N . THR A 1 358 ? -17.927 -2.347 33.881 1.00 96.69 358 THR A N 1
ATOM 2825 C CA . THR A 1 358 ? -16.916 -1.955 32.894 1.00 96.69 358 THR A CA 1
ATOM 2826 C C . THR A 1 358 ? -15.731 -2.894 33.020 1.00 96.69 358 THR A C 1
ATOM 2828 O O . THR A 1 358 ? -15.217 -3.086 34.119 1.00 96.69 358 THR A O 1
ATOM 2831 N N . VAL A 1 359 ? -15.296 -3.489 31.919 1.00 96.88 359 VAL A N 1
ATOM 2832 C CA . VAL A 1 359 ? -14.101 -4.326 31.861 1.00 96.88 359 VAL A CA 1
ATOM 2833 C C . VAL A 1 359 ? -12.996 -3.514 31.203 1.00 96.88 359 VAL A C 1
ATOM 2835 O O . VAL A 1 359 ? -13.199 -2.886 30.173 1.00 96.88 359 VAL A O 1
ATOM 2838 N N . TYR A 1 360 ? -11.826 -3.478 31.828 1.00 97.06 360 TYR A N 1
ATOM 2839 C CA . TYR A 1 360 ? -10.633 -2.871 31.254 1.00 97.06 360 TYR A CA 1
ATOM 2840 C C . TYR A 1 360 ? -9.700 -3.982 30.819 1.00 97.06 360 TYR A C 1
ATOM 2842 O O . TYR A 1 360 ? -9.251 -4.774 31.652 1.00 97.06 360 TYR A O 1
ATOM 2850 N N . GLU A 1 361 ? -9.405 -4.032 29.531 1.00 94.94 361 GLU A N 1
ATOM 2851 C CA . GLU A 1 361 ? -8.559 -5.050 28.932 1.00 94.94 361 GLU A CA 1
ATOM 2852 C C . GLU A 1 361 ? -7.170 -4.483 28.682 1.00 94.94 361 GLU A C 1
ATOM 2854 O O . GLU A 1 361 ? -7.002 -3.394 28.134 1.00 94.94 361 GLU A O 1
ATOM 2859 N N . PHE A 1 362 ? -6.157 -5.232 29.087 1.00 95.00 362 PHE A N 1
ATOM 2860 C CA . PHE A 1 362 ? -4.764 -4.845 28.987 1.00 95.00 362 PHE A CA 1
ATOM 2861 C C . PHE A 1 362 ? -4.036 -5.890 28.172 1.00 95.00 362 PHE A C 1
ATOM 2863 O O . PHE A 1 362 ? -3.910 -7.037 28.601 1.00 95.00 362 PHE A O 1
ATOM 2870 N N . TYR A 1 363 ? -3.523 -5.477 27.025 1.00 91.94 363 TYR A N 1
ATOM 2871 C CA . TYR A 1 363 ? -2.793 -6.344 26.117 1.00 91.94 363 TYR A CA 1
ATOM 2872 C C . TYR A 1 363 ? -1.310 -6.023 26.176 1.00 91.94 363 TYR A C 1
ATOM 2874 O O . TYR A 1 363 ? -0.921 -4.857 26.119 1.00 91.94 363 TYR A O 1
ATOM 2882 N N . ALA A 1 364 ? -0.476 -7.050 26.264 1.00 90.06 364 ALA A N 1
ATOM 2883 C CA . ALA A 1 364 ? 0.974 -6.942 26.227 1.00 90.06 364 ALA A CA 1
ATOM 2884 C C . ALA A 1 364 ? 1.547 -7.926 25.208 1.00 90.06 364 ALA A C 1
ATOM 2886 O O . ALA A 1 364 ? 0.953 -8.967 24.936 1.00 90.06 364 ALA A O 1
ATOM 2887 N N . VAL A 1 365 ? 2.723 -7.602 24.683 1.00 84.00 365 VAL A N 1
ATOM 2888 C CA . VAL A 1 365 ? 3.486 -8.462 23.775 1.00 84.00 365 VAL A CA 1
ATOM 2889 C C . VAL A 1 365 ? 4.891 -8.581 24.335 1.00 84.00 365 VAL A C 1
ATOM 2891 O O . VAL A 1 365 ? 5.508 -7.564 24.665 1.00 84.00 365 VAL A O 1
ATOM 2894 N N . ASP A 1 366 ? 5.370 -9.811 24.494 1.00 81.81 366 ASP A N 1
ATOM 2895 C CA . ASP A 1 366 ? 6.729 -10.055 24.967 1.00 81.81 366 ASP A CA 1
ATOM 2896 C C . ASP A 1 366 ? 7.775 -9.897 23.847 1.00 81.81 366 ASP A C 1
ATOM 2898 O O . ASP A 1 366 ? 7.463 -9.658 22.680 1.00 81.81 366 ASP A O 1
ATOM 2902 N N . SER A 1 367 ? 9.057 -10.018 24.197 1.00 77.50 367 SER A N 1
ATOM 2903 C CA . SER A 1 367 ? 10.163 -9.875 23.241 1.00 77.50 367 SER A CA 1
ATOM 2904 C C . SER A 1 367 ? 10.206 -10.959 22.158 1.00 77.50 367 SER A C 1
ATOM 2906 O O . SER A 1 367 ? 10.962 -10.817 21.199 1.00 77.50 367 SER A O 1
ATOM 2908 N N . GLN A 1 368 ? 9.422 -12.030 22.301 1.00 71.81 368 GLN A N 1
ATOM 2909 C CA . GLN A 1 368 ? 9.273 -13.102 21.318 1.00 71.81 368 GLN A CA 1
ATOM 2910 C C . GLN A 1 368 ? 8.015 -12.925 20.456 1.00 71.81 368 GLN A C 1
ATOM 2912 O O . GLN A 1 368 ? 7.714 -13.794 19.641 1.00 71.81 368 GLN A O 1
ATOM 2917 N N . GLY A 1 369 ? 7.288 -11.813 20.614 1.00 72.88 369 GLY A N 1
ATOM 2918 C CA . GLY A 1 369 ? 6.062 -11.535 19.871 1.00 72.88 369 GLY A CA 1
ATOM 2919 C C . GLY A 1 369 ? 4.832 -12.261 20.418 1.00 72.88 369 GLY A C 1
ATOM 2920 O O . GLY A 1 369 ? 3.787 -12.247 19.775 1.00 72.88 369 GLY A O 1
ATOM 2921 N N . LYS A 1 370 ? 4.919 -12.899 21.591 1.00 79.06 370 LYS A N 1
ATOM 2922 C CA . LYS A 1 370 ? 3.779 -13.602 22.179 1.00 79.06 370 LYS A CA 1
ATOM 2923 C C . LYS A 1 370 ? 2.855 -12.613 22.883 1.00 79.06 370 LYS A C 1
ATOM 2925 O O . LYS A 1 370 ? 3.271 -11.899 23.799 1.00 79.06 370 LYS A O 1
ATOM 2930 N N . GLU A 1 371 ? 1.589 -12.613 22.479 1.00 83.88 371 GLU A N 1
ATOM 2931 C CA . GLU A 1 371 ? 0.553 -11.787 23.095 1.00 83.88 371 GLU A CA 1
ATOM 2932 C C . GLU A 1 371 ? 0.095 -12.362 24.446 1.00 83.88 371 GLU A C 1
ATOM 2934 O O . GLU A 1 371 ? 0.044 -13.577 24.667 1.00 83.88 371 GLU A O 1
ATOM 2939 N N . SER A 1 372 ? -0.258 -11.473 25.369 1.00 86.88 372 SER A N 1
ATOM 2940 C CA . SER A 1 372 ? -0.890 -11.806 26.643 1.00 86.88 372 SER A CA 1
ATOM 2941 C C . SER A 1 372 ? -1.919 -10.744 27.017 1.00 86.88 372 SER A C 1
ATOM 2943 O O . SER A 1 372 ? -1.767 -9.575 26.663 1.00 86.88 372 SER A O 1
ATOM 2945 N N . ARG A 1 373 ? -2.960 -11.151 27.752 1.00 92.25 373 ARG A N 1
ATOM 2946 C CA . ARG A 1 373 ? -4.045 -10.268 28.190 1.00 92.25 373 ARG A CA 1
ATOM 2947 C C . ARG A 1 373 ? -4.270 -10.358 29.698 1.00 92.25 373 ARG A C 1
ATOM 2949 O O . ARG A 1 373 ? -4.104 -11.421 30.306 1.00 92.25 373 ARG A O 1
ATOM 2956 N N . LYS A 1 374 ? -4.668 -9.238 30.297 1.00 93.88 374 LYS A N 1
ATOM 2957 C CA . LYS A 1 374 ? -5.237 -9.133 31.646 1.00 93.88 374 LYS A CA 1
ATOM 2958 C C . LYS A 1 374 ? -6.516 -8.313 31.591 1.00 93.88 374 LYS A C 1
ATOM 2960 O O . LYS A 1 374 ? -6.607 -7.382 30.804 1.00 93.88 374 LYS A O 1
ATOM 2965 N N . GLU A 1 375 ? -7.466 -8.629 32.461 1.00 96.31 375 GLU A N 1
ATOM 2966 C CA . GLU A 1 375 ? -8.734 -7.907 32.554 1.00 96.31 375 GLU A CA 1
ATOM 2967 C C . GLU A 1 375 ? -8.974 -7.430 33.979 1.00 96.31 375 GLU A C 1
ATOM 2969 O O . GLU A 1 375 ? -8.725 -8.159 34.943 1.00 96.31 375 GLU A O 1
ATOM 2974 N N . VAL A 1 376 ? -9.475 -6.206 34.110 1.00 97.19 376 VAL A N 1
ATOM 2975 C CA . VAL A 1 376 ? -9.923 -5.630 35.377 1.00 97.19 376 VAL A CA 1
ATOM 2976 C C . VAL A 1 376 ? -11.396 -5.283 35.248 1.00 97.19 376 VAL A C 1
ATOM 2978 O O . VAL A 1 376 ? -11.759 -4.376 34.506 1.00 97.19 376 VAL A O 1
ATOM 2981 N N . LYS A 1 377 ? -12.247 -5.985 35.991 1.00 97.38 377 LYS A N 1
ATOM 2982 C CA . LYS A 1 377 ? -13.676 -5.684 36.078 1.00 97.38 377 LYS A CA 1
ATOM 2983 C C . LYS A 1 377 ? -13.912 -4.590 37.109 1.00 97.38 377 LYS A C 1
ATOM 2985 O O . LYS A 1 377 ? -13.432 -4.704 38.235 1.00 97.38 377 LYS A O 1
ATOM 2990 N N . VAL A 1 378 ? -14.707 -3.593 36.751 1.00 97.19 378 VAL A N 1
ATOM 2991 C CA . VAL A 1 378 ? -15.248 -2.578 37.651 1.00 97.19 378 VAL A CA 1
ATOM 2992 C C . VAL A 1 378 ? -16.751 -2.759 37.783 1.00 97.19 378 VAL A C 1
ATOM 2994 O O . VAL A 1 378 ? -17.464 -2.770 36.784 1.00 97.19 378 VAL A O 1
ATOM 2997 N N . GLU A 1 379 ? -17.233 -2.877 39.016 1.00 96.00 379 GLU A N 1
ATOM 2998 C CA . GLU A 1 379 ? -18.658 -2.966 39.346 1.00 96.00 379 GLU A CA 1
ATOM 2999 C C . GLU A 1 379 ? -18.890 -2.290 40.701 1.00 96.00 379 GLU A C 1
ATOM 3001 O O . GLU A 1 379 ? -18.148 -2.525 41.652 1.00 96.00 379 GLU A O 1
ATOM 3006 N N . GLY A 1 380 ? -19.862 -1.377 40.793 1.00 92.25 380 GLY A N 1
ATOM 3007 C CA . GLY A 1 380 ? -20.120 -0.641 42.041 1.00 92.25 380 GLY A CA 1
ATOM 3008 C C . GLY A 1 380 ? -18.937 0.204 42.550 1.00 92.25 380 GLY A C 1
ATOM 3009 O O . GLY A 1 380 ? -18.890 0.538 43.729 1.00 92.25 380 GLY A O 1
ATOM 3010 N N . GLY A 1 381 ? -17.980 0.545 41.677 1.00 91.00 381 GLY A N 1
ATOM 3011 C CA . GLY A 1 381 ? -16.751 1.272 42.023 1.00 91.00 381 GLY A CA 1
ATOM 3012 C C . GLY A 1 381 ? -15.586 0.388 42.487 1.00 91.00 381 GLY A C 1
ATOM 3013 O O . GLY A 1 381 ? -14.467 0.887 42.631 1.00 91.00 381 GLY A O 1
ATOM 3014 N N . GLU A 1 382 ? -15.801 -0.914 42.670 1.00 94.75 382 GLU A N 1
ATOM 3015 C CA . GLU A 1 382 ? -14.749 -1.867 43.027 1.00 94.75 382 GLU A CA 1
ATOM 3016 C C . GLU A 1 382 ? -14.069 -2.419 41.775 1.00 94.75 382 GLU A C 1
ATOM 3018 O O . GLU A 1 382 ? -14.750 -2.833 40.842 1.00 94.75 382 GLU A O 1
ATOM 3023 N N . ALA A 1 383 ? -12.732 -2.435 41.761 1.00 96.94 383 ALA A N 1
ATOM 3024 C CA . ALA A 1 383 ? -11.925 -2.957 40.660 1.00 96.94 383 ALA A CA 1
ATOM 3025 C C . ALA A 1 383 ? -11.302 -4.310 41.039 1.00 96.94 383 ALA A C 1
ATOM 3027 O O . ALA A 1 383 ? -10.582 -4.408 42.033 1.00 96.94 383 ALA A O 1
ATOM 3028 N N . VAL A 1 384 ? -11.552 -5.346 40.236 1.00 96.62 384 VAL A N 1
ATOM 3029 C CA . VAL A 1 384 ? -11.084 -6.719 40.476 1.00 96.62 384 VAL A CA 1
ATOM 3030 C C . VAL A 1 384 ? -10.412 -7.270 39.225 1.00 96.62 384 VAL A C 1
ATOM 3032 O O . VAL A 1 384 ? -11.018 -7.325 38.158 1.00 96.62 384 VAL A O 1
ATOM 3035 N N . VAL A 1 385 ? -9.164 -7.724 39.362 1.00 95.62 385 VAL A N 1
ATOM 3036 C CA . VAL A 1 385 ? -8.444 -8.419 38.284 1.00 95.62 385 VAL A CA 1
ATOM 3037 C C . VAL A 1 385 ? -9.060 -9.801 38.089 1.00 95.62 385 VAL A C 1
ATOM 3039 O O . VAL A 1 385 ? -9.140 -10.593 39.032 1.00 95.62 385 VAL A O 1
ATOM 3042 N N . LEU A 1 386 ? -9.503 -10.099 36.872 1.00 93.62 386 LEU A N 1
ATOM 3043 C CA . LEU A 1 386 ? -10.141 -11.368 36.557 1.00 93.62 386 LEU A CA 1
ATOM 3044 C C . LEU A 1 386 ? -9.097 -12.474 36.334 1.00 93.62 386 LEU A C 1
ATOM 3046 O O . LEU A 1 386 ? -8.064 -12.280 35.694 1.00 93.62 386 LEU A O 1
ATOM 3050 N N . ALA A 1 387 ? -9.384 -13.668 36.860 1.00 87.25 387 ALA A N 1
ATOM 3051 C CA . ALA A 1 387 ? -8.563 -14.864 36.639 1.00 87.25 387 ALA A CA 1
ATOM 3052 C C . ALA A 1 387 ? -8.869 -15.567 35.303 1.00 87.25 387 ALA A C 1
ATOM 3054 O O . ALA A 1 387 ? -8.097 -16.414 34.856 1.00 87.25 387 ALA A O 1
ATOM 3055 N N . LYS A 1 388 ? -10.018 -15.248 34.703 1.00 84.94 388 LYS A N 1
ATOM 3056 C CA . LYS A 1 388 ? -10.504 -15.738 33.411 1.00 84.94 388 LYS A CA 1
ATOM 3057 C C . LYS A 1 388 ? -11.139 -14.574 32.663 1.00 84.94 388 LYS A C 1
ATOM 3059 O O . LYS A 1 388 ? -11.616 -13.649 33.309 1.00 84.94 388 LYS A O 1
ATOM 3064 N N . GLU A 1 389 ? -11.166 -14.678 31.344 1.00 80.50 389 GLU A N 1
ATOM 3065 C CA . GLU A 1 389 ? -11.840 -13.722 30.467 1.00 80.50 389 GLU A CA 1
ATOM 3066 C C . GLU A 1 389 ? -13.316 -13.540 30.839 1.00 80.50 389 GLU A C 1
ATOM 3068 O O . GLU A 1 389 ? -14.012 -14.508 31.181 1.00 80.50 389 GLU A O 1
ATOM 3073 N N . TRP A 1 390 ? -13.766 -12.290 30.785 1.00 80.94 390 TRP A N 1
ATOM 3074 C CA . TRP A 1 390 ? -15.156 -11.895 30.926 1.00 80.94 390 TRP A CA 1
ATOM 3075 C C . TRP A 1 390 ? -16.019 -12.522 29.824 1.00 80.94 390 TRP A C 1
ATOM 3077 O O . TRP A 1 390 ? -15.619 -12.627 28.670 1.00 80.94 390 TRP A O 1
ATOM 3087 N N . GLN A 1 391 ? -17.222 -12.974 30.180 1.00 73.56 391 GLN A N 1
ATOM 3088 C CA . GLN A 1 391 ? -18.156 -13.588 29.233 1.00 73.56 391 GLN A CA 1
ATOM 3089 C C . GLN A 1 391 ? -19.504 -12.864 29.280 1.00 73.56 391 GLN A C 1
ATOM 3091 O O . GLN A 1 391 ? -20.050 -12.680 30.369 1.00 73.56 391 GLN A O 1
ATOM 3096 N N . HIS A 1 392 ? -20.023 -12.496 28.100 1.00 61.22 392 HIS A N 1
ATOM 3097 C CA . HIS A 1 392 ? -21.314 -11.814 27.904 1.00 61.22 392 HIS A CA 1
ATOM 3098 C C . HIS A 1 392 ? -22.553 -12.711 28.033 1.00 61.22 392 HIS A C 1
ATOM 3100 O O . HIS A 1 392 ? -22.580 -13.832 27.455 1.00 61.22 392 HIS A O 1
#

Nearest PDB structures (foldseek):
  4be3-assembly1_B  TM=8.623E-01  e=5.240E-18  Zobellia galactanivorans
  4ozx-assembly1_A  TM=8.175E-01  e=1.301E-14  Klebsiella pneumoniae
  8wok-assembly1_A  TM=8.607E-01  e=1.336E-13  Saccharina japonica
  7w12-assembly1_A  TM=8.448E-01  e=1.920E-13  Vibrio splendidus
  5zu5-assembly1_A  TM=8.200E-01  e=2.619E-13  Vibrio splendidus

Solvent-accessible surface area (backbone atoms only — not comparable to full-atom values): 21108 Å² total; per-residue (Å²): 120,40,25,34,38,92,50,102,63,55,92,79,50,78,37,70,28,26,22,41,39,38,30,31,23,44,65,42,46,30,58,53,46,77,35,65,81,28,46,35,29,26,21,32,33,51,34,34,35,39,33,39,66,46,95,71,66,57,98,77,33,27,73,41,44,32,69,28,39,32,36,42,36,38,59,77,91,43,81,29,17,17,31,30,35,27,36,33,36,44,49,56,90,84,42,89,74,47,45,70,49,78,46,70,64,30,42,46,52,70,77,57,85,71,75,34,54,90,50,24,50,41,69,62,47,61,39,35,41,38,44,30,25,37,73,53,31,40,37,39,40,37,42,36,87,99,49,79,73,40,54,35,34,33,46,42,49,31,27,41,41,66,83,75,44,77,40,88,79,36,32,74,43,34,49,39,83,29,48,26,34,78,48,73,54,66,48,62,35,50,32,53,54,80,51,93,56,67,68,30,12,26,12,76,48,76,87,45,66,72,59,21,60,75,68,32,42,45,60,39,60,50,72,85,40,79,49,77,52,72,40,59,84,76,64,43,75,58,30,57,78,78,53,88,73,56,89,78,59,84,67,39,47,51,62,76,90,69,59,54,70,58,41,56,50,47,50,37,72,75,42,75,59,59,42,82,76,48,32,33,39,31,78,55,96,94,38,46,36,38,40,41,32,27,30,38,84,88,67,50,64,38,32,37,36,24,39,54,55,86,97,43,47,39,70,46,30,42,35,33,79,49,56,82,89,73,55,55,69,57,49,55,48,35,47,44,74,78,41,71,87,65,66,64,77,46,34,36,45,35,37,37,52,95,70,72,35,34,40,36,39,33,30,28,64,49,100,85,69,51,75,48,79,48,40,32,39,30,46,94,85,47,48,44,68,50,96,61,85,87,81,137

Foldseek 3Di:
DWEAADDPVCVVDPYHWWKKKFKKFWQAFFAFFPFLQQLLPQKWFFKFKWWAADPDDDPLARQGATQKTWMWGDHNPEQFIFIKMWGFFSHHPPDPLGDTDIGGDFADHSNDPDHSPPSGHGGPFMKMWMFTCDHQKTKIWIDGPPHDIAIFIDGQQAQQDRQRHRPPSGDGGHHNPTIIDMDGFTHRQAALDDDPDSSHRNGDDPVDVVVCVVNRRDIHMGIPDIDMGHGDDDWPCTRPPPDQPNVVFDKTWDDPVPPDPLQVVQVCVVAVQWDFDTWIWGQDPNWIWIWTWTAGPVGFIKIFIWTDDPPHTHGQKIKGKDDPVPDDPLQVVQCCVVPVPQDFPTWMWIDGPPPQKIKIKGWDADPVRDIDIWIWIAHPNHTHIDPDDDDD

pLDDT: mean 89.58, std 12.46, range [34.72, 98.88]

Radius of gyration: 24.78 Å; Cα contacts (8 Å, |Δi|>4): 933; chains: 1; bounding box: 61×42×72 Å